Protein AF-A0A239CEY4-F1 (afdb_monomer)

Mean predicted aligned error: 8.88 Å

pLDDT: mean 81.08, std 15.66, range [33.34, 98.62]

Nearest PDB structures (foldseek):
  6t1z-assembly1_A  TM=1.348E-01  e=3.689E-01  Lactococcus lactis
  7vlu-assembly1_A  TM=1.599E-01  e=8.494E+00  Rattus norvegicus

Organism: NCBI:txid147047

Solvent-accessible surface area (backbone atoms only — not comparable to full-atom values): 35423 Å² total; per-residue (Å²): 134,81,76,79,78,76,76,75,58,65,29,46,41,77,20,53,38,48,54,49,51,48,49,48,48,50,52,31,52,50,54,66,66,52,79,78,74,82,68,65,83,67,93,57,57,94,39,73,90,49,74,47,24,81,18,56,65,50,43,49,35,50,50,50,35,53,52,47,54,51,52,49,43,70,42,26,61,59,51,20,54,54,48,14,68,73,50,36,59,70,50,21,52,46,49,35,50,51,26,57,45,50,61,43,35,41,38,69,52,28,48,56,52,46,55,46,44,59,55,61,43,73,81,45,68,57,68,43,37,52,48,10,34,52,52,36,40,45,44,66,72,46,35,19,60,38,57,68,37,64,66,50,37,50,51,54,50,49,53,51,49,52,51,49,47,63,39,54,46,67,35,73,76,55,70,58,65,52,70,96,46,39,54,68,20,39,53,32,41,31,63,65,49,50,58,10,63,42,48,40,72,67,45,77,46,48,65,53,28,68,53,72,45,25,56,44,62,27,47,54,48,11,25,43,39,61,74,67,47,85,71,41,63,33,49,54,50,50,52,44,36,51,29,20,51,52,34,47,52,42,42,52,48,36,40,44,73,75,41,65,91,39,60,67,62,43,50,52,46,44,54,59,33,46,45,56,39,16,32,56,35,76,16,67,45,22,46,82,61,19,25,52,56,50,37,49,53,35,53,49,51,39,48,58,68,60,38,74,77,46,59,67,68,58,31,25,24,52,45,8,29,51,23,26,47,21,32,36,45,22,45,73,55,8,51,32,48,35,52,23,46,51,50,40,51,48,54,71,45,49,82,90,46,54,70,59,37,52,51,36,49,52,33,20,51,50,19,19,51,50,31,49,52,52,47,51,50,50,43,25,74,47,64,78,42,77,89,56,60,50,77,68,42,66,45,42,53,59,52,46,53,72,66,23,60,83,5,28,60,86,72,95,46,74,61,60,49,52,59,50,51,53,31,52,53,48,38,51,53,46,49,51,43,28,76,74,74,38,52,56,69,73,51,42,51,51,39,26,54,25,48,30,41,58,58,51,44,56,56,33,48,32,43,49,48,78,80,61,43,41,68,49,47,52,59,46,38,69,65,43,56,77,70,49,71,62,42,93,45,50,68,63,47,49,53,48,22,65,74,66,71,43,44,40,62,64,17,53,51,49,47,48,24,66,47,48,11,28,49,28,32,50,45,38,53,53,36,50,55,43,41,50,48,52,50,52,53,46,56,48,42,75,75,51,47,83,68,46,31,79,48,57,54,28,49,35,48,37,66,59,38,48,49,49,49,44,34,16,49,53,51,40,57,45,53,75,78,38,51,59,44,63,46,55,82,51,50,55,58,40,30,64,70,32,70,59,82,71,96,50,48,56,75,46,60,84,79,62,34,84,39,76,66,44,38,51,52,50,53,51,49,49,60,73,67,54,44,49,32,41,34,37,51,73,57,92,65,61,79,71,64,34,53,46,47,51,52,49,53,50,51,52,46,70,72,43,50,90,52,31,43,81,77,50,73,56,61,67,24,36,36,24,36,51,58,72,76,76,74,88,123

Radius of gyration: 28.22 Å; Cα contacts (8 Å, |Δi|>4): 927; chains: 1; bounding box: 72×56×98 Å

Structure (mmCIF, N/CA/C/O backbone):
data_AF-A0A239CEY4-F1
#
_entry.id   AF-A0A239CEY4-F1
#
loop_
_atom_site.group_PDB
_atom_site.id
_atom_site.type_symbol
_atom_site.label_atom_id
_atom_site.label_alt_id
_atom_site.label_comp_id
_atom_site.label_asym_id
_atom_site.label_entity_id
_atom_site.label_seq_id
_atom_site.pdbx_PDB_ins_code
_atom_site.Cartn_x
_atom_site.Cartn_y
_atom_site.Cartn_z
_atom_site.occupancy
_atom_site.B_iso_or_equiv
_atom_site.auth_seq_id
_atom_site.auth_comp_id
_atom_site.auth_asym_id
_atom_site.auth_atom_id
_atom_site.pdbx_PDB_model_num
ATOM 1 N N . MET A 1 1 ? -25.286 -17.138 64.065 1.00 42.38 1 MET A N 1
ATOM 2 C CA . MET A 1 1 ? -24.752 -15.819 63.659 1.00 42.38 1 MET A CA 1
ATOM 3 C C . MET A 1 1 ? -23.538 -16.044 62.770 1.00 42.38 1 MET A C 1
ATOM 5 O O . MET A 1 1 ? -22.476 -16.377 63.273 1.00 42.38 1 MET A O 1
ATOM 9 N N . SER A 1 2 ? -23.709 -15.960 61.451 1.00 40.19 2 SER A N 1
ATOM 10 C CA . SER A 1 2 ? -22.598 -16.010 60.496 1.00 40.19 2 SER A CA 1
ATOM 11 C C . SER A 1 2 ? -21.831 -14.692 60.565 1.00 40.19 2 SER A C 1
ATOM 13 O O . SER A 1 2 ? -22.406 -13.634 60.304 1.00 40.19 2 SER A O 1
ATOM 15 N N . THR A 1 3 ? -20.554 -14.743 60.936 1.00 41.84 3 THR A N 1
ATOM 16 C CA . THR A 1 3 ? -19.650 -13.595 60.851 1.00 41.84 3 THR A CA 1
ATOM 17 C C . THR A 1 3 ? -19.659 -13.065 59.412 1.00 41.84 3 THR A C 1
ATOM 19 O O . THR A 1 3 ? -19.493 -13.851 58.476 1.00 41.84 3 THR A O 1
ATOM 22 N N . PRO A 1 4 ? -19.902 -11.759 59.188 1.00 47.12 4 PRO A N 1
ATOM 23 C CA . PRO A 1 4 ? -19.899 -11.201 57.845 1.00 47.12 4 PRO A CA 1
ATOM 24 C C . PRO A 1 4 ? -18.510 -11.417 57.249 1.00 47.12 4 PRO A C 1
ATOM 26 O O . PRO A 1 4 ? -17.517 -10.919 57.781 1.00 47.12 4 PRO A O 1
ATOM 29 N N . SER A 1 5 ? -18.434 -12.193 56.164 1.00 45.81 5 SER A N 1
ATOM 30 C CA . SER A 1 5 ? -17.185 -12.413 55.446 1.00 45.81 5 SER A CA 1
ATOM 31 C C . SER A 1 5 ? -16.667 -11.051 54.994 1.00 45.81 5 SER A C 1
ATOM 33 O O . SER A 1 5 ? -17.238 -10.421 54.099 1.00 45.81 5 SER A O 1
ATOM 35 N N . THR A 1 6 ? -15.612 -10.566 55.638 1.00 50.97 6 THR A N 1
ATOM 36 C CA . THR A 1 6 ? -14.936 -9.336 55.251 1.00 50.97 6 THR A CA 1
ATOM 37 C C . THR A 1 6 ? -14.360 -9.562 53.857 1.00 50.97 6 THR A C 1
ATOM 39 O O . THR A 1 6 ? -13.365 -10.265 53.681 1.00 50.97 6 THR A O 1
ATOM 42 N N . MET A 1 7 ? -15.037 -9.033 52.829 1.00 51.81 7 MET A N 1
ATOM 43 C CA . MET A 1 7 ? -14.547 -9.099 51.453 1.00 51.81 7 MET A CA 1
ATOM 44 C C . MET A 1 7 ? -13.124 -8.547 51.432 1.00 51.81 7 MET A C 1
ATOM 46 O O . MET A 1 7 ? -12.902 -7.371 51.737 1.00 51.81 7 MET A O 1
ATOM 50 N N . ARG A 1 8 ? -12.151 -9.401 51.091 1.00 52.72 8 ARG A N 1
ATOM 51 C CA . ARG A 1 8 ? -10.756 -8.981 50.970 1.00 52.72 8 ARG A CA 1
ATOM 52 C C . ARG A 1 8 ? -10.679 -7.844 49.944 1.00 52.72 8 ARG A C 1
ATOM 54 O O . ARG A 1 8 ? -11.163 -8.012 48.823 1.00 52.72 8 ARG A O 1
ATOM 61 N N . PRO A 1 9 ? -10.082 -6.696 50.293 1.00 51.59 9 PRO A N 1
ATOM 62 C CA . PRO A 1 9 ? -9.922 -5.598 49.355 1.00 51.59 9 PRO A CA 1
ATOM 63 C C . PRO A 1 9 ? -9.002 -6.046 48.220 1.00 51.59 9 PRO A C 1
ATOM 65 O O . PRO A 1 9 ? -7.824 -6.317 48.434 1.00 51.59 9 PRO A O 1
ATOM 68 N N . SER A 1 10 ? -9.545 -6.138 47.009 1.00 52.88 10 SER A N 1
ATOM 69 C CA . SER A 1 10 ? -8.784 -6.493 45.816 1.00 52.88 10 SER A CA 1
ATOM 70 C C . SER A 1 10 ? -8.216 -5.241 45.143 1.00 52.88 10 SER A C 1
ATOM 72 O O . SER A 1 10 ? -8.853 -4.179 45.076 1.00 52.88 10 SER A O 1
ATOM 74 N N . VAL A 1 11 ? -6.978 -5.335 44.641 1.00 52.91 11 VAL A N 1
ATOM 75 C CA . VAL A 1 11 ? -6.447 -4.320 43.724 1.00 52.91 11 VAL A CA 1
ATOM 76 C C . VAL A 1 11 ? -7.368 -4.305 42.530 1.00 52.91 11 VAL A C 1
ATOM 78 O O . VAL A 1 11 ? -7.642 -5.338 41.930 1.00 52.91 11 VAL A O 1
ATOM 81 N N . ASN A 1 12 ? -7.857 -3.116 42.196 1.00 60.16 12 ASN A N 1
ATOM 82 C CA . ASN A 1 12 ? -8.667 -2.916 41.024 1.00 60.16 12 ASN A CA 1
ATOM 83 C C . ASN A 1 12 ? -7.788 -3.349 39.834 1.00 60.16 12 ASN A C 1
ATOM 85 O O . ASN A 1 12 ? -6.803 -2.676 39.529 1.00 60.16 12 ASN A O 1
ATOM 89 N N . PRO A 1 13 ? -8.083 -4.456 39.138 1.00 53.16 13 PRO A N 1
ATOM 90 C CA . PRO A 1 13 ? -7.219 -4.959 38.055 1.00 53.16 13 PRO A CA 1
ATOM 91 C C . PRO A 1 13 ? -7.052 -3.914 36.937 1.00 53.16 13 PRO A C 1
ATOM 93 O O . PRO A 1 13 ? -6.059 -3.798 36.218 1.00 53.16 13 PRO A O 1
ATOM 96 N N . ASN A 1 14 ? -8.046 -3.049 36.868 1.00 50.34 14 ASN A N 1
ATOM 97 C CA . ASN A 1 14 ? -8.233 -1.911 36.003 1.00 50.34 14 ASN A CA 1
ATOM 98 C C . ASN A 1 14 ? -7.267 -0.741 36.328 1.00 50.34 14 ASN A C 1
ATOM 100 O O . ASN A 1 14 ? -6.975 0.079 35.454 1.00 50.34 14 ASN A O 1
ATOM 104 N N . ALA A 1 15 ? -6.768 -0.680 37.563 1.00 54.88 15 ALA A N 1
ATOM 105 C CA . ALA A 1 15 ? -5.760 0.251 38.054 1.00 54.88 15 ALA A CA 1
ATOM 106 C C . ALA A 1 15 ? -4.339 -0.238 37.747 1.00 54.88 15 ALA A C 1
ATOM 108 O O . ALA A 1 15 ? -3.562 0.452 37.088 1.00 54.88 15 ALA A O 1
ATOM 109 N N . LEU A 1 16 ? -4.041 -1.467 38.164 1.00 57.53 16 LEU A N 1
ATOM 110 C CA . LEU A 1 16 ? -2.717 -2.064 38.047 1.00 57.53 16 LEU A CA 1
ATOM 111 C C . LEU A 1 16 ? -2.270 -2.191 36.593 1.00 57.53 16 LEU A C 1
ATOM 113 O O . LEU A 1 16 ? -1.198 -1.722 36.230 1.00 57.53 16 LEU A O 1
ATOM 117 N N . GLY A 1 17 ? -3.108 -2.751 35.720 1.00 56.31 17 GLY A N 1
ATOM 118 C CA . GLY A 1 17 ? -2.671 -2.906 34.341 1.00 56.31 17 GLY A CA 1
ATOM 119 C C . GLY A 1 17 ? -2.557 -1.570 33.575 1.00 56.31 17 GLY A C 1
ATOM 120 O O . GLY A 1 17 ? -1.989 -1.549 32.493 1.00 56.31 17 GLY A O 1
ATOM 121 N N . LEU A 1 18 ? -3.135 -0.460 34.070 1.00 57.19 18 LEU A N 1
ATOM 122 C CA . LEU A 1 18 ? -2.901 0.871 33.484 1.00 57.19 18 LEU A CA 1
ATOM 123 C C . LEU A 1 18 ? -1.485 1.343 33.831 1.00 57.19 18 LEU A C 1
ATOM 125 O O . LEU A 1 18 ? -0.771 1.783 32.944 1.00 57.19 18 LEU A O 1
ATOM 129 N N . VAL A 1 19 ? -1.078 1.188 35.096 1.00 59.81 19 VAL A N 1
ATOM 130 C CA . VAL A 1 19 ? 0.291 1.467 35.568 1.00 59.81 19 VAL A CA 1
ATOM 131 C C . VAL A 1 19 ? 1.304 0.622 34.803 1.00 59.81 19 VAL A C 1
ATOM 133 O O . VAL A 1 19 ? 2.309 1.136 34.342 1.00 59.81 19 VAL A O 1
ATOM 136 N N . ILE A 1 20 ? 1.004 -0.660 34.626 1.00 59.06 20 ILE A N 1
ATOM 137 C CA . ILE A 1 20 ? 1.841 -1.615 33.905 1.00 59.06 20 ILE A CA 1
ATOM 138 C C . ILE A 1 20 ? 1.935 -1.273 32.410 1.00 59.06 20 ILE A C 1
ATOM 140 O O . ILE A 1 20 ? 3.032 -1.258 31.864 1.00 59.06 20 ILE A O 1
ATOM 144 N N . ALA A 1 21 ? 0.813 -0.959 31.748 1.00 56.12 21 ALA A N 1
ATOM 145 C CA . ALA A 1 21 ? 0.831 -0.527 30.351 1.00 56.12 21 ALA A CA 1
ATOM 146 C C . ALA A 1 21 ? 1.649 0.759 30.191 1.00 56.12 21 ALA A C 1
ATOM 148 O O . ALA A 1 21 ? 2.461 0.850 29.280 1.00 56.12 21 ALA A O 1
ATOM 149 N N . LEU A 1 22 ? 1.496 1.717 31.108 1.00 61.00 22 LEU A N 1
ATOM 150 C CA . LEU A 1 22 ? 2.305 2.933 31.158 1.00 61.00 22 LEU A CA 1
ATOM 151 C C . LEU A 1 22 ? 3.783 2.646 31.400 1.00 61.00 22 LEU A C 1
ATOM 153 O O . LEU A 1 22 ? 4.606 3.203 30.696 1.00 61.00 22 LEU A O 1
ATOM 157 N N . ALA A 1 23 ? 4.128 1.767 32.337 1.00 63.28 23 ALA A N 1
ATOM 158 C CA . ALA A 1 23 ? 5.511 1.399 32.612 1.00 63.28 23 ALA A CA 1
ATOM 159 C C . ALA A 1 23 ? 6.156 0.722 31.399 1.00 63.28 23 ALA A C 1
ATOM 161 O O . ALA A 1 23 ? 7.248 1.110 31.007 1.00 63.28 23 ALA A O 1
ATOM 162 N N . ALA A 1 24 ? 5.457 -0.213 30.753 1.00 60.47 24 ALA A N 1
ATOM 163 C CA . ALA A 1 24 ? 5.907 -0.861 29.523 1.00 60.47 24 ALA A CA 1
ATOM 164 C C . ALA A 1 24 ? 6.093 0.126 28.375 1.00 60.47 24 ALA A C 1
ATOM 166 O O . ALA A 1 24 ? 7.078 0.080 27.647 1.00 60.47 24 ALA A O 1
ATOM 167 N N . THR A 1 25 ? 5.148 1.048 28.250 1.00 55.53 25 THR A N 1
ATOM 168 C CA . THR A 1 25 ? 5.159 2.084 27.226 1.00 55.53 25 THR A CA 1
ATOM 169 C C . THR A 1 25 ? 6.271 3.102 27.470 1.00 55.53 25 THR A C 1
ATOM 171 O O . THR A 1 25 ? 6.959 3.480 26.531 1.00 55.53 25 THR A O 1
ATOM 174 N N . CYS A 1 26 ? 6.494 3.510 28.720 1.00 61.09 26 CYS A N 1
ATOM 175 C CA . CYS A 1 26 ? 7.596 4.380 29.111 1.00 61.09 26 CYS A CA 1
ATOM 176 C C . CYS A 1 26 ? 8.942 3.674 28.948 1.00 61.09 26 CYS A C 1
ATOM 178 O O . CYS A 1 26 ? 9.859 4.299 28.445 1.00 61.09 26 CYS A O 1
ATOM 180 N N . LEU A 1 27 ? 9.061 2.393 29.315 1.00 59.88 27 LEU A N 1
ATOM 181 C CA . LEU A 1 27 ? 10.270 1.586 29.108 1.00 59.88 27 LEU A CA 1
ATOM 182 C C . LEU A 1 27 ? 10.596 1.442 27.625 1.00 59.88 27 LEU A C 1
ATOM 184 O O . LEU A 1 27 ? 11.749 1.591 27.241 1.00 59.88 27 LEU A O 1
ATOM 188 N N . ALA A 1 28 ? 9.591 1.209 26.784 1.00 54.62 28 ALA A N 1
ATOM 189 C CA . ALA A 1 28 ? 9.793 1.159 25.346 1.00 54.62 28 ALA A CA 1
ATOM 190 C C . ALA A 1 28 ? 10.110 2.532 24.753 1.00 54.62 28 ALA A C 1
ATOM 192 O O . ALA A 1 28 ? 10.997 2.627 23.918 1.00 54.62 28 ALA A O 1
ATOM 193 N N . ALA A 1 29 ? 9.447 3.600 25.204 1.00 55.94 29 ALA A N 1
ATOM 194 C CA . ALA A 1 29 ? 9.800 4.963 24.817 1.00 55.94 29 ALA A CA 1
ATOM 195 C C . ALA A 1 29 ? 11.235 5.310 25.248 1.00 55.94 29 ALA A C 1
ATOM 197 O O . ALA A 1 29 ? 11.964 5.909 24.470 1.00 55.94 29 ALA A O 1
ATOM 198 N N . LEU A 1 30 ? 11.673 4.878 26.436 1.00 56.69 30 LEU A N 1
ATOM 199 C CA . LEU A 1 30 ? 13.053 5.031 26.899 1.00 56.69 30 LEU A CA 1
ATOM 200 C C . LEU A 1 30 ? 14.025 4.229 26.026 1.00 56.69 30 LEU A C 1
ATOM 202 O O . LEU A 1 30 ? 15.061 4.750 25.637 1.00 56.69 30 LEU A O 1
ATOM 206 N N . ALA A 1 31 ? 13.674 2.988 25.680 1.00 55.44 31 ALA A N 1
ATOM 207 C CA . ALA A 1 31 ? 14.473 2.131 24.806 1.00 55.44 31 ALA A CA 1
ATOM 208 C C . ALA A 1 31 ? 14.575 2.685 23.375 1.00 55.44 31 ALA A C 1
ATOM 210 O O . ALA A 1 31 ? 15.600 2.511 22.727 1.00 55.44 31 ALA A O 1
ATOM 211 N N . LEU A 1 32 ? 13.539 3.385 22.903 1.00 51.47 32 LEU A N 1
ATOM 212 C CA . LEU A 1 32 ? 13.536 4.121 21.636 1.00 51.47 32 LEU A CA 1
ATOM 213 C C . LEU A 1 32 ? 14.374 5.409 21.692 1.00 51.47 32 LEU A C 1
ATOM 215 O O . LEU A 1 32 ? 14.806 5.888 20.650 1.00 51.47 32 LEU A O 1
ATOM 219 N N . LEU A 1 33 ? 14.600 5.970 22.884 1.00 50.97 33 LEU A N 1
ATOM 220 C CA . LEU A 1 33 ? 15.428 7.161 23.106 1.00 50.97 33 LEU A CA 1
ATOM 221 C C . LEU A 1 33 ? 16.901 6.830 23.395 1.00 50.97 33 LEU A C 1
ATOM 223 O O . LEU A 1 33 ? 17.718 7.749 23.457 1.00 50.97 33 LEU A O 1
ATOM 227 N N . LEU A 1 34 ? 17.260 5.552 23.571 1.00 49.88 34 LEU A N 1
ATOM 228 C CA . LEU A 1 34 ? 18.659 5.149 23.688 1.00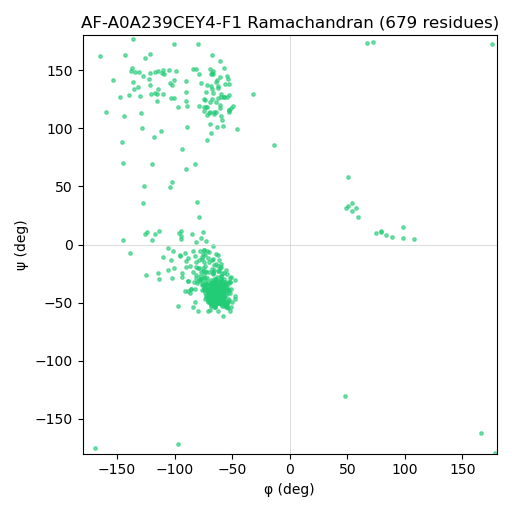 49.88 34 LEU A CA 1
ATOM 229 C C . LEU A 1 34 ? 19.359 5.381 22.337 1.00 49.88 34 LEU A C 1
ATOM 231 O O . LEU A 1 34 ? 18.874 4.888 21.314 1.00 49.88 34 LEU A O 1
ATOM 235 N N . PRO A 1 35 ? 20.472 6.136 22.303 1.00 43.91 35 PRO A N 1
ATOM 236 C CA . PRO A 1 35 ? 21.158 6.452 21.059 1.00 43.91 35 PRO A CA 1
ATOM 237 C C . PRO A 1 35 ? 21.599 5.165 20.361 1.00 43.91 35 PRO A C 1
ATOM 239 O O . PRO A 1 35 ? 22.227 4.295 20.966 1.00 43.91 35 PRO A O 1
ATOM 242 N N . ALA A 1 36 ? 21.275 5.049 19.072 1.00 45.41 36 ALA A N 1
ATOM 243 C CA . ALA A 1 36 ? 21.867 4.027 18.227 1.00 45.41 36 ALA A CA 1
ATOM 244 C C . ALA A 1 36 ? 23.385 4.265 18.195 1.00 45.41 36 ALA A C 1
ATOM 246 O O . ALA A 1 36 ? 23.841 5.346 17.813 1.00 45.41 36 ALA A O 1
ATOM 247 N N . ALA A 1 37 ? 24.158 3.274 18.645 1.00 38.22 37 ALA A N 1
ATOM 248 C CA . ALA A 1 37 ? 25.605 3.264 18.477 1.00 38.22 37 ALA A CA 1
ATOM 249 C C . ALA A 1 37 ? 25.950 3.446 16.986 1.00 38.22 37 ALA A C 1
ATOM 251 O O . ALA A 1 37 ? 25.195 3.017 16.117 1.00 38.22 37 ALA A O 1
ATOM 252 N N . HIS A 1 38 ? 27.053 4.152 16.733 1.00 40.78 38 HIS A N 1
ATOM 253 C CA . HIS A 1 38 ? 27.482 4.715 15.450 1.00 40.78 38 HIS A CA 1
ATOM 254 C C . HIS A 1 38 ? 27.087 3.920 14.196 1.00 40.78 38 HIS A C 1
ATOM 256 O O . HIS A 1 38 ? 27.357 2.728 14.077 1.00 40.78 38 HIS A O 1
ATOM 262 N N . GLY A 1 39 ? 26.489 4.630 13.233 1.00 39.50 39 GLY A N 1
ATOM 263 C CA . GLY A 1 39 ? 26.125 4.077 11.935 1.00 39.50 39 GLY A CA 1
ATOM 264 C C . GLY A 1 39 ? 27.356 3.642 11.145 1.00 39.50 39 GLY A C 1
ATOM 265 O O . GLY A 1 39 ? 28.240 4.449 10.862 1.00 39.50 39 GLY A O 1
ATOM 266 N N . SER A 1 40 ? 27.393 2.372 10.753 1.00 38.47 40 SER A N 1
ATOM 267 C CA . SER A 1 40 ? 28.232 1.920 9.651 1.00 38.47 40 SER A CA 1
ATOM 268 C C . SER A 1 40 ? 27.592 2.376 8.338 1.00 38.47 40 SER A C 1
ATOM 270 O O . SER A 1 40 ? 26.417 2.121 8.070 1.00 38.47 40 SER A O 1
ATOM 272 N N . GLN A 1 41 ? 28.359 3.087 7.511 1.00 39.66 41 GLN A N 1
ATOM 273 C CA . GLN A 1 41 ? 27.957 3.376 6.138 1.00 39.66 41 GLN A CA 1
ATOM 274 C C . GLN A 1 41 ? 27.996 2.061 5.348 1.00 39.66 41 GLN A C 1
ATOM 276 O O . GLN A 1 41 ? 29.065 1.543 5.034 1.00 39.66 41 GLN A O 1
ATOM 281 N N . GLY A 1 42 ? 26.828 1.475 5.083 1.00 40.19 42 GLY A N 1
ATOM 282 C CA . GLY A 1 42 ? 26.711 0.319 4.197 1.00 40.19 42 GLY A CA 1
ATOM 283 C C . GLY A 1 42 ? 27.006 0.709 2.737 1.00 40.19 42 GLY A C 1
ATOM 284 O O . GLY A 1 42 ? 26.648 1.810 2.324 1.00 40.19 42 GLY A O 1
ATOM 285 N N . PRO A 1 43 ? 27.605 -0.175 1.917 1.00 33.34 43 PRO A N 1
ATOM 286 C CA . PRO A 1 43 ? 28.095 0.143 0.568 1.00 33.34 43 PRO A CA 1
ATOM 287 C C . PRO A 1 43 ? 26.996 0.202 -0.517 1.00 33.34 43 PRO A C 1
ATOM 289 O O . PRO A 1 43 ? 27.273 -0.010 -1.697 1.00 33.34 43 PRO A O 1
ATOM 292 N N . CYS A 1 44 ? 25.735 0.454 -0.156 1.00 39.28 44 CYS A N 1
ATOM 293 C CA . CYS A 1 44 ? 24.641 0.537 -1.128 1.00 39.28 44 CYS A CA 1
ATOM 294 C C . CYS A 1 44 ? 24.489 1.970 -1.644 1.00 39.28 44 CYS A C 1
ATOM 296 O O . CYS A 1 44 ? 23.876 2.806 -0.984 1.00 39.28 44 CYS A O 1
ATOM 298 N N . GLY A 1 45 ? 25.016 2.212 -2.851 1.00 36.72 45 GLY A N 1
ATOM 299 C CA . GLY A 1 45 ? 24.946 3.497 -3.551 1.00 36.72 45 GLY A CA 1
ATOM 300 C C . GLY A 1 45 ? 23.542 4.099 -3.552 1.00 36.72 45 GLY A C 1
ATOM 301 O O . GLY A 1 45 ? 23.389 5.233 -3.142 1.00 36.72 45 GLY A O 1
ATOM 302 N N . TYR A 1 46 ? 22.502 3.305 -3.814 1.00 36.81 46 TYR A N 1
ATOM 303 C CA . TYR A 1 46 ? 21.132 3.804 -4.015 1.00 36.81 46 TYR A CA 1
ATOM 304 C C . TYR A 1 46 ? 20.475 4.528 -2.821 1.00 36.81 46 TYR A C 1
ATOM 306 O O . TYR A 1 46 ? 19.388 5.095 -2.936 1.00 36.81 46 TYR A O 1
ATOM 314 N N . LEU A 1 47 ? 21.104 4.491 -1.646 1.00 40.41 47 LEU A N 1
ATOM 315 C CA . LEU A 1 47 ? 20.616 5.122 -0.426 1.00 40.41 47 LEU A CA 1
ATOM 316 C C . LEU A 1 47 ? 21.505 6.278 0.046 1.00 40.41 47 LEU A C 1
ATOM 318 O O . LEU A 1 47 ? 21.275 6.786 1.132 1.00 40.41 47 LEU A O 1
ATOM 322 N N . ILE A 1 48 ? 22.460 6.780 -0.740 1.00 37.59 48 ILE A N 1
ATOM 323 C CA . ILE A 1 48 ? 23.309 7.905 -0.298 1.00 37.59 48 ILE A CA 1
ATOM 324 C C . ILE A 1 48 ? 22.490 9.194 -0.038 1.00 37.59 48 ILE A C 1
ATOM 326 O O . ILE A 1 48 ? 22.919 10.050 0.735 1.00 37.59 48 ILE A O 1
ATOM 330 N N . SER A 1 49 ? 21.260 9.312 -0.562 1.00 39.31 49 SER A N 1
ATOM 331 C CA . SER A 1 49 ? 20.330 10.396 -0.181 1.00 39.31 49 SER A CA 1
ATOM 332 C C . SER A 1 49 ? 19.676 10.227 1.201 1.00 39.31 49 SER A C 1
ATOM 334 O O . SER A 1 49 ? 19.236 11.210 1.797 1.00 39.31 49 SER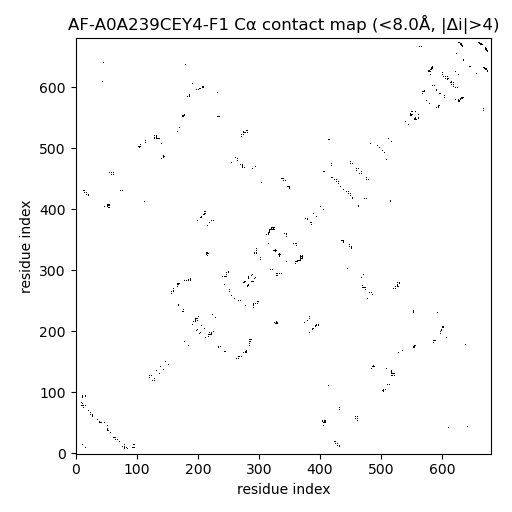 A O 1
ATOM 336 N N . TYR A 1 50 ? 19.646 9.010 1.747 1.00 43.06 50 TYR A N 1
ATOM 337 C CA . TYR A 1 50 ? 19.148 8.701 3.082 1.00 43.06 50 TYR A CA 1
ATOM 338 C C . TYR A 1 50 ? 20.200 7.891 3.822 1.00 43.06 50 TYR A C 1
ATOM 340 O O . TYR A 1 50 ? 20.264 6.684 3.628 1.00 43.06 50 TYR A O 1
ATOM 348 N N . SER A 1 51 ? 20.983 8.519 4.702 1.00 50.16 51 SER A N 1
ATOM 349 C CA . SER A 1 51 ? 21.934 7.815 5.571 1.00 50.16 51 SER A CA 1
ATOM 350 C C . SER A 1 51 ? 21.267 6.591 6.215 1.00 50.16 51 SER A C 1
ATOM 352 O O . SER A 1 51 ? 20.495 6.724 7.172 1.00 50.16 51 SER A O 1
ATOM 354 N N . THR A 1 52 ? 21.496 5.403 5.656 1.00 57.12 52 THR A N 1
ATOM 355 C CA . THR A 1 52 ? 20.894 4.178 6.175 1.00 57.12 52 THR A CA 1
ATOM 356 C C . THR A 1 52 ? 21.516 3.890 7.519 1.00 57.12 52 THR A C 1
ATOM 358 O O . THR A 1 52 ? 22.730 4.006 7.674 1.00 57.12 52 THR A O 1
ATOM 361 N N . ALA A 1 53 ? 20.690 3.508 8.480 1.00 63.28 53 ALA A N 1
ATOM 362 C CA . ALA A 1 53 ? 21.136 3.137 9.811 1.00 63.28 53 ALA A CA 1
ATOM 363 C C . ALA A 1 53 ? 20.786 1.673 10.076 1.00 63.28 53 ALA A C 1
ATOM 365 O O . ALA A 1 53 ? 19.760 1.181 9.600 1.00 63.28 53 ALA A O 1
ATOM 366 N N . ASP A 1 54 ? 21.604 0.991 10.877 1.00 67.19 54 ASP A N 1
ATOM 367 C CA . ASP A 1 54 ? 21.191 -0.280 11.460 1.00 67.19 54 ASP A CA 1
ATOM 368 C C . ASP A 1 54 ? 20.024 -0.034 12.433 1.00 67.19 54 ASP A C 1
ATOM 370 O O . ASP A 1 54 ? 20.154 0.624 13.467 1.00 67.19 54 ASP A O 1
ATOM 374 N N . THR A 1 55 ? 18.848 -0.555 12.086 1.00 70.81 55 THR A N 1
ATOM 375 C CA . THR A 1 55 ? 17.617 -0.437 12.880 1.00 70.81 55 THR A CA 1
ATOM 376 C C . THR A 1 55 ? 17.381 -1.653 13.774 1.00 70.81 55 THR A C 1
ATOM 378 O O . THR A 1 55 ? 16.300 -1.800 14.347 1.00 70.81 55 THR A O 1
ATOM 381 N N . SER A 1 56 ? 18.343 -2.570 13.911 1.00 71.69 56 SER A N 1
ATOM 382 C CA . SER A 1 56 ? 18.195 -3.788 14.723 1.00 71.69 56 SER A CA 1
ATOM 383 C C . SER A 1 56 ? 17.791 -3.494 16.165 1.00 71.69 56 SER A C 1
ATOM 385 O O . SER A 1 56 ? 16.834 -4.097 16.655 1.00 71.69 56 SER A O 1
ATOM 387 N N . SER A 1 57 ? 18.401 -2.490 16.796 1.00 67.12 57 SER A N 1
ATOM 388 C CA . SER A 1 57 ? 18.038 -2.043 18.147 1.00 67.12 57 SER A CA 1
ATOM 389 C C . SER A 1 57 ? 16.627 -1.446 18.216 1.00 67.12 57 SER A C 1
ATOM 391 O O . SER A 1 57 ? 15.857 -1.793 19.111 1.00 67.12 57 SER A O 1
ATOM 393 N N . GLN A 1 58 ? 16.242 -0.614 17.240 1.00 73.81 58 GLN A N 1
ATOM 394 C CA . GLN A 1 58 ? 14.906 0.002 17.181 1.00 73.81 58 GLN A CA 1
ATOM 395 C C . GLN A 1 58 ? 13.808 -1.066 17.054 1.00 73.81 58 GLN A C 1
ATOM 397 O O . GLN A 1 58 ? 12.778 -1.027 17.729 1.00 73.81 58 GLN A O 1
ATOM 402 N N . ARG A 1 59 ? 14.051 -2.078 16.220 1.00 70.62 59 ARG A N 1
ATOM 403 C CA . ARG A 1 59 ? 13.110 -3.178 15.988 1.00 70.62 59 ARG A CA 1
ATOM 404 C C . ARG A 1 59 ? 13.063 -4.146 17.155 1.00 70.62 59 ARG A C 1
ATOM 406 O O . ARG A 1 59 ? 11.981 -4.629 17.479 1.00 70.62 59 ARG A O 1
ATOM 413 N N . LEU A 1 60 ? 14.198 -4.425 17.798 1.00 73.75 60 LEU A N 1
ATOM 414 C CA . LEU A 1 60 ? 14.226 -5.199 19.035 1.00 73.75 60 LEU A CA 1
ATOM 415 C C . LEU A 1 60 ? 13.407 -4.493 20.119 1.00 73.75 60 LEU A C 1
ATOM 417 O O . LEU A 1 60 ? 12.567 -5.138 20.739 1.00 73.75 60 LEU A O 1
ATOM 421 N N . ALA A 1 61 ? 13.565 -3.176 20.284 1.00 69.88 61 ALA A N 1
ATOM 422 C CA . ALA A 1 61 ? 12.771 -2.389 21.226 1.00 69.88 61 ALA A CA 1
ATOM 423 C C . ALA A 1 61 ? 11.264 -2.483 20.931 1.00 69.88 61 ALA A C 1
ATOM 425 O O . ALA A 1 61 ? 10.475 -2.728 21.844 1.00 69.88 61 ALA A O 1
ATOM 426 N N . HIS A 1 62 ? 10.856 -2.383 19.661 1.00 74.25 62 HIS A N 1
ATOM 427 C CA . HIS A 1 62 ? 9.453 -2.570 19.273 1.00 74.25 62 HIS A CA 1
ATOM 428 C C . HIS A 1 62 ? 8.945 -3.994 19.546 1.00 74.25 62 HIS A C 1
ATOM 430 O O . HIS A 1 62 ? 7.875 -4.170 20.124 1.00 74.25 62 HIS A O 1
ATOM 436 N N . LYS A 1 63 ? 9.720 -5.031 19.201 1.00 76.38 63 LYS A N 1
ATOM 437 C CA . LYS A 1 63 ? 9.368 -6.434 19.497 1.00 76.38 63 LYS A CA 1
ATOM 438 C C . LYS A 1 63 ? 9.209 -6.661 20.999 1.00 76.38 63 LYS A C 1
ATOM 440 O O . LYS A 1 63 ? 8.217 -7.248 21.423 1.00 76.38 63 LYS A O 1
ATOM 445 N N . LEU A 1 64 ? 10.149 -6.158 21.798 1.00 71.38 64 LEU A N 1
ATOM 446 C CA . LEU A 1 64 ? 10.091 -6.222 23.256 1.00 71.38 64 LEU A CA 1
ATOM 447 C C . LEU A 1 64 ? 8.856 -5.498 23.787 1.00 71.38 64 LEU A C 1
ATOM 449 O O . LEU A 1 64 ? 8.177 -6.051 24.644 1.00 71.38 64 LEU A O 1
ATOM 453 N N . LEU A 1 65 ? 8.508 -4.325 23.248 1.00 70.44 65 LEU A N 1
ATOM 454 C CA . LEU A 1 65 ? 7.278 -3.621 23.606 1.00 70.44 65 LEU A CA 1
ATOM 455 C C . LEU A 1 65 ? 6.033 -4.463 23.314 1.00 70.44 65 LEU A C 1
ATOM 457 O O . LEU A 1 65 ? 5.165 -4.571 24.176 1.00 70.44 65 LEU A O 1
ATOM 461 N N . LEU A 1 66 ? 5.932 -5.071 22.130 1.00 73.00 66 LEU A N 1
ATOM 462 C CA . LEU A 1 66 ? 4.789 -5.916 21.776 1.00 73.00 66 LEU A CA 1
ATOM 463 C C . LEU A 1 66 ? 4.686 -7.140 22.695 1.00 73.00 66 LEU A C 1
ATOM 465 O O . LEU A 1 66 ? 3.609 -7.412 23.229 1.00 73.00 66 LEU A O 1
ATOM 469 N N . CYS A 1 67 ? 5.801 -7.837 22.935 1.00 74.50 67 CYS A N 1
ATOM 470 C CA . CYS A 1 67 ? 5.863 -8.968 23.862 1.00 74.50 67 CYS A CA 1
ATOM 471 C C . CYS A 1 67 ? 5.480 -8.550 25.283 1.00 74.50 67 CYS A C 1
ATOM 473 O O . CYS A 1 67 ? 4.704 -9.236 25.945 1.00 74.50 67 CYS A O 1
ATOM 475 N N . LEU A 1 68 ? 5.982 -7.403 25.739 1.00 68.38 68 LEU A N 1
ATOM 476 C CA . LEU A 1 68 ? 5.711 -6.857 27.058 1.00 68.38 68 LEU A CA 1
ATOM 477 C C . LEU A 1 68 ? 4.233 -6.468 27.187 1.00 68.38 68 LEU A C 1
ATOM 479 O O . LEU A 1 68 ? 3.588 -6.871 28.146 1.00 68.38 68 LEU A O 1
ATOM 483 N N . LEU A 1 69 ? 3.647 -5.777 26.205 1.00 65.88 69 LEU A N 1
ATOM 484 C CA . LEU A 1 69 ? 2.214 -5.462 26.178 1.00 65.88 69 LEU A CA 1
ATOM 485 C C . LEU A 1 69 ? 1.344 -6.726 26.205 1.00 65.88 69 LEU A C 1
ATOM 487 O O . LEU A 1 69 ? 0.350 -6.762 26.935 1.00 65.88 69 LEU A O 1
ATOM 491 N N . ALA A 1 70 ? 1.717 -7.761 25.447 1.00 69.25 70 ALA A N 1
ATOM 492 C CA . ALA A 1 70 ? 1.010 -9.037 25.424 1.00 69.25 70 ALA A CA 1
ATOM 493 C C . ALA A 1 70 ? 1.102 -9.761 26.777 1.00 69.25 70 ALA A C 1
ATOM 495 O O . ALA A 1 70 ? 0.072 -10.072 27.379 1.00 69.25 70 ALA A O 1
ATOM 496 N N . ALA A 1 71 ? 2.319 -9.960 27.294 1.00 68.25 71 ALA A N 1
ATOM 497 C CA . ALA A 1 71 ? 2.570 -10.620 28.573 1.00 68.25 71 ALA A CA 1
ATOM 498 C C . ALA A 1 71 ? 1.866 -9.893 29.721 1.00 68.25 71 ALA A C 1
ATOM 500 O O . ALA A 1 71 ? 1.162 -10.502 30.520 1.00 68.25 71 ALA A O 1
ATOM 501 N N . LEU A 1 72 ? 1.979 -8.569 29.770 1.00 63.38 72 LEU A N 1
ATOM 502 C CA . LEU A 1 72 ? 1.345 -7.755 30.796 1.00 63.38 72 LEU A CA 1
ATOM 503 C C . LEU A 1 72 ? -0.178 -7.725 30.667 1.00 63.38 72 LEU A C 1
ATOM 505 O O . LEU A 1 72 ? -0.873 -7.694 31.680 1.00 63.38 72 LEU A O 1
ATOM 509 N N . GLY A 1 73 ? -0.714 -7.757 29.446 1.00 61.03 73 GLY A N 1
ATOM 510 C CA . GLY A 1 73 ? -2.145 -7.912 29.205 1.00 61.03 73 GLY A CA 1
ATOM 511 C C . GLY A 1 73 ? -2.676 -9.219 29.795 1.00 61.03 73 GLY A C 1
ATOM 512 O O . GLY A 1 73 ? -3.637 -9.187 30.569 1.00 61.03 73 GLY A O 1
ATOM 513 N N . LEU A 1 74 ? -2.006 -10.334 29.486 1.00 63.22 74 LEU A N 1
ATOM 514 C CA . LEU A 1 74 ? -2.363 -11.687 29.927 1.00 63.22 74 LEU A CA 1
ATOM 515 C C . LEU A 1 74 ? -2.172 -11.894 31.435 1.00 63.22 74 LEU A C 1
ATOM 517 O O . LEU A 1 74 ? -3.037 -12.467 32.091 1.00 63.22 74 LEU A O 1
ATOM 521 N N . LEU A 1 75 ? -1.075 -11.386 32.002 1.00 62.12 75 LEU A N 1
ATOM 522 C CA . LEU A 1 75 ? -0.742 -11.542 33.420 1.00 62.12 75 LEU A CA 1
ATOM 523 C C . LEU A 1 75 ? -1.480 -10.545 34.321 1.00 62.12 75 LEU A C 1
ATOM 525 O O . LEU A 1 75 ? -1.535 -10.749 35.532 1.00 62.12 75 LEU A O 1
ATOM 529 N N . SER A 1 76 ? -2.070 -9.475 33.772 1.00 58.12 76 SER A N 1
ATOM 530 C CA . SER A 1 76 ? -2.699 -8.420 34.582 1.00 58.12 76 SER A CA 1
ATOM 531 C C . SER A 1 76 ? -3.788 -8.884 35.565 1.00 58.12 76 SER A C 1
ATOM 533 O O . SER A 1 76 ? -3.816 -8.327 36.666 1.00 58.12 76 SER A O 1
ATOM 535 N N . PRO A 1 77 ? -4.662 -9.871 35.268 1.00 57.47 77 PRO A N 1
ATOM 536 C CA . PRO A 1 77 ? -5.647 -10.346 36.242 1.00 57.47 77 PRO A CA 1
ATOM 537 C C . PRO A 1 77 ? -5.001 -11.142 37.379 1.00 57.47 77 PRO A C 1
ATOM 539 O O . PRO A 1 77 ? -5.360 -10.950 38.539 1.00 57.47 77 PRO A O 1
ATOM 542 N N . TRP A 1 78 ? -4.019 -11.991 37.058 1.00 63.41 78 TRP A N 1
ATOM 543 C CA . TRP A 1 78 ? -3.294 -12.790 38.046 1.00 63.41 78 TRP A CA 1
ATOM 544 C C . TRP A 1 78 ? -2.436 -11.902 38.951 1.00 63.41 78 TRP A C 1
ATOM 546 O O . TRP A 1 78 ? -2.542 -11.979 40.173 1.00 63.41 78 TRP A O 1
ATOM 556 N N . LEU A 1 79 ? -1.686 -10.966 38.359 1.00 60.59 79 LEU A N 1
ATOM 557 C CA . LEU A 1 79 ? -0.912 -9.962 39.087 1.00 60.59 79 LEU A CA 1
ATOM 558 C C . LEU A 1 79 ? -1.808 -9.105 39.987 1.00 60.59 79 LEU A C 1
ATOM 560 O O . LEU A 1 79 ? -1.415 -8.805 41.107 1.00 60.59 79 LEU A O 1
ATOM 564 N N . ALA A 1 80 ? -3.018 -8.736 39.553 1.00 58.72 80 ALA A N 1
ATOM 565 C CA . ALA A 1 80 ? -3.950 -7.973 40.385 1.00 58.72 80 ALA A CA 1
ATOM 566 C C . ALA A 1 80 ? -4.449 -8.766 41.604 1.00 58.72 80 ALA A C 1
ATOM 568 O O . ALA A 1 80 ? -4.562 -8.198 42.692 1.00 58.72 80 ALA A O 1
ATOM 569 N N . GLY A 1 81 ? -4.709 -10.067 41.441 1.00 61.34 81 GLY A N 1
ATOM 570 C CA . GLY A 1 81 ? -5.064 -10.960 42.545 1.00 61.34 81 GLY A CA 1
ATOM 571 C C . GLY A 1 81 ? -3.904 -11.170 43.521 1.00 61.34 81 GLY A C 1
ATOM 572 O O . GLY A 1 81 ? -4.062 -10.952 44.722 1.00 61.34 81 GLY A O 1
ATOM 573 N N . ALA A 1 82 ? -2.722 -11.512 43.001 1.00 65.62 82 ALA A N 1
ATOM 574 C CA . ALA A 1 82 ? -1.518 -11.758 43.792 1.00 65.62 82 ALA A CA 1
ATOM 575 C C . ALA A 1 82 ? -1.049 -10.501 44.547 1.00 65.62 82 ALA A C 1
ATOM 577 O O . ALA A 1 82 ? -0.809 -10.549 45.753 1.00 65.62 82 ALA A O 1
ATOM 578 N N . LEU A 1 83 ? -0.995 -9.346 43.871 1.00 63.16 83 LEU A N 1
ATOM 579 C CA . LEU A 1 83 ? -0.629 -8.072 44.497 1.00 63.16 83 LEU A CA 1
ATOM 580 C C . LEU A 1 83 ? -1.683 -7.595 45.496 1.00 63.16 83 LEU A C 1
ATOM 582 O O . LEU A 1 83 ? -1.313 -7.009 46.507 1.00 63.16 83 LEU A O 1
ATOM 586 N N . GLY A 1 84 ? -2.973 -7.863 45.268 1.00 57.12 84 GLY A N 1
ATOM 587 C CA . GLY A 1 84 ? -4.017 -7.585 46.260 1.00 57.12 84 GLY A CA 1
ATOM 588 C C . GLY A 1 84 ? -3.832 -8.372 47.556 1.00 57.12 84 GLY A C 1
ATOM 589 O O . GLY A 1 84 ? -4.024 -7.817 48.636 1.00 57.12 84 GLY A O 1
ATOM 590 N N . GLY A 1 85 ? -3.385 -9.627 47.455 1.00 66.56 85 GLY A N 1
ATOM 591 C CA . GLY A 1 85 ? -3.014 -10.441 48.614 1.00 66.56 85 GLY A CA 1
ATOM 592 C C . GLY A 1 85 ? -1.760 -9.935 49.336 1.00 66.56 85 GLY A C 1
ATOM 593 O O . GLY A 1 85 ? -1.762 -9.841 50.559 1.00 66.56 85 GLY A O 1
ATOM 594 N N . LEU A 1 86 ? -0.716 -9.563 48.587 1.00 68.25 86 LEU A N 1
ATOM 595 C CA . LEU A 1 86 ? 0.592 -9.144 49.121 1.00 68.25 86 LEU A CA 1
ATOM 596 C C . LEU A 1 86 ? 0.616 -7.726 49.708 1.00 68.25 86 LEU A C 1
ATOM 598 O O . LEU A 1 86 ? 1.291 -7.464 50.700 1.00 68.25 86 LEU A O 1
ATOM 602 N N . LEU A 1 87 ? -0.078 -6.776 49.082 1.00 64.44 87 LEU A N 1
ATOM 603 C CA . LEU A 1 87 ? 0.010 -5.358 49.439 1.00 64.44 87 LEU A CA 1
ATOM 604 C C . LEU A 1 87 ? -0.839 -5.004 50.671 1.00 64.44 87 LEU A C 1
ATOM 606 O O . LEU A 1 87 ? -0.607 -3.978 51.314 1.00 64.44 87 LEU A O 1
ATOM 610 N N . GLY A 1 88 ? -1.824 -5.833 51.008 1.00 68.25 88 GLY A N 1
ATOM 611 C CA . GLY A 1 88 ? -2.803 -5.531 52.045 1.00 68.25 88 GLY A CA 1
ATOM 612 C C . GLY A 1 88 ? -3.737 -4.359 51.677 1.00 68.25 88 GLY A C 1
ATOM 613 O O . GLY A 1 88 ? -3.555 -3.682 50.656 1.00 68.25 88 GLY A O 1
ATOM 614 N N . PRO A 1 89 ? -4.763 -4.083 52.502 1.00 68.75 89 PRO A N 1
ATOM 615 C CA . PRO A 1 89 ? -5.844 -3.138 52.196 1.00 68.75 89 PRO A CA 1
ATOM 616 C C . PRO A 1 89 ? -5.381 -1.712 51.881 1.00 68.75 89 PRO A C 1
ATOM 618 O O . PRO A 1 89 ? -5.834 -1.096 50.914 1.00 68.75 89 PRO A O 1
ATOM 621 N N . ALA A 1 90 ? -4.460 -1.182 52.689 1.00 69.19 90 ALA A N 1
ATOM 622 C CA . ALA A 1 90 ? -4.049 0.218 52.631 1.00 69.19 90 ALA A CA 1
ATOM 623 C C . ALA A 1 90 ? -3.224 0.534 51.374 1.00 69.19 90 ALA A C 1
ATOM 625 O O . ALA A 1 90 ? -3.492 1.525 50.686 1.00 69.19 90 ALA A O 1
ATOM 626 N N . LYS A 1 91 ? -2.262 -0.332 51.025 1.00 67.00 91 LYS A N 1
ATOM 627 C CA . LYS A 1 91 ? -1.447 -0.179 49.810 1.00 67.00 91 LYS A CA 1
ATOM 628 C C . LYS A 1 91 ? -2.260 -0.515 48.558 1.00 67.00 91 LYS A C 1
ATOM 630 O O . LYS A 1 91 ? -2.133 0.180 47.557 1.00 67.00 91 LYS A O 1
ATOM 635 N N . THR A 1 92 ? -3.185 -1.473 48.636 1.00 59.94 92 THR A N 1
ATOM 636 C CA . THR A 1 92 ? -4.175 -1.744 47.580 1.00 59.94 92 THR A CA 1
ATOM 637 C C . THR A 1 92 ? -5.039 -0.517 47.284 1.00 59.94 92 THR A C 1
ATOM 639 O O . THR A 1 92 ? -5.181 -0.098 46.132 1.00 59.94 92 THR A O 1
ATOM 642 N N . ALA A 1 93 ? -5.557 0.135 48.326 1.00 66.44 93 ALA A N 1
ATOM 643 C CA . ALA A 1 93 ? -6.279 1.393 48.194 1.00 66.44 93 ALA A CA 1
ATOM 644 C C . ALA A 1 93 ? -5.378 2.526 47.673 1.00 66.44 93 ALA A C 1
ATOM 646 O O . ALA A 1 93 ? -5.855 3.394 46.944 1.00 66.44 93 ALA A O 1
ATOM 647 N N . ALA A 1 94 ? -4.085 2.547 48.011 1.00 68.31 94 ALA A N 1
ATOM 648 C CA . ALA A 1 94 ? -3.125 3.510 47.470 1.00 68.31 94 ALA A CA 1
ATOM 649 C C . ALA A 1 94 ? -2.865 3.292 45.970 1.00 68.31 94 ALA A C 1
ATOM 651 O O . ALA A 1 94 ? -2.948 4.256 45.217 1.00 68.31 94 ALA A O 1
ATOM 652 N N . VAL A 1 95 ? -2.668 2.051 45.509 1.00 60.75 95 VAL A N 1
ATOM 653 C CA . VAL A 1 95 ? -2.523 1.699 44.082 1.00 60.75 95 VAL A CA 1
ATOM 654 C C . VAL A 1 95 ? -3.797 2.026 43.309 1.00 60.75 95 VAL A C 1
ATOM 656 O O . VAL A 1 95 ? -3.741 2.644 42.248 1.00 60.75 95 VAL A O 1
ATOM 659 N N . ASN A 1 96 ? -4.967 1.699 43.861 1.00 61.16 96 ASN A N 1
ATOM 660 C CA . ASN A 1 96 ? -6.252 2.030 43.249 1.00 61.16 96 ASN A CA 1
ATOM 661 C C . ASN A 1 96 ? -6.468 3.545 43.164 1.00 61.16 96 ASN A C 1
ATOM 663 O O . ASN A 1 96 ? -6.925 4.038 42.134 1.00 61.16 96 ASN A O 1
ATOM 667 N N . ARG A 1 97 ? -6.098 4.300 44.208 1.00 67.19 97 ARG A N 1
ATOM 668 C CA . ARG A 1 97 ? -6.129 5.771 44.203 1.00 67.19 97 ARG A CA 1
ATOM 669 C C . ARG A 1 97 ? -5.108 6.359 43.234 1.00 67.19 97 ARG A C 1
ATOM 671 O O . ARG A 1 97 ? -5.455 7.289 42.515 1.00 67.19 97 ARG A O 1
ATOM 678 N N . PHE A 1 98 ? -3.894 5.820 43.171 1.00 62.69 98 PHE A N 1
ATOM 679 C CA . PHE A 1 98 ? -2.840 6.242 42.249 1.00 62.69 98 PHE A CA 1
ATOM 680 C C . PHE A 1 98 ? -3.238 5.987 40.801 1.00 62.69 98 PHE A C 1
ATOM 682 O O . PHE A 1 98 ? -3.102 6.869 39.967 1.00 62.69 98 PHE A O 1
ATOM 689 N N . ALA A 1 99 ? -3.836 4.839 40.500 1.00 58.44 99 ALA A N 1
ATOM 690 C CA . ALA A 1 99 ? -4.305 4.547 39.161 1.00 58.44 99 ALA A CA 1
ATOM 691 C C . ALA A 1 99 ? -5.601 5.283 38.796 1.00 58.44 99 ALA A C 1
ATOM 693 O O . ALA A 1 99 ? -5.789 5.657 37.646 1.00 58.44 99 ALA A O 1
ATOM 694 N N . ALA A 1 100 ? -6.504 5.519 39.753 1.00 59.84 100 ALA A N 1
ATOM 695 C CA . ALA A 1 100 ? -7.653 6.401 39.556 1.00 59.84 100 ALA A CA 1
ATOM 696 C C . ALA A 1 100 ? -7.208 7.856 39.352 1.00 59.84 100 ALA A C 1
ATOM 698 O O . ALA A 1 100 ? -7.848 8.584 38.595 1.00 59.84 100 ALA A O 1
ATOM 699 N N . ARG A 1 101 ? -6.096 8.270 39.977 1.00 60.47 101 ARG A N 1
ATOM 700 C CA . ARG A 1 101 ? -5.390 9.509 39.645 1.00 60.47 101 ARG A CA 1
ATOM 701 C C . ARG A 1 101 ? -4.804 9.408 38.241 1.00 60.47 101 ARG A C 1
ATOM 703 O O . ARG A 1 101 ? -5.185 10.242 37.444 1.00 60.47 101 ARG A O 1
ATOM 710 N N . LEU A 1 102 ? -4.045 8.367 37.879 1.00 54.22 102 LEU A N 1
ATOM 711 C CA . LEU A 1 102 ? -3.492 8.150 36.527 1.00 54.22 102 LEU A CA 1
ATOM 712 C C . LEU A 1 102 ? -4.539 8.130 35.415 1.00 54.22 102 LEU A C 1
ATOM 714 O O . LEU A 1 102 ? -4.293 8.641 34.331 1.00 54.22 102 LEU A O 1
ATOM 718 N N . ARG A 1 103 ? -5.738 7.613 35.683 1.00 54.91 103 ARG A N 1
ATOM 719 C CA . ARG A 1 103 ? -6.871 7.721 34.757 1.00 54.91 103 ARG A CA 1
ATOM 720 C C . ARG A 1 103 ? -7.233 9.167 34.464 1.00 54.91 103 ARG A C 1
ATOM 722 O O . ARG A 1 103 ? -7.569 9.454 33.333 1.00 54.91 103 ARG A O 1
ATOM 729 N N . ARG A 1 104 ? -7.066 10.071 35.433 1.00 49.97 104 ARG A N 1
ATOM 730 C CA . ARG A 1 104 ? -7.204 11.532 35.295 1.00 49.97 104 ARG A CA 1
ATOM 731 C C . ARG A 1 104 ? -5.924 12.220 34.775 1.00 49.97 104 ARG A C 1
ATOM 733 O O . ARG A 1 104 ? -5.976 13.409 34.479 1.00 49.97 104 ARG A O 1
ATOM 740 N N . ILE A 1 105 ? -4.812 11.487 34.620 1.00 49.38 105 ILE A N 1
ATOM 741 C CA . ILE A 1 105 ? -3.497 11.935 34.111 1.00 49.38 105 ILE A CA 1
ATOM 742 C C . ILE A 1 105 ? -3.340 11.920 32.565 1.00 49.38 105 ILE A C 1
ATOM 744 O O . ILE A 1 105 ? -2.262 12.258 32.090 1.00 49.38 105 ILE A O 1
ATOM 748 N N . PRO A 1 106 ? -4.350 11.704 31.696 1.00 49.09 106 PRO A N 1
ATOM 749 C CA . PRO A 1 106 ? -4.217 12.122 30.299 1.00 49.09 106 PRO A CA 1
ATOM 750 C C . PRO A 1 106 ? -3.768 13.590 30.180 1.00 49.09 106 PRO A C 1
ATOM 752 O O . PRO A 1 106 ? -3.056 13.930 29.246 1.00 49.09 106 PRO A O 1
ATOM 755 N N . ALA A 1 107 ? -4.087 14.435 31.172 1.00 46.31 107 ALA A N 1
ATOM 756 C CA . ALA A 1 107 ? -3.647 15.827 31.264 1.00 46.31 107 ALA A CA 1
ATOM 757 C C . ALA A 1 107 ? -2.132 16.035 31.517 1.00 46.31 107 ALA A C 1
ATOM 759 O O . ALA A 1 107 ? -1.585 16.969 30.935 1.00 46.31 107 ALA A O 1
ATOM 760 N N . LEU A 1 108 ? -1.428 15.193 32.304 1.00 46.47 108 LEU A N 1
ATOM 761 C CA . LEU A 1 108 ? 0.048 15.314 32.419 1.00 46.47 108 LEU A CA 1
ATOM 762 C C . LEU A 1 108 ? 0.795 14.631 31.272 1.00 46.47 108 LEU A C 1
ATOM 764 O O . LEU A 1 108 ? 1.990 14.839 31.167 1.00 46.47 108 LEU A O 1
ATOM 768 N N . PHE A 1 109 ? 0.140 13.841 30.418 1.00 50.69 109 PHE A N 1
ATOM 769 C CA . PHE A 1 109 ? 0.727 13.460 29.125 1.00 50.69 109 PHE A CA 1
ATOM 770 C C . PHE A 1 109 ? 0.443 14.521 28.071 1.00 50.69 109 PHE A C 1
ATOM 772 O O . PHE A 1 109 ? 1.322 14.849 27.283 1.00 50.69 109 PHE A O 1
ATOM 779 N N . ALA A 1 110 ? -0.754 15.111 28.101 1.00 55.06 110 ALA A N 1
ATOM 780 C CA . ALA A 1 110 ? -1.125 16.187 27.203 1.00 55.06 110 ALA A CA 1
ATOM 781 C C . ALA A 1 110 ? -0.205 17.395 27.362 1.00 55.06 110 ALA A C 1
ATOM 783 O O . ALA A 1 110 ? 0.180 17.929 26.343 1.00 55.06 110 ALA A O 1
ATOM 784 N N . LEU A 1 111 ? 0.192 17.807 28.574 1.00 53.97 111 LEU A N 1
ATOM 785 C CA . LEU A 1 111 ? 1.026 19.004 28.750 1.00 53.97 111 LEU A CA 1
ATOM 786 C C . LEU A 1 111 ? 2.465 18.852 28.199 1.00 53.97 111 LEU A C 1
ATOM 788 O O . LEU A 1 111 ? 2.854 19.700 27.409 1.00 53.97 111 LEU A O 1
ATOM 792 N N . PRO A 1 112 ? 3.254 17.806 28.509 1.00 56.34 112 PRO A N 1
ATOM 793 C CA . PRO A 1 112 ? 4.552 17.580 27.881 1.00 56.34 112 PRO A CA 1
ATOM 794 C C . PRO A 1 112 ? 4.428 17.320 26.385 1.00 56.34 112 PRO A C 1
ATOM 796 O O . PRO A 1 112 ? 5.201 17.886 25.633 1.00 56.34 112 PRO A O 1
ATOM 799 N N . VAL A 1 113 ? 3.437 16.541 25.929 1.00 58.12 113 VAL A N 1
ATOM 800 C CA . VAL A 1 113 ? 3.200 16.332 24.488 1.00 58.12 113 VAL A CA 1
ATOM 801 C C . VAL A 1 113 ? 2.814 17.641 23.799 1.00 58.12 113 VAL A C 1
ATOM 803 O O . VAL A 1 113 ? 3.250 17.878 22.685 1.00 58.12 113 VAL A O 1
ATOM 806 N N . LEU A 1 114 ? 2.052 18.513 24.459 1.00 62.22 114 LEU A N 1
ATOM 807 C CA . LEU A 1 114 ? 1.665 19.840 23.982 1.00 62.22 114 LEU A CA 1
ATOM 808 C C . LEU A 1 114 ? 2.870 20.776 23.916 1.00 62.22 114 LEU A C 1
ATOM 810 O O . LEU A 1 114 ? 3.110 21.374 22.876 1.00 62.22 114 LEU A O 1
ATOM 814 N N . LEU A 1 115 ? 3.634 20.890 25.003 1.00 62.88 115 LEU A N 1
ATOM 815 C CA . LEU A 1 115 ? 4.844 21.712 25.076 1.00 62.88 115 LEU A CA 1
ATOM 816 C C . LEU A 1 115 ? 5.894 21.231 24.069 1.00 62.88 115 LEU A C 1
ATOM 818 O O . LEU A 1 115 ? 6.533 22.043 23.408 1.00 62.88 115 LEU A O 1
ATOM 822 N N . LEU A 1 116 ? 6.019 19.917 23.899 1.00 62.19 116 LEU A N 1
ATOM 823 C CA . LEU A 1 116 ? 6.935 19.291 22.956 1.00 62.19 116 LEU A CA 1
ATOM 824 C C . LEU A 1 116 ? 6.446 19.422 21.512 1.00 62.19 116 LEU A C 1
ATOM 826 O O . LEU A 1 116 ? 7.249 19.708 20.636 1.00 62.19 116 LEU A O 1
ATOM 830 N N . ALA A 1 117 ? 5.142 19.298 21.251 1.00 62.69 117 ALA A N 1
ATOM 831 C CA . ALA A 1 117 ? 4.564 19.579 19.940 1.00 62.69 117 ALA A CA 1
ATOM 832 C C . ALA A 1 117 ? 4.796 21.049 19.564 1.00 62.69 117 ALA A C 1
ATOM 834 O O . ALA A 1 117 ? 5.335 21.327 18.500 1.00 62.69 117 ALA A O 1
ATOM 835 N N . LEU A 1 118 ? 4.498 21.988 20.468 1.00 65.62 118 LEU A N 1
ATOM 836 C CA . LEU A 1 118 ? 4.786 23.416 20.294 1.00 65.62 118 LEU A CA 1
ATOM 837 C C . LEU A 1 118 ? 6.282 23.691 20.057 1.00 65.62 118 LEU A C 1
ATOM 839 O O . LEU A 1 118 ? 6.619 24.567 19.263 1.00 65.62 118 LEU A O 1
ATOM 843 N N . TRP A 1 119 ? 7.175 22.929 20.697 1.00 61.81 119 TRP A N 1
ATOM 844 C CA . TRP A 1 119 ? 8.621 23.016 20.482 1.00 61.81 119 TRP A CA 1
ATOM 845 C C . TRP A 1 119 ? 9.049 22.480 19.106 1.00 61.81 119 TRP A C 1
ATOM 847 O O . TRP A 1 119 ? 9.773 23.167 18.389 1.00 61.81 119 TRP A O 1
ATOM 857 N N . VAL A 1 120 ? 8.543 21.315 18.687 1.00 61.91 120 VAL A N 1
ATOM 858 C CA . VAL A 1 120 ? 8.799 20.723 17.358 1.00 61.91 120 VAL A CA 1
ATOM 859 C C . VAL A 1 120 ? 8.269 21.619 16.236 1.00 61.91 120 VAL A C 1
ATOM 861 O O . VAL A 1 120 ? 8.933 21.805 15.217 1.00 61.91 120 VAL A O 1
ATOM 864 N N . TYR A 1 121 ? 7.113 22.258 16.433 1.00 63.22 121 TYR A N 1
ATOM 865 C CA . TYR A 1 121 ? 6.540 23.192 15.460 1.00 63.22 121 TYR A CA 1
ATOM 866 C C . TYR A 1 121 ? 7.310 24.512 15.336 1.00 63.22 121 TYR A C 1
ATOM 868 O O . TYR A 1 121 ? 7.023 25.295 14.433 1.00 63.22 121 TYR A O 1
ATOM 876 N N . LYS A 1 122 ? 8.320 24.772 16.177 1.00 52.66 122 LYS A N 1
ATOM 877 C CA . LYS A 1 122 ? 9.167 25.965 16.047 1.00 52.66 122 LYS A CA 1
ATOM 878 C C . LYS A 1 122 ? 10.005 25.950 14.756 1.00 52.66 122 LYS A C 1
ATOM 880 O O . LYS A 1 122 ? 10.395 27.028 14.309 1.00 52.66 122 LYS A O 1
ATOM 885 N N . GLY A 1 123 ? 10.238 24.770 14.162 1.00 54.19 123 GLY A N 1
ATOM 886 C CA . GLY A 1 123 ? 11.027 24.575 12.935 1.00 54.19 123 GLY A CA 1
ATOM 887 C C . GLY A 1 123 ? 10.234 24.275 11.653 1.00 54.19 123 GLY A C 1
ATOM 888 O O . GLY A 1 123 ? 10.841 24.164 10.595 1.00 54.19 123 GLY A O 1
ATOM 889 N N . VAL A 1 124 ? 8.904 24.144 11.717 1.00 60.00 124 VAL A N 1
ATOM 890 C CA . VAL A 1 124 ? 8.042 23.804 10.566 1.00 60.00 124 VAL A CA 1
ATOM 891 C C . VAL A 1 124 ? 7.020 24.919 10.365 1.00 60.00 124 VAL A C 1
ATOM 893 O O . VAL A 1 124 ? 6.466 25.396 11.349 1.00 60.00 124 VAL A O 1
ATOM 896 N N . ASP A 1 125 ? 6.793 25.310 9.109 1.00 73.31 125 ASP A N 1
ATOM 897 C CA . ASP A 1 125 ? 5.866 26.339 8.601 1.00 73.31 125 ASP A CA 1
ATOM 898 C C . ASP A 1 125 ? 4.813 26.826 9.628 1.00 73.31 125 ASP A C 1
ATOM 900 O O . ASP A 1 125 ? 3.708 26.283 9.754 1.00 73.31 125 ASP A O 1
ATOM 904 N N . LYS A 1 126 ? 5.197 27.822 10.444 1.00 78.62 126 LYS A N 1
ATOM 905 C CA . LYS A 1 126 ? 4.468 28.215 11.667 1.00 78.62 126 LYS A CA 1
ATOM 906 C C . LYS A 1 126 ? 3.024 28.611 11.373 1.00 78.62 126 LYS A C 1
ATOM 908 O O . LYS A 1 126 ? 2.126 28.254 12.136 1.00 78.62 126 LYS A O 1
ATOM 913 N N . ASP A 1 127 ? 2.804 29.273 10.245 1.00 81.88 127 ASP A N 1
ATOM 914 C CA . ASP A 1 127 ? 1.492 29.758 9.826 1.00 81.88 127 ASP A CA 1
ATOM 915 C C . ASP A 1 127 ? 0.538 28.601 9.514 1.00 81.88 127 ASP A C 1
ATOM 917 O O . ASP A 1 127 ? -0.618 28.615 9.939 1.00 81.88 127 ASP A O 1
ATOM 921 N N . GLN A 1 128 ? 1.030 27.542 8.859 1.00 81.50 128 GLN A N 1
ATOM 922 C CA . GLN A 1 128 ? 0.231 26.345 8.580 1.00 81.50 128 GLN A CA 1
ATOM 923 C C . GLN A 1 128 ? -0.122 25.600 9.872 1.00 81.50 128 GLN A C 1
ATOM 925 O O . GLN A 1 128 ? -1.245 25.116 10.027 1.00 81.50 128 GLN A O 1
ATOM 930 N N . ASN A 1 129 ? 0.802 25.547 10.834 1.00 81.06 129 ASN A N 1
ATOM 931 C CA . ASN A 1 129 ? 0.547 24.931 12.134 1.00 81.06 129 ASN A CA 1
ATOM 932 C C . ASN A 1 129 ? -0.513 25.709 12.928 1.00 81.06 129 ASN A C 1
ATOM 934 O O . ASN A 1 129 ? -1.461 25.103 13.428 1.00 81.06 129 ASN A O 1
ATOM 938 N N . LEU A 1 130 ? -0.402 27.041 13.003 1.00 82.06 130 LEU A N 1
ATOM 939 C CA . LEU A 1 130 ? -1.390 27.902 13.665 1.00 82.06 130 LEU A CA 1
ATOM 940 C C . LEU A 1 130 ? -2.763 27.811 12.994 1.00 82.06 130 LEU A C 1
ATOM 942 O O . LEU A 1 130 ? -3.774 27.671 13.683 1.00 82.06 130 LEU A O 1
ATOM 946 N N . LEU A 1 131 ? -2.803 27.810 11.660 1.00 82.50 131 LEU A N 1
ATOM 947 C CA . LEU A 1 131 ? -4.036 27.618 10.905 1.00 82.50 131 LEU A CA 1
ATOM 948 C C . LEU A 1 131 ? -4.645 26.234 11.173 1.00 82.50 131 LEU A C 1
ATOM 950 O O . LEU A 1 131 ? -5.849 26.122 11.390 1.00 82.50 131 LEU A O 1
ATOM 954 N N . GLY A 1 132 ? -3.825 25.183 11.229 1.00 82.69 132 GLY A N 1
ATOM 955 C CA . GLY A 1 132 ? -4.259 23.834 11.586 1.00 82.69 132 GLY A CA 1
ATOM 956 C C . GLY A 1 132 ? -4.858 23.756 12.988 1.00 82.69 132 GLY A C 1
ATOM 957 O O . GLY A 1 132 ? -5.910 23.143 13.170 1.00 82.69 132 GLY A O 1
ATOM 958 N N . LEU A 1 133 ? -4.243 24.424 13.967 1.00 83.75 133 LEU A N 1
ATOM 959 C CA . LEU A 1 133 ? -4.781 24.544 15.324 1.00 83.75 133 LEU A CA 1
ATOM 960 C C . LEU A 1 133 ? -6.108 25.308 15.345 1.00 83.75 133 LEU A C 1
ATOM 962 O O . LEU A 1 133 ? -7.047 24.865 16.004 1.00 83.75 133 LEU A O 1
ATOM 966 N N . ALA A 1 134 ? -6.209 26.420 14.615 1.00 82.06 134 ALA A N 1
ATOM 967 C CA . ALA A 1 134 ? -7.421 27.230 14.549 1.00 82.06 134 ALA A CA 1
ATOM 968 C C . ALA A 1 134 ? -8.579 26.471 13.885 1.00 82.06 134 ALA A C 1
ATOM 970 O O . ALA A 1 134 ? -9.676 26.406 14.441 1.00 82.06 134 ALA A O 1
ATOM 971 N N . VAL A 1 135 ? -8.333 25.837 12.735 1.00 80.31 135 VAL A N 1
ATOM 972 C CA . VAL A 1 135 ? -9.338 25.066 11.990 1.00 80.31 135 VAL A CA 1
ATOM 973 C C . VAL A 1 135 ? -9.753 23.826 12.774 1.00 80.31 135 VAL A C 1
ATOM 975 O O . VAL A 1 135 ? -10.943 23.613 13.001 1.00 80.31 135 VAL A O 1
ATOM 978 N N . PHE A 1 136 ? -8.798 23.015 13.236 1.00 78.56 136 PHE A N 1
ATOM 979 C CA . PHE A 1 136 ? -9.113 21.784 13.960 1.00 78.56 136 PHE A CA 1
ATOM 980 C C . PHE A 1 136 ? -9.708 22.085 15.335 1.00 78.56 136 PHE A C 1
ATOM 982 O O . PHE A 1 136 ? -10.698 21.468 15.718 1.00 78.56 136 PHE A O 1
ATOM 989 N N . GLY A 1 137 ? -9.151 23.044 16.075 1.00 78.38 137 GLY A N 1
ATOM 990 C CA . GLY A 1 137 ? -9.708 23.512 17.342 1.00 78.38 137 GLY A CA 1
ATOM 991 C C . GLY A 1 137 ? -11.125 24.042 17.153 1.00 78.38 137 GLY A C 1
ATOM 992 O O . GLY A 1 137 ? -12.045 23.616 17.851 1.00 78.38 137 GLY A O 1
ATOM 993 N N . GLY A 1 138 ? -11.333 24.885 16.141 1.00 79.31 138 GLY A N 1
ATOM 994 C CA . GLY A 1 138 ? -12.644 25.400 15.768 1.00 79.31 138 GLY A CA 1
ATOM 995 C C . GLY A 1 138 ? -13.647 24.284 15.465 1.00 79.31 138 GLY A C 1
ATOM 996 O O . GLY A 1 138 ? -14.737 24.257 16.033 1.00 79.31 138 GLY A O 1
ATOM 997 N N . LEU A 1 139 ? -13.266 23.303 14.644 1.00 75.50 139 LEU A N 1
ATOM 998 C CA . LEU A 1 139 ? -14.095 22.134 14.341 1.00 75.50 139 LEU A CA 1
ATOM 999 C C . LEU A 1 139 ? -14.346 21.257 15.571 1.00 75.50 139 LEU A C 1
ATOM 1001 O O . LEU A 1 139 ? -15.457 20.772 15.764 1.00 75.50 139 LEU A O 1
ATOM 1005 N N . TYR A 1 140 ? -13.356 21.065 16.436 1.00 73.31 140 TYR A N 1
ATOM 1006 C CA . TYR A 1 140 ? -13.508 20.247 17.632 1.00 73.31 140 TYR A CA 1
ATOM 1007 C C . TYR A 1 140 ? -14.477 20.887 18.638 1.00 73.31 140 TYR A C 1
ATOM 1009 O O . TYR A 1 140 ? -15.351 20.205 19.175 1.00 73.31 140 TYR A O 1
ATOM 1017 N N . PHE A 1 141 ? -14.355 22.195 18.883 1.00 72.88 141 PHE A N 1
ATOM 1018 C CA . PHE A 1 141 ? -15.161 22.907 19.879 1.00 72.88 141 PHE A CA 1
ATOM 1019 C C . PHE A 1 141 ? -16.516 23.385 19.336 1.00 72.88 141 PHE A C 1
ATOM 1021 O O . PHE A 1 141 ? -17.525 23.295 20.040 1.00 72.88 141 PHE A O 1
ATOM 1028 N N . PHE A 1 142 ? -16.571 23.845 18.083 1.00 73.56 142 PHE A N 1
ATOM 1029 C CA . PHE A 1 142 ? -17.767 24.426 17.457 1.00 73.56 142 PHE A CA 1
ATOM 1030 C C . PHE A 1 142 ? -18.392 23.557 16.366 1.00 73.56 142 PHE A C 1
ATOM 1032 O O . PHE A 1 142 ? -19.544 23.801 15.995 1.00 73.56 142 PHE A O 1
ATOM 1039 N N . GLY A 1 143 ? -17.720 22.492 15.913 1.00 69.56 143 GLY A N 1
ATOM 1040 C CA . GLY A 1 143 ? -18.282 21.517 14.965 1.00 69.56 143 GLY A CA 1
ATOM 1041 C C . GLY A 1 143 ? -19.596 20.917 15.450 1.00 69.56 143 GLY A C 1
ATOM 1042 O O . GLY A 1 143 ? -20.435 20.519 14.648 1.00 69.56 143 GLY A O 1
ATOM 1043 N N . GLY A 1 144 ? -19.822 20.965 16.766 1.00 67.25 144 GLY A N 1
ATOM 1044 C CA . GLY A 1 144 ? -21.103 20.693 17.388 1.00 67.25 144 GLY A CA 1
ATOM 1045 C C . GLY A 1 144 ? -22.276 21.479 16.816 1.00 67.25 144 GLY A C 1
ATOM 1046 O O . GLY A 1 144 ? -23.258 20.928 16.316 1.00 67.25 144 GLY A O 1
ATOM 1047 N N . ARG A 1 145 ? -22.131 22.799 16.860 1.00 71.81 145 ARG A N 1
ATOM 1048 C CA . ARG A 1 145 ? -23.130 23.750 16.375 1.00 71.81 145 ARG A CA 1
ATOM 1049 C C . ARG A 1 145 ? -23.224 23.716 14.850 1.00 71.81 145 ARG A C 1
ATOM 1051 O O . ARG A 1 145 ? -24.331 23.742 14.317 1.00 71.81 145 ARG A O 1
ATOM 1058 N N . LEU A 1 146 ? -22.086 23.562 14.166 1.00 71.25 146 LEU A N 1
ATOM 1059 C CA . LEU A 1 146 ? -22.038 23.415 12.707 1.00 71.25 146 LEU A CA 1
ATOM 1060 C C . LEU A 1 146 ? -22.785 22.164 12.231 1.00 71.25 146 LEU A C 1
ATOM 1062 O O . LEU A 1 146 ? -23.517 22.221 11.252 1.00 71.25 146 LEU A O 1
ATOM 1066 N N . ALA A 1 147 ? -22.659 21.038 12.934 1.00 70.50 147 ALA A N 1
ATOM 1067 C CA . ALA A 1 147 ? -23.371 19.819 12.570 1.00 70.50 147 ALA A CA 1
ATOM 1068 C C . ALA A 1 147 ? -24.872 19.892 12.887 1.00 70.50 147 ALA A C 1
ATOM 1070 O O . ALA A 1 147 ? -25.673 19.306 12.157 1.00 70.50 147 ALA A O 1
ATOM 1071 N N . ALA A 1 148 ? -25.266 20.585 13.960 1.00 77.12 148 ALA A N 1
ATOM 1072 C CA . ALA A 1 148 ? -26.674 20.782 14.301 1.00 77.12 148 ALA A CA 1
ATOM 1073 C C . ALA A 1 148 ? -27.394 21.628 13.237 1.00 77.12 148 ALA A C 1
ATOM 1075 O O . ALA A 1 148 ? -28.504 21.287 12.831 1.00 77.12 148 ALA A O 1
ATOM 1076 N N . ASN A 1 149 ? -26.731 22.660 12.714 1.00 82.62 149 ASN A N 1
ATOM 1077 C CA . ASN A 1 149 ? -27.247 23.471 11.617 1.00 82.62 149 ASN A CA 1
ATOM 1078 C C . ASN A 1 149 ? -27.211 22.683 10.290 1.00 82.62 149 ASN A C 1
ATOM 1080 O O . ASN A 1 149 ? -26.150 22.285 9.808 1.00 82.62 149 ASN A O 1
ATOM 1084 N N . ARG A 1 150 ? -28.386 22.449 9.686 1.00 85.56 150 ARG A N 1
ATOM 1085 C CA . ARG A 1 150 ? -28.514 21.701 8.422 1.00 85.56 150 ARG A CA 1
ATOM 1086 C C . ARG A 1 150 ? -27.710 22.349 7.293 1.00 85.56 150 ARG A C 1
ATOM 1088 O O . ARG A 1 150 ? -26.992 21.638 6.598 1.00 85.56 150 ARG A O 1
ATOM 1095 N N . THR A 1 151 ? -27.790 23.668 7.146 1.00 85.19 151 THR A N 1
ATOM 1096 C CA . THR A 1 151 ? -27.086 24.423 6.102 1.00 85.19 151 THR A CA 1
ATOM 1097 C C . THR A 1 151 ? -25.577 24.320 6.273 1.00 85.19 151 THR A C 1
ATOM 1099 O O . THR A 1 151 ? -24.887 23.932 5.336 1.00 85.19 151 THR A O 1
ATOM 1102 N N . ALA A 1 152 ? -25.055 24.566 7.480 1.00 78.75 152 ALA A N 1
ATOM 1103 C CA . ALA A 1 152 ? -23.620 24.449 7.748 1.00 78.75 152 ALA A CA 1
ATOM 1104 C C . ALA A 1 152 ? -23.111 23.018 7.513 1.00 78.75 152 ALA A C 1
ATOM 1106 O O . ALA A 1 152 ? -22.069 22.821 6.895 1.00 78.75 152 ALA A O 1
ATOM 1107 N N . ARG A 1 153 ? -23.881 22.001 7.916 1.00 81.12 153 ARG A N 1
ATOM 1108 C CA . ARG A 1 153 ? -23.573 20.594 7.629 1.00 81.12 153 ARG A CA 1
ATOM 1109 C C . ARG A 1 153 ? -23.523 20.301 6.130 1.00 81.12 153 ARG A C 1
ATOM 1111 O O . ARG A 1 153 ? -22.613 19.600 5.694 1.00 81.12 153 ARG A O 1
ATOM 1118 N N . CYS A 1 154 ? -24.484 20.811 5.359 1.00 84.44 154 CYS A N 1
ATOM 1119 C CA . CYS A 1 154 ? -24.514 20.668 3.904 1.00 84.44 154 CYS A CA 1
ATOM 1120 C C . CYS A 1 154 ? -23.317 21.366 3.249 1.00 84.44 154 CYS A C 1
ATOM 1122 O O . CYS A 1 154 ? -22.650 20.743 2.433 1.00 84.44 154 CYS A O 1
ATOM 1124 N N . LEU A 1 155 ? -22.994 22.597 3.654 1.00 84.69 155 LEU A N 1
ATOM 1125 C CA . LEU A 1 155 ? -21.853 23.356 3.131 1.00 84.69 155 LEU A CA 1
ATOM 1126 C C . LEU A 1 155 ? -20.514 22.687 3.458 1.00 84.69 155 LEU A C 1
ATOM 1128 O O . LEU A 1 155 ? -19.701 22.483 2.564 1.00 84.69 155 LEU A O 1
ATOM 1132 N N . CYS A 1 156 ? -20.293 22.276 4.711 1.00 78.19 156 CYS A N 1
ATOM 1133 C CA . CYS A 1 156 ? -19.089 21.532 5.087 1.00 78.19 156 CYS A CA 1
ATOM 1134 C C . CYS A 1 156 ? -19.006 20.184 4.356 1.00 78.19 156 CYS A C 1
ATOM 1136 O O . CYS A 1 156 ? -17.927 19.771 3.939 1.00 78.19 156 CYS A O 1
ATOM 1138 N N . GLY A 1 157 ? -20.145 19.505 4.183 1.00 80.38 157 GLY A N 1
ATOM 1139 C CA . GLY A 1 157 ? -20.242 18.277 3.402 1.00 80.38 157 GLY A CA 1
ATOM 1140 C C . GLY A 1 157 ? -19.828 18.485 1.947 1.00 80.38 157 GLY A C 1
ATOM 1141 O O . GLY A 1 157 ? -18.961 17.770 1.455 1.00 80.38 157 GLY A O 1
ATOM 1142 N N . ALA A 1 158 ? -20.404 19.492 1.290 1.00 87.06 158 ALA A N 1
ATOM 1143 C CA . ALA A 1 158 ? -20.091 19.860 -0.084 1.00 87.06 158 ALA A CA 1
ATOM 1144 C C . ALA A 1 158 ? -18.622 20.269 -0.238 1.00 87.06 158 ALA A C 1
ATOM 1146 O O . ALA A 1 158 ? -17.947 19.751 -1.118 1.00 87.06 158 ALA A O 1
ATOM 1147 N N . GLY A 1 159 ? -18.094 21.111 0.656 1.00 85.31 159 GLY A N 1
ATOM 1148 C CA . GLY A 1 159 ? -16.692 21.530 0.630 1.00 85.31 159 GLY A CA 1
ATOM 1149 C C . GLY A 1 159 ? -15.714 20.357 0.738 1.00 85.31 159 GLY A C 1
ATOM 1150 O O . GLY A 1 159 ? -14.730 20.314 0.009 1.00 85.31 159 GLY A O 1
ATOM 1151 N N . LEU A 1 160 ? -16.005 19.362 1.582 1.00 81.12 160 LEU A N 1
ATOM 1152 C CA . LEU A 1 160 ? -15.165 18.166 1.718 1.00 81.12 160 LEU A CA 1
ATOM 1153 C C . LEU A 1 160 ? -15.295 17.212 0.525 1.00 81.12 160 LEU A C 1
ATOM 1155 O O . LEU A 1 160 ? -14.314 16.572 0.157 1.00 81.12 160 LEU A O 1
ATOM 1159 N N . VAL A 1 161 ? -16.473 17.133 -0.101 1.00 88.12 161 VAL A N 1
ATOM 1160 C CA . VAL A 1 161 ? -16.645 16.406 -1.368 1.00 88.12 161 VAL A CA 1
ATOM 1161 C C . VAL A 1 161 ? -15.857 17.094 -2.480 1.00 88.12 161 VAL A C 1
ATOM 1163 O O . VAL A 1 161 ? -15.086 16.427 -3.154 1.00 88.12 161 VAL A O 1
ATOM 1166 N N . ILE A 1 162 ? -15.975 18.416 -2.625 1.00 92.38 162 ILE A N 1
ATOM 1167 C CA . ILE A 1 162 ? -15.200 19.204 -3.594 1.00 92.38 162 ILE A CA 1
ATOM 1168 C C . ILE A 1 162 ? -13.702 19.011 -3.353 1.00 92.38 162 ILE A C 1
ATOM 1170 O O . ILE A 1 162 ? -12.967 18.750 -4.297 1.00 92.38 162 ILE A O 1
ATOM 1174 N N . TYR A 1 163 ? -13.257 19.062 -2.097 1.00 89.44 163 TYR A N 1
ATOM 1175 C CA . TYR A 1 163 ? -11.870 18.796 -1.727 1.00 89.44 163 TYR A CA 1
ATOM 1176 C C . TYR A 1 163 ? -11.416 17.389 -2.136 1.00 89.44 163 TYR A C 1
ATOM 1178 O O . TYR A 1 163 ? -10.352 17.230 -2.729 1.00 89.44 163 TYR A O 1
ATOM 1186 N N . ALA A 1 164 ? -12.227 16.363 -1.868 1.00 92.19 164 ALA A N 1
ATOM 1187 C CA . ALA A 1 164 ? -11.894 14.997 -2.247 1.00 92.19 164 ALA A CA 1
ATOM 1188 C C . ALA A 1 164 ? -11.844 14.811 -3.769 1.00 92.19 164 ALA A C 1
ATOM 1190 O O . ALA A 1 164 ? -10.908 14.203 -4.280 1.00 92.19 164 ALA A O 1
ATOM 1191 N N . LEU A 1 165 ? -12.809 15.379 -4.496 1.00 93.81 165 LEU A N 1
ATOM 1192 C CA . LEU A 1 165 ? -12.822 15.378 -5.957 1.00 93.81 165 LEU A CA 1
ATOM 1193 C C . LEU A 1 165 ? -11.611 16.127 -6.520 1.00 93.81 165 LEU A C 1
ATOM 1195 O O . LEU A 1 165 ? -10.983 15.645 -7.455 1.00 93.81 165 LEU A O 1
ATOM 1199 N N . PHE A 1 166 ? -11.225 17.251 -5.915 1.00 94.12 166 PHE A N 1
ATOM 1200 C CA . PHE A 1 166 ? -10.033 17.998 -6.302 1.00 94.12 166 PHE A CA 1
ATOM 1201 C C . PHE A 1 166 ? -8.747 17.178 -6.126 1.00 94.12 166 PHE A C 1
ATOM 1203 O O . PHE A 1 166 ? -7.850 17.296 -6.944 1.00 94.12 166 PHE A O 1
ATOM 1210 N N . LEU A 1 167 ? -8.645 16.314 -5.113 1.00 93.88 167 LEU A N 1
ATOM 1211 C CA . LEU A 1 167 ? -7.474 15.443 -4.934 1.00 93.88 167 LEU A CA 1
ATOM 1212 C C . LEU A 1 167 ? -7.501 14.175 -5.812 1.00 93.88 167 LEU A C 1
ATOM 1214 O O . LEU A 1 167 ? -6.452 13.605 -6.123 1.00 93.88 167 LEU A O 1
ATOM 1218 N N . LEU A 1 168 ? -8.688 13.700 -6.198 1.00 95.00 168 LEU A N 1
ATOM 1219 C CA . LEU A 1 168 ? -8.859 12.400 -6.857 1.00 95.00 168 LEU A CA 1
ATOM 1220 C C . LEU A 1 168 ? -9.152 12.459 -8.358 1.00 95.00 168 LEU A C 1
ATOM 1222 O O . LEU A 1 168 ? -8.937 11.464 -9.033 1.00 95.00 168 LEU A O 1
ATOM 1226 N N . LEU A 1 169 ? -9.666 13.566 -8.890 1.00 93.75 169 LEU A N 1
ATOM 1227 C CA . LEU A 1 169 ? -10.004 13.668 -10.313 1.00 93.75 169 LEU A CA 1
ATOM 1228 C C . LEU A 1 169 ? -8.850 14.133 -11.210 1.00 93.75 169 LEU A C 1
ATOM 1230 O O . LEU A 1 169 ? -8.724 13.574 -12.301 1.00 93.75 169 LEU A O 1
ATOM 1234 N N . PRO A 1 170 ? -7.995 15.103 -10.815 1.00 90.88 170 PRO A N 1
ATOM 1235 C CA . PRO A 1 170 ? -7.006 15.662 -11.737 1.00 90.88 170 PRO A CA 1
ATOM 1236 C C . PRO A 1 170 ? -6.049 14.640 -12.347 1.00 90.88 170 PRO A C 1
ATOM 1238 O O . PRO A 1 170 ? -5.639 14.821 -13.494 1.00 90.88 170 PRO A O 1
ATOM 1241 N N . GLY A 1 171 ? -5.749 13.549 -11.633 1.00 87.38 171 GLY A N 1
ATOM 1242 C CA . GLY A 1 171 ? -4.900 12.475 -12.136 1.00 87.38 171 GLY A CA 1
ATOM 1243 C C . GLY A 1 171 ? -5.459 11.748 -13.360 1.00 87.38 171 GLY A C 1
ATOM 1244 O O . GLY A 1 171 ? -4.673 11.286 -14.178 1.00 87.38 171 GLY A O 1
ATOM 1245 N N . PHE A 1 172 ? -6.783 11.691 -13.528 1.00 90.31 172 PHE A N 1
ATOM 1246 C CA . PHE A 1 172 ? -7.419 11.011 -14.663 1.00 90.31 172 PHE A CA 1
ATOM 1247 C C . PHE A 1 172 ? -7.569 11.887 -15.894 1.00 90.31 172 PHE A C 1
ATOM 1249 O O . PHE A 1 172 ? -7.804 11.374 -16.986 1.00 90.31 172 PHE A O 1
ATOM 1256 N N . TRP A 1 173 ? -7.494 13.210 -15.740 1.00 82.81 173 TRP A N 1
ATOM 1257 C CA . TRP A 1 173 ? -7.851 14.079 -16.847 1.00 82.81 173 TRP A CA 1
ATOM 1258 C C . TRP A 1 173 ? -6.801 14.111 -17.962 1.00 82.81 173 TRP A C 1
ATOM 1260 O O . TRP A 1 173 ? -7.130 14.665 -19.002 1.00 82.81 173 TRP A O 1
ATOM 1270 N N . GLY A 1 174 ? -5.597 13.536 -17.808 1.00 65.81 174 GLY A N 1
ATOM 1271 C CA . GLY A 1 174 ? -4.574 13.455 -18.863 1.00 65.81 174 GLY A CA 1
ATOM 1272 C C . GLY A 1 174 ? -3.269 12.790 -18.411 1.00 65.81 174 GLY A C 1
ATOM 1273 O O . GLY A 1 174 ? -3.157 12.331 -17.278 1.00 65.81 174 GLY A O 1
ATOM 1274 N N . THR A 1 175 ? -2.291 12.704 -19.314 1.00 68.44 175 THR A N 1
ATOM 1275 C CA . THR A 1 175 ? -1.050 11.939 -19.112 1.00 68.44 175 THR A CA 1
ATOM 1276 C C . THR A 1 175 ? -0.100 12.593 -18.108 1.00 68.44 175 THR A C 1
ATOM 1278 O O . THR A 1 175 ? 0.099 13.808 -18.105 1.00 68.44 175 THR A O 1
ATOM 1281 N N . TYR A 1 176 ? 0.481 11.767 -17.237 1.00 80.06 176 TYR A N 1
ATOM 1282 C CA . TYR A 1 176 ? 1.345 12.202 -16.141 1.00 80.06 176 TYR A CA 1
ATOM 1283 C C . TYR A 1 176 ? 2.762 12.522 -16.646 1.00 80.06 176 TYR A C 1
ATOM 1285 O O . TYR A 1 176 ? 3.262 11.873 -17.567 1.00 80.06 176 TYR A O 1
ATOM 1293 N N . THR A 1 177 ? 3.421 13.500 -16.021 1.00 84.88 177 THR A N 1
ATOM 1294 C CA . THR A 1 177 ? 4.857 13.753 -16.198 1.00 84.88 177 THR A CA 1
ATOM 1295 C C . THR A 1 177 ? 5.563 13.544 -14.869 1.00 84.88 177 THR A C 1
ATOM 1297 O O . THR A 1 177 ? 5.140 14.054 -13.831 1.00 84.88 177 THR A O 1
ATOM 1300 N N . PHE A 1 178 ? 6.634 12.759 -14.891 1.00 84.25 178 PHE A N 1
ATOM 1301 C CA . PHE A 1 178 ? 7.454 12.537 -13.708 1.00 84.25 178 PHE A CA 1
ATOM 1302 C C . PHE A 1 178 ? 8.588 13.564 -13.580 1.00 84.25 178 PHE A C 1
ATOM 1304 O O . PHE A 1 178 ? 9.123 13.745 -12.485 1.00 84.25 178 PHE A O 1
ATOM 1311 N N . GLY A 1 179 ? 8.954 14.246 -14.673 1.00 85.81 179 GLY A N 1
ATOM 1312 C CA . GLY A 1 179 ? 10.113 15.136 -14.726 1.00 85.81 179 GLY A CA 1
ATOM 1313 C C . GLY A 1 179 ? 11.362 14.472 -14.138 1.00 85.81 179 GLY A C 1
ATOM 1314 O O . GLY A 1 179 ? 11.654 13.310 -14.407 1.00 85.81 179 GLY A O 1
ATOM 1315 N N . ALA A 1 180 ? 12.050 15.174 -13.236 1.00 82.75 180 ALA A N 1
ATOM 1316 C CA . ALA A 1 180 ? 13.245 14.659 -12.561 1.00 82.75 180 ALA A CA 1
ATOM 1317 C C . ALA A 1 180 ? 13.014 13.389 -11.708 1.00 82.75 180 ALA A C 1
ATOM 1319 O O . ALA A 1 180 ? 13.982 12.750 -11.297 1.00 82.75 180 ALA A O 1
ATOM 1320 N N . ALA A 1 181 ? 11.760 13.020 -11.423 1.00 85.62 181 ALA A N 1
ATOM 1321 C CA . ALA A 1 181 ? 11.404 11.827 -10.659 1.00 85.62 181 ALA A CA 1
ATOM 1322 C C . ALA A 1 181 ? 11.091 10.599 -11.536 1.00 85.62 181 ALA A C 1
ATOM 1324 O O . ALA A 1 181 ? 10.657 9.586 -10.985 1.00 85.62 181 ALA A O 1
ATOM 1325 N N . LEU A 1 182 ? 11.298 10.664 -12.863 1.00 88.12 182 LEU A N 1
ATOM 1326 C CA . LEU A 1 182 ? 10.973 9.569 -13.788 1.00 88.12 182 LEU A CA 1
ATOM 1327 C C . LEU A 1 182 ? 11.610 8.259 -13.359 1.00 88.12 182 LEU A C 1
ATOM 1329 O O . LEU A 1 182 ? 10.916 7.269 -13.156 1.00 88.12 182 LEU A O 1
ATOM 1333 N N . GLU A 1 183 ? 12.921 8.255 -13.176 1.00 83.06 183 GLU A N 1
ATOM 1334 C CA . GLU A 1 183 ? 13.608 7.012 -12.882 1.00 83.06 183 GLU A CA 1
ATOM 1335 C C . GLU A 1 183 ? 13.269 6.435 -11.504 1.00 83.06 183 GLU A C 1
ATOM 1337 O O . GLU A 1 183 ? 12.879 5.267 -11.464 1.00 83.06 183 GLU A O 1
ATOM 1342 N N . PRO A 1 184 ? 13.316 7.196 -10.387 1.00 84.38 184 PRO A N 1
ATOM 1343 C CA . PRO A 1 184 ? 12.828 6.692 -9.105 1.00 84.38 184 PRO A CA 1
ATOM 1344 C C . PRO A 1 184 ? 11.415 6.111 -9.202 1.00 84.38 184 PRO A C 1
ATOM 1346 O O . PRO A 1 184 ? 11.135 5.073 -8.598 1.00 84.38 184 PRO A O 1
ATOM 1349 N N . ALA A 1 185 ? 10.540 6.738 -9.997 1.00 89.69 185 ALA A N 1
ATOM 1350 C CA . ALA A 1 185 ? 9.214 6.202 -10.238 1.00 89.69 185 ALA A CA 1
ATOM 1351 C C . ALA A 1 185 ? 9.271 4.868 -10.985 1.00 89.69 185 ALA A C 1
ATOM 1353 O O . ALA A 1 185 ? 8.757 3.873 -10.476 1.00 89.69 185 ALA A O 1
ATOM 1354 N N . LEU A 1 186 ? 9.949 4.797 -12.132 1.00 89.81 186 LEU A N 1
ATOM 1355 C CA . LEU A 1 186 ? 10.078 3.566 -12.915 1.00 89.81 186 LEU A CA 1
ATOM 1356 C C . LEU A 1 186 ? 10.633 2.403 -12.091 1.00 89.81 186 LEU A C 1
ATOM 1358 O O . LEU A 1 186 ? 10.134 1.293 -12.229 1.00 89.81 186 LEU A O 1
ATOM 1362 N N . MET A 1 187 ? 11.569 2.647 -11.175 1.00 85.94 187 MET A N 1
ATOM 1363 C CA . MET A 1 187 ? 12.058 1.616 -10.256 1.00 85.94 187 MET A CA 1
ATOM 1364 C C . MET A 1 187 ? 10.973 1.098 -9.312 1.00 85.94 187 MET A C 1
ATOM 1366 O O . MET A 1 187 ? 10.827 -0.109 -9.109 1.00 85.94 187 MET A O 1
ATOM 1370 N N . HIS A 1 188 ? 10.176 1.998 -8.734 1.00 88.88 188 HIS A N 1
ATOM 1371 C CA . HIS A 1 188 ? 9.065 1.601 -7.877 1.00 88.88 188 HIS A CA 1
ATOM 1372 C C . HIS A 1 188 ? 7.970 0.860 -8.646 1.00 88.88 188 HIS A C 1
ATOM 1374 O O . HIS A 1 188 ? 7.424 -0.108 -8.116 1.00 88.88 188 HIS A O 1
ATOM 1380 N N . TYR A 1 189 ? 7.657 1.285 -9.872 1.00 92.75 189 TYR A N 1
ATOM 1381 C CA . TYR A 1 189 ? 6.718 0.579 -10.744 1.00 92.75 189 TYR A CA 1
ATOM 1382 C C . TYR A 1 189 ? 7.257 -0.784 -11.154 1.00 92.75 189 TYR A C 1
ATOM 1384 O O . TYR A 1 189 ? 6.532 -1.768 -11.057 1.00 92.75 189 TYR A O 1
ATOM 1392 N N . PHE A 1 190 ? 8.532 -0.875 -11.515 1.00 89.50 190 PHE A N 1
ATOM 1393 C CA . PHE A 1 190 ? 9.165 -2.135 -11.862 1.00 89.50 190 PHE A CA 1
ATOM 1394 C C . PHE A 1 190 ? 9.096 -3.140 -10.708 1.00 89.50 190 PHE A C 1
ATOM 1396 O O . PHE A 1 190 ? 8.601 -4.254 -10.879 1.00 89.50 190 PHE A O 1
ATOM 1403 N N . GLY A 1 191 ? 9.500 -2.724 -9.503 1.00 85.50 191 GLY A N 1
ATOM 1404 C CA . GLY A 1 191 ? 9.456 -3.587 -8.325 1.00 85.50 191 GLY A CA 1
ATOM 1405 C C . GLY A 1 191 ? 8.037 -4.048 -7.971 1.00 85.50 191 GLY A C 1
ATOM 1406 O O . GLY A 1 191 ? 7.857 -5.177 -7.528 1.00 85.50 191 GLY A O 1
ATOM 1407 N N . GLN A 1 192 ? 7.024 -3.197 -8.180 1.00 88.88 192 GLN A N 1
ATOM 1408 C CA . GLN A 1 192 ? 5.633 -3.451 -7.778 1.00 88.88 192 GLN A CA 1
ATOM 1409 C C . GLN A 1 192 ? 4.738 -4.077 -8.838 1.00 88.88 192 GLN A C 1
ATOM 1411 O O . GLN A 1 192 ? 3.765 -4.722 -8.467 1.00 88.88 192 GLN A O 1
ATOM 1416 N N . LEU A 1 193 ? 5.008 -3.843 -10.123 1.00 92.81 193 LEU A N 1
ATOM 1417 C CA . LEU A 1 193 ? 4.130 -4.131 -11.269 1.00 92.81 193 LEU A CA 1
ATOM 1418 C C . LEU A 1 193 ? 4.900 -4.704 -12.475 1.00 92.81 193 LEU A C 1
ATOM 1420 O O . LEU A 1 193 ? 4.288 -5.173 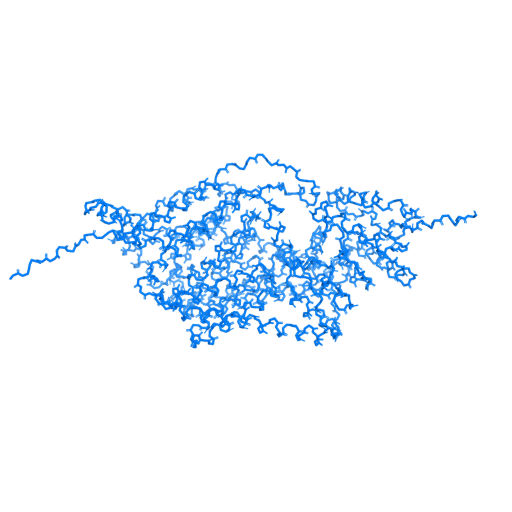-13.428 1.00 92.81 193 LEU A O 1
ATOM 1424 N N . GLY A 1 194 ? 6.235 -4.737 -12.424 1.00 89.81 194 GLY A N 1
ATOM 1425 C CA . GLY A 1 194 ? 7.081 -5.246 -13.506 1.00 89.81 194 GLY A CA 1
ATOM 1426 C C . GLY A 1 194 ? 7.055 -6.764 -13.686 1.00 89.81 194 GLY A C 1
ATOM 1427 O O . GLY A 1 194 ? 7.648 -7.270 -14.631 1.00 89.81 194 GLY A O 1
ATOM 1428 N N . LEU A 1 195 ? 6.379 -7.514 -12.809 1.00 90.12 195 LEU A N 1
ATOM 1429 C CA . LEU A 1 195 ? 6.147 -8.949 -12.998 1.00 90.12 195 LEU A CA 1
ATOM 1430 C C . LEU A 1 195 ? 4.982 -9.221 -13.967 1.00 90.12 195 LEU A C 1
ATOM 1432 O O . LEU A 1 195 ? 5.033 -10.205 -14.698 1.00 90.12 195 LEU A O 1
ATOM 1436 N N . ALA A 1 196 ? 3.972 -8.349 -14.018 1.00 93.31 196 ALA A N 1
ATOM 1437 C CA . ALA A 1 196 ? 2.813 -8.500 -14.893 1.00 93.31 196 ALA A CA 1
ATOM 1438 C C . ALA A 1 196 ? 3.167 -8.668 -16.384 1.00 93.31 196 ALA A C 1
ATOM 1440 O O . ALA A 1 196 ? 2.763 -9.681 -16.957 1.00 93.31 196 ALA A O 1
ATOM 1441 N N . PRO A 1 197 ? 3.957 -7.775 -17.017 1.00 93.06 197 PRO A N 1
ATOM 1442 C CA . PRO A 1 197 ? 4.246 -7.916 -18.442 1.00 93.06 197 PRO A CA 1
ATOM 1443 C C . PRO A 1 197 ? 5.120 -9.145 -18.732 1.00 93.06 197 PRO A C 1
ATOM 1445 O O . PRO A 1 197 ? 4.941 -9.796 -19.756 1.00 93.06 197 PRO A O 1
ATOM 1448 N N . LEU A 1 198 ? 5.993 -9.539 -17.795 1.00 89.88 198 LEU A N 1
ATOM 1449 C CA . LEU A 1 198 ? 6.790 -10.765 -17.910 1.00 89.88 198 LEU A CA 1
ATOM 1450 C C . LEU A 1 198 ? 5.915 -12.027 -17.870 1.00 89.88 198 LEU A C 1
ATOM 1452 O O . LEU A 1 198 ? 6.115 -12.956 -18.652 1.00 89.88 198 LEU A O 1
ATOM 1456 N N . LEU A 1 199 ? 4.938 -12.068 -16.956 1.00 92.06 199 LEU A N 1
ATOM 1457 C CA . LEU A 1 199 ? 3.974 -13.166 -16.866 1.00 92.06 199 LEU A CA 1
ATOM 1458 C C . LEU A 1 199 ? 3.085 -13.228 -18.111 1.00 92.06 199 LEU A C 1
ATOM 1460 O O . LEU A 1 199 ? 2.795 -14.330 -18.584 1.00 92.06 199 LEU A O 1
ATOM 1464 N N . ALA A 1 200 ? 2.684 -12.070 -18.644 1.00 93.38 200 ALA A N 1
ATOM 1465 C CA . ALA A 1 200 ? 1.899 -11.973 -19.870 1.00 93.38 200 ALA A CA 1
ATOM 1466 C C . ALA A 1 200 ? 2.670 -12.504 -21.086 1.00 93.38 200 ALA A C 1
ATOM 1468 O O . ALA A 1 200 ? 2.100 -13.231 -21.894 1.00 93.38 200 ALA A O 1
ATOM 1469 N N . ALA A 1 201 ? 3.974 -12.221 -21.158 1.00 91.00 201 ALA A N 1
ATOM 1470 C CA . ALA A 1 201 ? 4.883 -12.724 -22.187 1.00 91.00 201 ALA A CA 1
ATOM 1471 C C . ALA A 1 201 ? 5.236 -14.222 -22.040 1.00 91.00 201 ALA A C 1
ATOM 1473 O O . ALA A 1 201 ? 6.049 -14.740 -22.800 1.00 91.00 201 ALA A O 1
ATOM 1474 N N . GLY A 1 202 ? 4.660 -14.933 -21.062 1.00 89.31 202 GLY A N 1
ATOM 1475 C CA . GLY A 1 202 ? 4.896 -16.365 -20.861 1.00 89.31 202 GLY A CA 1
ATOM 1476 C C . GLY A 1 202 ? 6.161 -16.700 -20.066 1.00 89.31 202 GLY A C 1
ATOM 1477 O O . GLY A 1 202 ? 6.487 -17.875 -19.912 1.00 89.31 202 GLY A O 1
ATOM 1478 N N . GLY A 1 203 ? 6.851 -15.717 -19.480 1.00 85.69 203 GLY A N 1
ATOM 1479 C CA . GLY A 1 203 ? 8.058 -15.965 -18.687 1.00 85.69 203 GLY A CA 1
ATOM 1480 C C . GLY A 1 203 ? 7.776 -16.826 -17.453 1.00 85.69 203 GLY A C 1
ATOM 1481 O O . GLY A 1 203 ? 6.779 -16.608 -16.764 1.00 85.69 203 GLY A O 1
ATOM 1482 N N . ASP A 1 204 ? 8.627 -17.806 -17.152 1.00 79.44 204 ASP A N 1
ATOM 1483 C CA . ASP A 1 204 ? 8.555 -18.583 -15.906 1.00 79.44 204 ASP A CA 1
ATOM 1484 C C . ASP A 1 204 ? 9.238 -17.818 -14.762 1.00 79.44 204 ASP A C 1
ATOM 1486 O O . ASP A 1 204 ? 10.349 -18.105 -14.308 1.00 79.44 204 ASP A O 1
ATOM 1490 N N . VAL A 1 205 ? 8.590 -16.724 -14.377 1.00 70.44 205 VAL A N 1
ATOM 1491 C CA . VAL A 1 205 ? 9.217 -15.711 -13.535 1.00 70.44 205 VAL A CA 1
ATOM 1492 C C . VAL A 1 205 ? 9.128 -16.075 -12.054 1.00 70.44 205 VAL A C 1
ATOM 1494 O O . VAL A 1 205 ? 9.954 -15.622 -11.278 1.00 70.44 205 VAL A O 1
ATOM 1497 N N . LEU A 1 206 ? 8.171 -16.906 -11.636 1.00 75.88 206 LEU A N 1
ATOM 1498 C CA . LEU A 1 206 ? 8.016 -17.268 -10.220 1.00 75.88 206 LEU A CA 1
ATOM 1499 C C . LEU A 1 206 ? 9.072 -18.264 -9.733 1.00 75.88 206 LEU A C 1
ATOM 1501 O O . LEU A 1 206 ? 9.346 -18.298 -8.535 1.00 75.88 206 LEU A O 1
ATOM 1505 N N . ALA A 1 207 ? 9.679 -19.026 -10.645 1.00 71.06 207 ALA A N 1
ATOM 1506 C CA . ALA A 1 207 ? 10.751 -19.958 -10.313 1.00 71.06 207 ALA A CA 1
ATOM 1507 C C . ALA A 1 207 ? 12.082 -19.247 -10.032 1.00 71.06 207 ALA A C 1
ATOM 1509 O O . ALA A 1 207 ? 12.928 -19.779 -9.320 1.00 71.06 207 ALA A O 1
ATOM 1510 N N . ASN A 1 208 ? 12.269 -18.055 -10.608 1.00 63.84 208 ASN A N 1
ATOM 1511 C CA . ASN A 1 208 ? 13.571 -17.393 -10.658 1.00 63.84 208 ASN A CA 1
ATOM 1512 C C . ASN A 1 208 ? 13.555 -15.972 -10.072 1.00 63.84 208 ASN A C 1
ATOM 1514 O O . ASN A 1 208 ? 14.582 -15.498 -9.598 1.00 63.84 208 ASN A O 1
ATOM 1518 N N . LYS A 1 209 ? 12.419 -15.269 -10.073 1.00 70.69 209 LYS A N 1
ATOM 1519 C CA . LYS A 1 209 ? 12.319 -13.882 -9.606 1.00 70.69 209 LYS A CA 1
ATOM 1520 C C . LYS A 1 209 ? 11.714 -13.805 -8.219 1.00 70.69 209 LYS A C 1
ATOM 1522 O O . LYS A 1 209 ? 10.674 -14.392 -7.921 1.00 70.69 209 LYS A O 1
ATOM 1527 N N . GLN A 1 210 ? 12.311 -12.952 -7.399 1.00 69.44 210 GLN A N 1
ATOM 1528 C CA . GLN A 1 210 ? 11.733 -12.578 -6.119 1.00 69.44 210 GLN A CA 1
ATOM 1529 C C . GLN A 1 210 ? 10.485 -11.726 -6.354 1.00 69.44 210 GLN A C 1
ATOM 1531 O O . GLN A 1 210 ? 10.551 -10.596 -6.840 1.00 69.44 210 GLN A O 1
ATOM 1536 N N . ALA A 1 211 ? 9.326 -12.255 -5.974 1.00 73.38 211 ALA A N 1
ATOM 1537 C CA . ALA A 1 211 ? 8.114 -11.461 -5.877 1.00 73.38 211 ALA A CA 1
ATOM 1538 C C . ALA A 1 211 ? 8.228 -10.537 -4.653 1.00 73.38 211 ALA A C 1
ATOM 1540 O O . ALA A 1 211 ? 7.857 -10.901 -3.539 1.00 73.38 211 ALA A O 1
ATOM 1541 N N . PHE A 1 212 ? 8.767 -9.330 -4.852 1.00 72.75 212 PHE A N 1
ATOM 1542 C CA . PHE A 1 212 ? 8.879 -8.326 -3.785 1.00 72.75 212 PHE A CA 1
ATOM 1543 C C . PHE A 1 212 ? 7.513 -7.892 -3.233 1.00 72.75 212 PHE A C 1
ATOM 1545 O O . PHE A 1 212 ? 7.412 -7.423 -2.100 1.00 72.75 212 PHE A O 1
ATOM 1552 N N . TYR A 1 213 ? 6.455 -8.069 -4.025 1.00 80.75 213 TYR A N 1
ATOM 1553 C CA . TYR A 1 213 ? 5.080 -7.731 -3.680 1.00 80.75 213 TYR A CA 1
ATOM 1554 C C . TYR A 1 213 ? 4.113 -8.840 -4.104 1.00 80.75 213 TYR A C 1
ATOM 1556 O O . TYR A 1 213 ? 4.522 -9.863 -4.649 1.00 80.75 213 TYR A O 1
ATOM 1564 N N . GLY A 1 214 ? 2.825 -8.678 -3.789 1.00 87.19 214 GLY A N 1
ATOM 1565 C CA . GLY A 1 214 ? 1.854 -9.756 -3.959 1.00 87.19 214 GLY A CA 1
ATOM 1566 C C . GLY A 1 214 ? 1.608 -10.140 -5.418 1.00 87.19 214 GLY A C 1
ATOM 1567 O O . GLY A 1 214 ? 1.678 -9.321 -6.334 1.00 87.19 214 GLY A O 1
ATOM 1568 N N . LEU A 1 215 ? 1.300 -11.419 -5.616 1.00 91.88 215 LEU A N 1
ATOM 1569 C CA . LEU A 1 215 ? 1.103 -12.042 -6.921 1.00 91.88 215 LEU A CA 1
ATOM 1570 C C . LEU A 1 215 ? -0.254 -11.722 -7.549 1.00 91.88 215 LEU A C 1
ATOM 1572 O O . LEU A 1 215 ? -0.390 -11.797 -8.769 1.00 91.88 215 LEU A O 1
ATOM 1576 N N . LEU A 1 216 ? -1.265 -11.368 -6.751 1.00 95.00 216 LEU A N 1
ATOM 1577 C CA . LEU A 1 216 ? -2.625 -11.181 -7.255 1.00 95.00 216 LEU A CA 1
ATOM 1578 C C . LEU A 1 216 ? -2.742 -9.997 -8.238 1.00 95.00 216 LEU A C 1
ATOM 1580 O O . LEU A 1 216 ? -3.206 -10.240 -9.351 1.00 95.00 216 LEU A O 1
ATOM 1584 N N . PRO A 1 217 ? -2.294 -8.758 -7.927 1.00 95.25 217 PRO A N 1
ATOM 1585 C CA . PRO A 1 217 ? -2.337 -7.654 -8.891 1.00 95.25 217 PRO A CA 1
ATOM 1586 C C . PRO A 1 217 ? -1.561 -7.971 -10.170 1.00 95.25 217 PRO A C 1
ATOM 1588 O O . PRO A 1 217 ? -2.032 -7.687 -11.265 1.00 95.25 217 PRO A O 1
ATOM 1591 N N . GLN A 1 218 ? -0.403 -8.619 -10.02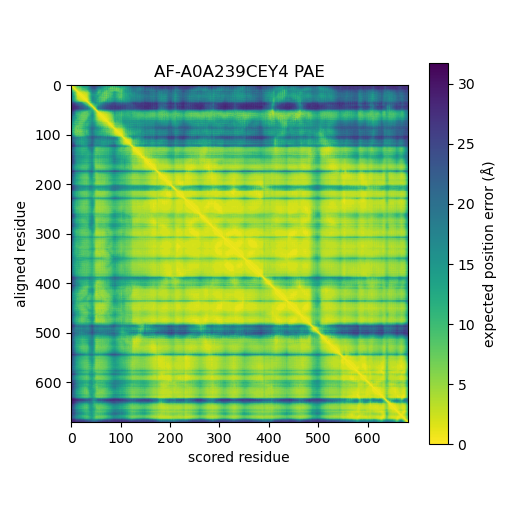6 1.00 93.81 218 GLN A N 1
ATOM 1592 C CA . GLN A 1 218 ? 0.464 -8.997 -11.141 1.00 93.81 218 GLN A CA 1
ATOM 1593 C C . GLN A 1 218 ? -0.223 -9.993 -12.074 1.00 93.81 218 GLN A C 1
ATOM 1595 O O . GLN A 1 218 ? -0.202 -9.822 -13.286 1.00 93.81 218 GLN A O 1
ATOM 1600 N N . THR A 1 219 ? -0.872 -11.008 -11.501 1.00 95.06 219 THR A N 1
ATOM 1601 C CA . THR A 1 219 ? -1.588 -12.047 -12.251 1.00 95.06 219 THR A CA 1
ATOM 1602 C C . THR A 1 219 ? -2.811 -11.471 -12.956 1.00 95.06 219 THR A C 1
ATOM 1604 O O . THR A 1 219 ? -3.047 -11.792 -14.117 1.00 95.06 219 THR A O 1
ATOM 1607 N N . LEU A 1 220 ? -3.568 -10.591 -12.291 1.00 95.75 220 LEU A N 1
ATOM 1608 C CA . LEU A 1 220 ? -4.726 -9.922 -12.890 1.00 95.75 220 LEU A CA 1
ATOM 1609 C C . LEU A 1 220 ? -4.318 -9.052 -14.084 1.00 95.75 220 LEU A C 1
ATOM 1611 O O . LEU A 1 220 ? -4.935 -9.141 -15.143 1.00 95.75 220 LEU A O 1
ATOM 1615 N N . LEU A 1 221 ? -3.256 -8.256 -13.936 1.00 96.00 221 LEU A N 1
ATOM 1616 C CA . LEU A 1 221 ? -2.727 -7.425 -15.018 1.00 96.00 221 LEU A CA 1
ATOM 1617 C C . LEU A 1 221 ? -2.157 -8.270 -16.160 1.00 96.00 221 LEU A C 1
ATOM 1619 O O . LEU A 1 221 ? -2.467 -8.005 -17.317 1.00 96.00 221 LEU A O 1
ATOM 1623 N N . ALA A 1 222 ? -1.398 -9.321 -15.846 1.00 95.50 222 ALA A N 1
ATOM 1624 C CA . ALA A 1 222 ? -0.851 -10.232 -16.847 1.00 95.50 222 ALA A CA 1
ATOM 1625 C C . ALA A 1 222 ? -1.952 -10.944 -17.647 1.00 95.50 222 ALA A C 1
ATOM 1627 O O . ALA A 1 222 ? -1.863 -11.067 -18.867 1.00 95.50 222 ALA A O 1
ATOM 1628 N N . THR A 1 223 ? -3.014 -11.377 -16.961 1.00 96.19 223 THR A N 1
ATOM 1629 C CA . THR A 1 223 ? -4.189 -11.995 -17.588 1.00 96.19 223 THR A CA 1
ATOM 1630 C C . THR A 1 223 ? -4.887 -11.000 -18.509 1.00 96.19 223 THR A C 1
ATOM 1632 O O . THR A 1 223 ? -5.150 -11.320 -19.664 1.00 96.19 223 THR A O 1
ATOM 1635 N N . ALA A 1 224 ? -5.121 -9.768 -18.044 1.00 95.75 224 ALA A N 1
ATOM 1636 C CA . ALA A 1 224 ? -5.704 -8.718 -18.875 1.00 95.75 224 ALA A CA 1
ATOM 1637 C C . ALA A 1 224 ? -4.851 -8.444 -20.127 1.00 95.75 224 ALA A C 1
ATOM 1639 O O . ALA A 1 224 ? -5.395 -8.352 -21.227 1.00 95.75 224 ALA A O 1
ATOM 1640 N N . GLN A 1 225 ? -3.522 -8.389 -19.983 1.00 95.06 225 GLN A N 1
ATOM 1641 C CA . GLN A 1 225 ? -2.597 -8.218 -21.106 1.00 95.06 225 GLN A CA 1
ATOM 1642 C C . GLN A 1 225 ? -2.676 -9.375 -22.109 1.00 95.06 225 GLN A C 1
ATOM 1644 O O . GLN A 1 225 ? -2.761 -9.132 -23.312 1.00 95.06 225 GLN A O 1
ATOM 1649 N N . ARG A 1 226 ? -2.737 -10.630 -21.640 1.00 93.62 226 ARG A N 1
ATOM 1650 C CA . ARG A 1 226 ? -2.935 -11.801 -22.516 1.00 93.62 226 ARG A CA 1
ATOM 1651 C C . ARG A 1 226 ? -4.280 -11.799 -23.234 1.00 93.62 226 ARG A C 1
ATOM 1653 O O . ARG A 1 226 ? -4.359 -12.284 -24.356 1.00 93.62 226 ARG A O 1
ATOM 1660 N N . MET A 1 227 ? -5.316 -11.237 -22.617 1.00 93.69 227 MET A N 1
ATOM 1661 C CA . MET A 1 227 ? -6.639 -11.064 -23.228 1.00 93.69 227 MET A CA 1
ATOM 1662 C C . MET A 1 227 ? -6.702 -9.896 -24.231 1.00 93.69 227 MET A C 1
ATOM 1664 O O . MET A 1 227 ? -7.778 -9.582 -24.732 1.00 93.69 227 MET A O 1
ATOM 1668 N N . GLY A 1 228 ? -5.570 -9.252 -24.536 1.00 90.44 228 GLY A N 1
ATOM 1669 C CA . GLY A 1 228 ? -5.471 -8.193 -25.539 1.00 90.44 228 GLY A CA 1
ATOM 1670 C C . GLY A 1 228 ? -5.498 -6.772 -24.975 1.00 90.44 228 GLY A C 1
ATOM 1671 O O . GLY A 1 228 ? -5.509 -5.819 -25.754 1.00 90.44 228 GLY A O 1
ATOM 1672 N N . ALA A 1 229 ? -5.484 -6.586 -23.649 1.00 89.62 229 ALA A N 1
ATOM 1673 C CA . ALA A 1 229 ? -5.331 -5.252 -23.076 1.00 89.62 229 ALA A CA 1
ATOM 1674 C C . ALA A 1 229 ? -3.892 -4.752 -23.278 1.00 89.62 229 ALA A C 1
ATOM 1676 O O . ALA A 1 229 ? -2.949 -5.252 -22.665 1.00 89.62 229 ALA A O 1
ATOM 1677 N N . HIS A 1 230 ? -3.706 -3.732 -24.112 1.00 83.44 230 HIS A N 1
ATOM 1678 C CA . HIS A 1 230 ? -2.409 -3.073 -24.219 1.00 83.44 230 HIS A CA 1
ATOM 1679 C C . HIS A 1 230 ? -2.177 -2.190 -22.984 1.00 83.44 230 HIS A C 1
ATOM 1681 O O . HIS A 1 230 ? -2.909 -1.227 -22.760 1.00 83.44 230 HIS A O 1
ATOM 1687 N N . MET A 1 231 ? -1.177 -2.537 -22.172 1.00 91.31 231 MET A N 1
ATOM 1688 C CA . MET A 1 231 ? -0.793 -1.779 -20.978 1.00 91.31 231 MET A CA 1
ATOM 1689 C C . MET A 1 231 ? 0.579 -1.155 -21.203 1.00 91.31 231 MET A C 1
ATOM 1691 O O . MET A 1 231 ? 1.607 -1.811 -21.025 1.00 91.31 231 MET A O 1
ATOM 1695 N N . ASP A 1 232 ? 0.573 0.114 -21.589 1.00 93.88 232 ASP A N 1
ATOM 1696 C CA . ASP A 1 232 ? 1.752 0.968 -21.555 1.00 93.88 232 ASP A CA 1
ATOM 1697 C C . ASP A 1 232 ? 1.986 1.491 -20.119 1.00 93.88 232 ASP A C 1
ATOM 1699 O O . ASP A 1 232 ? 1.182 1.281 -19.202 1.00 93.88 232 ASP A O 1
ATOM 1703 N N . MET A 1 233 ? 3.109 2.171 -19.887 1.00 94.44 233 MET A N 1
ATOM 1704 C CA . MET A 1 233 ? 3.427 2.812 -18.607 1.00 94.44 233 MET A CA 1
ATOM 1705 C C . MET A 1 233 ? 2.310 3.749 -18.106 1.00 94.44 233 MET A C 1
ATOM 1707 O O . MET A 1 233 ? 2.000 3.747 -16.913 1.00 94.44 233 MET A O 1
ATOM 1711 N N . GLY A 1 234 ? 1.656 4.504 -18.993 1.00 94.25 234 GLY A N 1
ATOM 1712 C CA . GLY A 1 234 ? 0.485 5.322 -18.668 1.00 94.25 234 GLY A CA 1
ATOM 1713 C C . GLY A 1 234 ? -0.682 4.495 -18.117 1.00 94.25 234 GLY A C 1
ATOM 1714 O O . GLY A 1 234 ? -1.289 4.877 -17.117 1.00 94.25 234 GLY A O 1
ATOM 1715 N N . GLY A 1 235 ? -0.948 3.322 -18.692 1.00 94.12 235 GLY A N 1
ATOM 1716 C CA . GLY A 1 235 ? -1.914 2.345 -18.193 1.00 94.12 235 GLY A CA 1
ATOM 1717 C C . GLY A 1 235 ? -1.589 1.857 -16.780 1.00 94.12 235 GLY A C 1
ATOM 1718 O O . GLY A 1 235 ? -2.482 1.781 -15.932 1.00 94.12 235 GLY A O 1
ATOM 1719 N N . TYR A 1 236 ? -0.314 1.595 -16.471 1.00 95.19 236 TYR A N 1
ATOM 1720 C CA . TYR A 1 236 ? 0.102 1.256 -15.103 1.00 95.19 236 TYR A CA 1
ATOM 1721 C C . TYR A 1 236 ? -0.111 2.423 -14.126 1.00 95.19 236 TYR A C 1
ATOM 1723 O O . TYR A 1 236 ? -0.572 2.201 -13.004 1.00 95.19 236 TYR A O 1
ATOM 1731 N N . VAL A 1 237 ? 0.167 3.665 -14.538 1.00 95.12 237 VAL A N 1
ATOM 1732 C CA . VAL A 1 237 ? -0.122 4.865 -13.729 1.00 95.12 237 VAL A CA 1
ATOM 1733 C C . VAL A 1 237 ? -1.624 4.991 -13.457 1.00 95.12 237 VAL A C 1
ATOM 1735 O O . VAL A 1 237 ? -2.026 5.157 -12.302 1.00 95.12 237 VAL A O 1
ATOM 1738 N N . LEU A 1 238 ? -2.463 4.829 -14.484 1.00 94.31 238 LEU A N 1
ATOM 1739 C CA . LEU A 1 238 ? -3.924 4.850 -14.360 1.00 94.31 238 LEU A CA 1
ATOM 1740 C C . LEU A 1 238 ? -4.433 3.757 -13.417 1.00 94.31 238 LEU A C 1
ATOM 1742 O O . LEU A 1 238 ? -5.320 4.010 -12.603 1.00 94.31 238 LEU A O 1
ATOM 1746 N N . PHE A 1 239 ? -3.852 2.557 -13.469 1.00 95.25 239 PHE A N 1
ATOM 1747 C CA . PHE A 1 239 ? -4.190 1.476 -12.544 1.00 95.25 239 PHE A CA 1
ATOM 1748 C C . PHE A 1 239 ? -3.908 1.867 -11.083 1.00 95.25 239 PHE A C 1
ATOM 1750 O O . PHE A 1 239 ? -4.747 1.667 -10.199 1.00 95.25 239 PHE A O 1
ATOM 1757 N N . VAL A 1 240 ? -2.766 2.510 -10.819 1.00 95.94 240 VAL A N 1
ATOM 1758 C CA . VAL A 1 240 ? -2.418 3.023 -9.483 1.00 95.94 240 VAL A CA 1
ATOM 1759 C C . VAL A 1 240 ? -3.359 4.156 -9.058 1.00 95.94 240 VAL A C 1
ATOM 1761 O O . VAL A 1 240 ? -3.788 4.195 -7.902 1.00 95.94 240 VAL A O 1
ATOM 1764 N N . GLN A 1 241 ? -3.752 5.055 -9.960 1.00 95.81 241 GLN A N 1
ATOM 1765 C CA . GLN A 1 241 ? -4.748 6.102 -9.684 1.00 95.81 241 GLN A CA 1
ATOM 1766 C C . GLN A 1 241 ? -6.122 5.510 -9.357 1.00 95.81 241 GLN A C 1
ATOM 1768 O O . GLN A 1 241 ? -6.723 5.859 -8.338 1.00 95.81 241 GLN A O 1
ATOM 1773 N N . ALA A 1 242 ? -6.590 4.552 -10.159 1.00 96.44 242 ALA A N 1
ATOM 1774 C CA . ALA A 1 242 ? -7.846 3.844 -9.936 1.00 96.44 242 ALA A CA 1
ATOM 1775 C C . ALA A 1 242 ? -7.852 3.139 -8.572 1.00 96.44 242 ALA A C 1
ATOM 1777 O O . ALA A 1 242 ? -8.821 3.247 -7.819 1.00 96.44 242 ALA A O 1
ATOM 1778 N N . SER A 1 243 ? -6.740 2.502 -8.192 1.00 96.94 243 SER A N 1
ATOM 1779 C CA . SER A 1 243 ? -6.607 1.866 -6.878 1.00 96.94 243 SER A CA 1
ATOM 1780 C C . SER A 1 243 ? -6.734 2.861 -5.712 1.00 96.94 243 SER A C 1
ATOM 1782 O O . SER A 1 243 ? -7.298 2.519 -4.676 1.00 96.94 243 SER A O 1
ATOM 1784 N N . GLN A 1 244 ? -6.281 4.110 -5.863 1.00 96.31 244 GLN A N 1
ATOM 1785 C CA . GLN A 1 244 ? -6.422 5.146 -4.831 1.00 96.31 244 GLN A CA 1
ATOM 1786 C C . GLN A 1 244 ? -7.866 5.623 -4.689 1.00 96.31 244 GLN A C 1
ATOM 1788 O O . GLN A 1 244 ? -8.348 5.826 -3.568 1.00 96.31 244 GLN A O 1
ATOM 1793 N N . VAL A 1 245 ? -8.587 5.738 -5.807 1.00 97.25 245 VAL A N 1
ATOM 1794 C CA . VAL A 1 245 ? -10.026 6.019 -5.788 1.00 97.25 245 VAL A CA 1
ATOM 1795 C C . VAL A 1 245 ? -10.770 4.885 -5.095 1.00 97.25 245 VAL A C 1
ATOM 1797 O O . VAL A 1 245 ? -11.519 5.144 -4.155 1.00 97.25 245 VAL A O 1
ATOM 1800 N N . VAL A 1 246 ? -10.522 3.631 -5.484 1.00 97.81 246 VAL A N 1
ATOM 1801 C CA . VAL A 1 246 ? -11.153 2.460 -4.857 1.00 97.81 246 VAL A CA 1
ATOM 1802 C C . VAL A 1 246 ? -1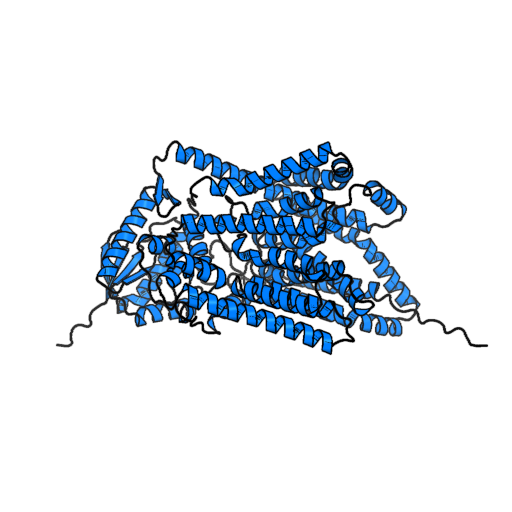0.831 2.405 -3.362 1.00 97.81 246 VAL A C 1
ATOM 1804 O O . VAL A 1 246 ? -11.751 2.296 -2.552 1.00 97.81 246 VAL A O 1
ATOM 1807 N N . PHE A 1 247 ? -9.565 2.579 -2.972 1.00 97.88 247 PHE A N 1
ATOM 1808 C CA . PHE A 1 247 ? -9.157 2.670 -1.568 1.00 97.88 247 PHE A CA 1
ATOM 1809 C C . PHE A 1 247 ? -9.978 3.732 -0.824 1.00 97.88 247 PHE A C 1
ATOM 1811 O O . PHE A 1 247 ? -10.515 3.468 0.256 1.00 97.88 247 PHE A O 1
ATOM 1818 N N . THR A 1 248 ? -10.114 4.924 -1.414 1.00 96.62 248 THR A N 1
ATOM 1819 C CA . THR A 1 248 ? -10.868 6.025 -0.808 1.00 96.62 248 THR A CA 1
ATOM 1820 C C . THR A 1 248 ? -12.336 5.662 -0.647 1.00 96.62 248 THR A C 1
ATOM 1822 O O . THR A 1 248 ? -12.889 5.844 0.437 1.00 96.62 248 THR A O 1
ATOM 1825 N N . LEU A 1 249 ? -12.971 5.130 -1.692 1.00 96.31 249 LEU A N 1
ATOM 1826 C CA . LEU A 1 249 ? -14.381 4.749 -1.672 1.00 96.31 249 LEU A CA 1
ATOM 1827 C C . LEU A 1 249 ? -14.658 3.701 -0.592 1.00 96.31 249 LEU A C 1
ATOM 1829 O O . LEU A 1 249 ? -15.590 3.868 0.196 1.00 96.31 249 LEU A O 1
ATOM 1833 N N . LEU A 1 250 ? -13.812 2.672 -0.491 1.00 97.56 250 LEU A N 1
ATOM 1834 C CA . LEU A 1 250 ? -13.920 1.646 0.546 1.00 97.56 250 LEU A CA 1
ATOM 1835 C C . LEU A 1 250 ? -13.704 2.235 1.950 1.00 97.56 250 LEU A C 1
ATOM 1837 O O . LEU A 1 250 ? -14.446 1.915 2.880 1.00 97.56 250 LEU A O 1
ATOM 1841 N N . GLY A 1 251 ? -12.743 3.149 2.104 1.00 96.31 251 GLY A N 1
ATOM 1842 C CA . GLY A 1 251 ? -12.522 3.883 3.349 1.00 96.31 251 GLY A CA 1
ATOM 1843 C C . GLY A 1 251 ? -13.730 4.735 3.760 1.00 96.31 251 GLY A C 1
ATOM 1844 O O . GLY A 1 251 ? -14.183 4.687 4.902 1.00 96.31 251 GLY A O 1
ATOM 1845 N N . VAL A 1 252 ? -14.311 5.490 2.827 1.00 94.50 252 VAL A N 1
ATOM 1846 C CA . VAL A 1 252 ? -15.518 6.293 3.070 1.00 94.50 252 VAL A CA 1
ATOM 1847 C C . VAL A 1 252 ? -16.702 5.397 3.432 1.00 94.50 252 VAL A C 1
ATOM 1849 O O . VAL A 1 252 ? -17.421 5.698 4.389 1.00 94.50 252 VAL A O 1
ATOM 1852 N N . LEU A 1 253 ? -16.886 4.284 2.719 1.00 95.81 253 LEU A N 1
ATOM 1853 C CA . LEU A 1 253 ? -17.926 3.302 3.012 1.00 95.81 253 LEU A CA 1
ATOM 1854 C C . LEU A 1 253 ? -17.774 2.742 4.432 1.00 95.81 253 LEU A C 1
ATOM 1856 O O . LEU A 1 253 ? -18.755 2.694 5.174 1.00 95.81 253 LEU A O 1
ATOM 1860 N N . GLY A 1 254 ? -16.549 2.420 4.858 1.00 96.31 254 GLY A N 1
ATOM 1861 C CA . GLY A 1 254 ? -16.270 1.962 6.218 1.00 96.31 254 GLY A CA 1
ATOM 1862 C C . GLY A 1 254 ? -16.718 2.972 7.273 1.00 96.31 254 GLY A C 1
ATOM 1863 O O . GLY A 1 254 ? -17.394 2.609 8.238 1.00 96.31 254 GLY A O 1
ATOM 1864 N N . TYR A 1 255 ? -16.438 4.263 7.073 1.00 94.38 255 TYR A N 1
ATOM 1865 C CA . TYR A 1 255 ? -16.933 5.302 7.980 1.00 94.38 255 TYR A CA 1
ATOM 1866 C C . TYR A 1 255 ? -18.459 5.395 8.013 1.00 94.38 255 TYR A C 1
ATOM 1868 O O . TYR A 1 255 ? -19.032 5.628 9.081 1.00 94.38 255 TYR A O 1
ATOM 1876 N N . ARG A 1 256 ? -19.125 5.222 6.866 1.00 92.19 256 ARG A N 1
ATOM 1877 C CA . ARG A 1 256 ? -20.592 5.265 6.773 1.00 92.19 256 ARG A CA 1
ATOM 1878 C C . ARG A 1 256 ? -21.252 4.083 7.464 1.00 92.19 256 ARG A C 1
ATOM 1880 O O . ARG A 1 256 ? -22.271 4.284 8.118 1.00 92.19 256 ARG A O 1
ATOM 1887 N N . LEU A 1 257 ? -20.654 2.899 7.383 1.00 94.31 257 LEU A N 1
ATOM 1888 C CA . LEU A 1 257 ? -21.120 1.720 8.109 1.00 94.31 257 LEU A CA 1
ATOM 1889 C C . LEU A 1 257 ? -20.877 1.850 9.619 1.00 94.31 257 LEU A C 1
ATOM 1891 O O . LEU A 1 257 ? -21.747 1.496 10.413 1.00 94.31 257 LEU A O 1
ATOM 1895 N N . LEU A 1 258 ? -19.729 2.400 10.029 1.00 94.06 258 LEU A N 1
ATOM 1896 C CA . LEU A 1 258 ? -19.380 2.537 11.445 1.00 94.06 258 LEU A CA 1
ATOM 1897 C C . LEU A 1 258 ? -20.167 3.652 12.160 1.00 94.06 258 LEU A C 1
ATOM 1899 O O . LEU A 1 258 ? -20.534 3.497 13.327 1.00 94.06 258 LEU A O 1
ATOM 1903 N N . ALA A 1 259 ? -20.410 4.790 11.500 1.00 90.38 259 ALA A N 1
ATOM 1904 C CA . ALA A 1 259 ? -21.094 5.938 12.100 1.00 90.38 259 ALA A CA 1
ATOM 1905 C C . ALA A 1 259 ? -21.986 6.701 11.096 1.00 90.38 259 ALA A C 1
ATOM 1907 O O . ALA A 1 259 ? -21.701 7.859 10.767 1.00 90.38 259 ALA A O 1
ATOM 1908 N N . PRO A 1 260 ? -23.114 6.112 10.655 1.00 87.88 260 PRO A N 1
ATOM 1909 C CA . PRO A 1 260 ? -23.967 6.688 9.607 1.00 87.88 260 PRO A CA 1
ATOM 1910 C C . PRO A 1 260 ? -24.520 8.077 9.958 1.00 87.88 260 PRO A C 1
ATOM 1912 O O . PRO A 1 260 ? -24.686 8.929 9.086 1.00 87.88 260 PRO A O 1
ATOM 1915 N N . SER A 1 261 ? -24.746 8.348 11.246 1.00 83.62 261 SER A N 1
ATOM 1916 C CA . SER A 1 261 ? -25.270 9.625 11.746 1.00 83.62 261 SER A CA 1
ATOM 1917 C C . SER A 1 261 ? -24.217 10.730 11.891 1.00 83.62 261 SER A C 1
ATOM 1919 O O . SER A 1 261 ? -24.539 11.823 12.360 1.00 83.62 261 SER A O 1
ATOM 1921 N N . ARG A 1 262 ? -22.950 10.479 11.524 1.00 82.94 262 ARG A N 1
ATOM 1922 C CA . ARG A 1 262 ? -21.822 11.386 11.807 1.00 82.94 262 ARG A CA 1
ATOM 1923 C C . ARG A 1 262 ? -21.009 11.764 10.559 1.00 82.94 262 ARG A C 1
ATOM 1925 O O . ARG A 1 262 ? -19.780 11.728 10.612 1.00 82.94 262 ARG A O 1
ATOM 1932 N N . PRO A 1 263 ? -21.658 12.209 9.465 1.00 78.81 263 PRO A N 1
ATOM 1933 C CA . PRO A 1 263 ? -20.999 12.447 8.179 1.00 78.81 263 PRO A CA 1
ATOM 1934 C C . PRO A 1 263 ? -19.837 13.441 8.256 1.00 78.81 263 PRO A C 1
ATOM 1936 O O . PRO A 1 263 ? -18.819 13.230 7.613 1.00 78.81 263 PRO A O 1
ATOM 1939 N N . LEU A 1 264 ? -19.953 14.499 9.065 1.00 77.88 264 LEU A N 1
ATOM 1940 C CA . LEU A 1 264 ? -18.883 15.491 9.208 1.00 77.88 264 LEU A CA 1
ATOM 1941 C C . LEU A 1 264 ? -17.639 14.925 9.895 1.00 77.88 264 LEU A C 1
ATOM 1943 O O . LEU A 1 264 ? -16.529 15.244 9.491 1.00 77.88 264 LEU A O 1
ATOM 1947 N N . ALA A 1 265 ? -17.813 14.059 10.898 1.00 82.06 265 ALA A N 1
ATOM 1948 C CA . ALA A 1 265 ? -16.682 13.404 11.550 1.00 82.06 265 ALA A CA 1
ATOM 1949 C C . ALA A 1 265 ? -15.988 12.433 10.582 1.00 82.06 265 ALA A C 1
ATOM 1951 O O . ALA A 1 265 ? -14.765 12.405 10.520 1.00 82.06 265 ALA A O 1
ATOM 1952 N N . SER A 1 266 ? -16.765 11.701 9.777 1.00 84.06 266 SER A N 1
ATOM 1953 C CA . SER A 1 266 ? -16.242 10.836 8.716 1.00 84.06 266 SER A CA 1
ATOM 1954 C C . SER A 1 266 ? -15.445 11.617 7.672 1.00 84.06 266 SER A C 1
ATOM 1956 O O . SER A 1 266 ? -14.329 11.235 7.344 1.00 84.06 266 SER A O 1
ATOM 1958 N N . LEU A 1 267 ? -15.990 12.727 7.169 1.00 79.88 267 LEU A N 1
ATOM 1959 C CA . LEU A 1 267 ? -15.309 13.556 6.173 1.00 79.88 267 LEU A CA 1
ATOM 1960 C C . LEU A 1 267 ? -14.049 14.219 6.748 1.00 79.88 267 LEU A C 1
ATOM 1962 O O . LEU A 1 267 ? -13.040 14.326 6.058 1.00 79.88 267 LEU A O 1
ATOM 1966 N N . PHE A 1 268 ? -14.079 14.598 8.026 1.00 81.62 268 PHE A N 1
ATOM 1967 C CA . PHE A 1 268 ? -12.898 15.077 8.731 1.00 81.62 268 PHE A CA 1
ATOM 1968 C C . PHE A 1 268 ? -11.799 14.001 8.800 1.00 81.62 268 PHE A C 1
ATOM 1970 O O . PHE A 1 268 ? -10.642 14.267 8.479 1.00 81.62 268 PHE A O 1
ATOM 1977 N N . CYS A 1 269 ? -12.166 12.765 9.154 1.00 89.25 269 CYS A N 1
ATOM 1978 C CA . CYS A 1 269 ? -11.247 11.630 9.125 1.00 89.25 269 CYS A CA 1
ATOM 1979 C C . CYS A 1 269 ? -10.661 11.401 7.728 1.00 89.25 269 CYS A C 1
ATOM 1981 O O . CYS A 1 269 ? -9.464 11.166 7.624 1.00 89.25 269 CYS A O 1
ATOM 1983 N N . VAL A 1 270 ? -11.469 11.506 6.668 1.00 90.00 270 VAL A N 1
ATOM 1984 C CA . VAL A 1 270 ? -11.001 11.395 5.275 1.00 90.00 270 VAL A CA 1
ATOM 1985 C C . VAL A 1 270 ? -9.943 12.451 4.966 1.00 90.00 270 VAL A C 1
ATOM 1987 O O . VAL A 1 270 ? -8.870 12.106 4.482 1.00 90.00 270 VAL A O 1
ATOM 1990 N N . GLY A 1 271 ? -10.183 13.716 5.314 1.00 88.69 271 GLY A N 1
ATOM 1991 C CA . GLY A 1 271 ? -9.227 14.790 5.037 1.00 88.69 271 GLY A CA 1
ATOM 1992 C C . GLY A 1 271 ? -7.876 14.662 5.763 1.00 88.69 271 GLY A C 1
ATOM 1993 O O . GLY A 1 271 ? -6.910 15.282 5.335 1.00 88.69 271 GLY A O 1
ATOM 1994 N N . LEU A 1 272 ? -7.763 13.839 6.817 1.00 89.62 272 LEU A N 1
ATOM 1995 C CA . LEU A 1 272 ? -6.481 13.584 7.491 1.00 89.62 272 LEU A CA 1
ATOM 1996 C C . LEU A 1 272 ? -5.522 12.704 6.679 1.00 89.62 272 LEU A C 1
ATOM 1998 O O . LEU A 1 272 ? -4.308 12.893 6.770 1.00 89.62 272 LEU A O 1
ATOM 2002 N N . TRP A 1 273 ? -6.045 11.731 5.929 1.00 93.62 273 TRP A N 1
ATOM 2003 C CA . TRP A 1 273 ? -5.225 10.755 5.201 1.00 93.62 273 TRP A CA 1
ATOM 2004 C C . TRP A 1 273 ? -5.336 10.871 3.679 1.00 93.62 273 TRP A C 1
ATOM 2006 O O . TRP A 1 273 ? -4.381 10.512 2.999 1.00 93.62 273 TRP A O 1
ATOM 2016 N N . LEU A 1 274 ? -6.432 11.413 3.136 1.00 95.06 274 LEU A N 1
ATOM 2017 C CA . LEU A 1 274 ? -6.636 11.559 1.690 1.00 95.06 274 LEU A CA 1
ATOM 2018 C C . LEU A 1 274 ? -5.512 12.315 0.956 1.00 95.06 274 LEU A C 1
ATOM 2020 O O . LEU A 1 274 ? -5.156 11.870 -0.133 1.00 95.06 274 LEU A O 1
ATOM 2024 N N . PRO A 1 275 ? -4.899 13.382 1.518 1.00 94.12 275 PRO A N 1
ATOM 2025 C CA . PRO A 1 275 ? -3.791 14.072 0.853 1.00 94.12 275 PRO A CA 1
ATOM 2026 C C . PRO A 1 275 ? -2.645 13.138 0.453 1.00 94.12 275 PRO A C 1
ATOM 2028 O O . PRO A 1 275 ? -2.002 13.333 -0.566 1.00 94.12 275 PRO A O 1
ATOM 2031 N N . TRP A 1 276 ? -2.412 12.077 1.226 1.00 92.62 276 TRP A N 1
ATOM 2032 C CA . TRP A 1 276 ? -1.312 11.150 0.974 1.00 92.62 276 TRP A CA 1
ATOM 2033 C C . TRP A 1 276 ? -1.541 10.207 -0.198 1.00 92.62 276 TRP A C 1
ATOM 2035 O O . TRP A 1 276 ? -0.586 9.579 -0.638 1.00 92.62 276 TRP A O 1
ATOM 2045 N N . ILE A 1 277 ? -2.778 10.085 -0.676 1.00 94.19 277 ILE A N 1
ATOM 2046 C CA . ILE A 1 277 ? -3.160 9.189 -1.770 1.00 94.19 277 ILE A CA 1
ATOM 2047 C C . ILE A 1 277 ? -3.916 9.946 -2.867 1.00 94.19 277 ILE A C 1
ATOM 2049 O O . ILE A 1 277 ? -4.875 9.442 -3.459 1.00 94.19 277 ILE A O 1
ATOM 2053 N N . SER A 1 278 ? -3.520 11.198 -3.095 1.00 94.19 278 SER A N 1
ATOM 2054 C CA . SER A 1 278 ? -4.042 11.971 -4.213 1.00 94.19 278 SER A CA 1
ATOM 2055 C C . SER A 1 278 ? -3.574 11.363 -5.542 1.00 94.19 278 SER A C 1
ATOM 2057 O O . SER A 1 278 ? -2.458 10.858 -5.683 1.00 94.19 278 SER A O 1
ATOM 2059 N N . THR A 1 279 ? -4.426 11.463 -6.558 1.00 95.00 279 THR A N 1
ATOM 2060 C CA . THR A 1 279 ? -4.157 10.902 -7.894 1.00 95.00 279 THR A CA 1
ATOM 2061 C C . THR A 1 279 ? -3.132 11.688 -8.712 1.00 95.00 279 THR A C 1
ATOM 2063 O O . THR A 1 279 ? -2.760 11.254 -9.801 1.00 95.00 279 THR A O 1
ATOM 2066 N N . SER A 1 280 ? -2.661 12.824 -8.196 1.00 90.44 280 SER A N 1
ATOM 2067 C CA . SER A 1 280 ? -1.597 13.638 -8.800 1.00 90.44 280 SER A CA 1
ATOM 2068 C C . SER A 1 280 ? -0.428 13.871 -7.840 1.00 90.44 280 SER A C 1
ATOM 2070 O O . SER A 1 280 ? 0.415 14.730 -8.084 1.00 90.44 280 SER A O 1
ATOM 2072 N N . GLY A 1 281 ? -0.418 13.145 -6.724 1.00 87.25 281 GLY A N 1
ATOM 2073 C CA . GLY A 1 281 ? 0.495 13.352 -5.617 1.00 87.25 281 GLY A CA 1
ATOM 2074 C C . GLY A 1 281 ? 1.703 12.439 -5.636 1.00 87.25 281 GLY A C 1
ATOM 2075 O O . GLY A 1 281 ? 1.926 11.632 -6.539 1.00 87.25 281 GLY A O 1
ATOM 2076 N N . VAL A 1 282 ? 2.453 12.498 -4.538 1.00 84.56 282 VAL A N 1
ATOM 2077 C CA . VAL A 1 282 ? 3.650 11.671 -4.323 1.00 84.56 282 VAL A CA 1
ATOM 2078 C C . VAL A 1 282 ? 3.331 10.167 -4.355 1.00 84.56 282 VAL A C 1
ATOM 2080 O O . VAL A 1 282 ? 4.186 9.371 -4.735 1.00 84.56 282 VAL A O 1
ATOM 2083 N N . ALA A 1 283 ? 2.104 9.752 -4.022 1.00 89.50 283 ALA A N 1
ATOM 2084 C CA . ALA A 1 283 ? 1.681 8.350 -4.101 1.00 89.50 283 ALA A CA 1
ATOM 2085 C C . ALA A 1 283 ? 1.724 7.763 -5.521 1.00 89.50 283 ALA A C 1
ATOM 2087 O O . ALA A 1 283 ? 1.845 6.549 -5.666 1.00 89.50 283 ALA A O 1
ATOM 2088 N N . ILE A 1 284 ? 1.672 8.598 -6.563 1.00 91.62 284 ILE A N 1
ATOM 2089 C CA . ILE A 1 284 ? 1.814 8.155 -7.957 1.00 91.62 284 ILE A CA 1
ATOM 2090 C C . ILE A 1 284 ? 3.254 7.822 -8.305 1.00 91.62 284 ILE A C 1
ATOM 2092 O O . ILE A 1 284 ? 3.485 6.947 -9.135 1.00 91.62 284 ILE A O 1
ATOM 2096 N N . LEU A 1 285 ? 4.219 8.474 -7.654 1.00 89.44 285 LEU A N 1
ATOM 2097 C CA . LEU A 1 285 ? 5.643 8.220 -7.874 1.00 89.44 285 LEU A CA 1
ATOM 2098 C C . LEU A 1 285 ? 6.045 6.821 -7.405 1.00 89.44 285 LEU A C 1
ATOM 2100 O O . LEU A 1 285 ? 7.025 6.272 -7.883 1.00 89.44 285 LEU A O 1
ATOM 2104 N N . GLY A 1 286 ? 5.303 6.226 -6.473 1.00 89.19 286 GLY A N 1
ATOM 2105 C CA . GLY A 1 286 ? 5.612 4.900 -5.968 1.00 89.19 286 GLY A CA 1
ATOM 2106 C C . GLY A 1 286 ? 4.347 4.117 -5.666 1.00 89.19 286 GLY A C 1
ATOM 2107 O O . GLY A 1 286 ? 3.713 4.392 -4.644 1.00 89.19 286 GLY A O 1
ATOM 2108 N N . PRO A 1 287 ? 4.020 3.060 -6.436 1.00 91.44 287 PRO A N 1
ATOM 2109 C CA . PRO A 1 287 ? 2.893 2.187 -6.106 1.00 91.44 287 PRO A CA 1
ATOM 2110 C C . PRO A 1 287 ? 3.026 1.580 -4.695 1.00 91.44 287 PRO A C 1
ATOM 2112 O O . PRO A 1 287 ? 2.024 1.305 -4.032 1.00 91.44 287 PRO A O 1
ATOM 2115 N N . THR A 1 288 ? 4.264 1.489 -4.189 1.00 89.06 288 THR A N 1
ATOM 2116 C CA . THR A 1 288 ? 4.647 1.111 -2.818 1.00 89.06 288 THR A CA 1
ATOM 2117 C C . THR A 1 288 ? 4.100 2.030 -1.718 1.00 89.06 288 THR A C 1
ATOM 2119 O O . THR A 1 288 ? 4.040 1.615 -0.560 1.00 89.06 288 THR A O 1
ATOM 2122 N N . ALA A 1 289 ? 3.713 3.260 -2.047 1.00 90.44 289 ALA A N 1
ATOM 2123 C CA . ALA A 1 289 ? 3.171 4.257 -1.128 1.00 90.44 289 ALA A CA 1
ATOM 2124 C C . ALA A 1 289 ? 1.720 4.641 -1.469 1.00 90.44 289 ALA A C 1
ATOM 2126 O O . ALA A 1 289 ? 1.188 5.580 -0.882 1.00 90.44 289 ALA A O 1
ATOM 2127 N N . SER A 1 290 ? 1.089 3.917 -2.396 1.00 94.88 290 SER A N 1
ATOM 2128 C CA . SER A 1 290 ? -0.232 4.228 -2.946 1.00 94.88 290 SER A CA 1
ATOM 2129 C C . SER A 1 290 ? -1.355 3.388 -2.329 1.00 94.88 290 SER A C 1
ATOM 2131 O O . SER A 1 290 ? -1.114 2.403 -1.628 1.00 94.88 290 SER A O 1
ATOM 2133 N N . GLY A 1 291 ? -2.602 3.729 -2.664 1.00 94.19 291 GLY A N 1
ATOM 2134 C CA . GLY A 1 291 ? -3.779 2.924 -2.327 1.00 94.19 291 GLY A CA 1
ATOM 2135 C C . GLY A 1 291 ? -3.690 1.466 -2.793 1.00 94.19 291 GLY A C 1
ATOM 2136 O O . GLY A 1 291 ? -4.275 0.609 -2.132 1.00 94.19 291 GLY A O 1
ATOM 2137 N N . LEU A 1 292 ? -2.906 1.167 -3.843 1.00 96.12 292 LEU A N 1
ATOM 2138 C CA . LEU A 1 292 ? -2.688 -0.193 -4.334 1.00 96.12 292 LEU A CA 1
ATOM 2139 C C . LEU A 1 292 ? -2.111 -1.077 -3.233 1.00 96.12 292 LEU A C 1
ATOM 2141 O O . LEU A 1 292 ? -2.782 -2.002 -2.807 1.00 96.12 292 LEU A O 1
ATOM 2145 N N . ARG A 1 293 ? -0.923 -0.768 -2.693 1.00 94.31 293 ARG A N 1
ATOM 2146 C CA . ARG A 1 293 ? -0.279 -1.594 -1.649 1.00 94.31 293 ARG A CA 1
ATOM 2147 C C . ARG A 1 293 ? -1.161 -1.760 -0.410 1.00 94.31 293 ARG A C 1
ATOM 2149 O O . ARG A 1 293 ? -1.175 -2.825 0.204 1.00 94.31 293 ARG A O 1
ATOM 2156 N N . PHE A 1 294 ? -1.882 -0.705 -0.038 1.00 96.88 294 PHE A N 1
ATOM 2157 C CA . PHE A 1 294 ? -2.624 -0.631 1.219 1.00 96.88 294 PHE A CA 1
ATOM 2158 C C . PHE A 1 294 ? -4.097 -1.038 1.116 1.00 96.88 294 PHE A C 1
ATOM 2160 O O . PHE A 1 294 ? -4.795 -0.973 2.127 1.00 96.88 294 PHE A O 1
ATOM 2167 N N . MET A 1 295 ? -4.569 -1.507 -0.046 1.00 97.81 295 MET A N 1
ATOM 2168 C CA . MET A 1 295 ? -5.966 -1.908 -0.289 1.00 97.81 295 MET A CA 1
ATOM 2169 C C . MET A 1 295 ? -6.511 -2.904 0.747 1.00 97.81 295 MET A C 1
ATOM 2171 O O . MET A 1 295 ? -7.683 -2.859 1.123 1.00 97.81 295 MET A O 1
ATOM 2175 N N . ASN A 1 296 ? -5.638 -3.760 1.278 1.00 98.25 296 ASN A N 1
ATOM 2176 C CA . ASN A 1 296 ? -5.970 -4.738 2.310 1.00 98.25 296 ASN A CA 1
ATOM 2177 C C . ASN A 1 296 ? -6.583 -4.102 3.572 1.00 98.25 296 ASN A C 1
ATOM 2179 O O . ASN A 1 296 ? -7.436 -4.711 4.214 1.00 98.25 296 ASN A O 1
ATOM 2183 N N . PHE A 1 297 ? -6.201 -2.872 3.929 1.00 98.44 297 PHE A N 1
ATOM 2184 C CA . PHE A 1 297 ? -6.690 -2.203 5.135 1.00 98.44 297 PHE A CA 1
ATOM 2185 C C . PHE A 1 297 ? -8.163 -1.774 5.057 1.00 98.44 297 PHE A C 1
ATOM 2187 O O . PHE A 1 297 ? -8.929 -2.213 5.917 1.00 98.44 297 PHE A O 1
ATOM 2194 N N . PRO A 1 298 ? -8.625 -0.963 4.082 1.00 98.56 298 PRO A N 1
ATOM 2195 C CA . PRO A 1 298 ? -10.043 -0.631 3.975 1.00 98.56 298 PRO A CA 1
ATOM 2196 C C . PRO A 1 298 ? -10.916 -1.871 3.751 1.00 98.56 298 PRO A C 1
ATOM 2198 O O . PRO A 1 298 ? -11.993 -1.951 4.341 1.00 98.56 298 PRO A O 1
ATOM 2201 N N . VAL A 1 299 ? -10.445 -2.865 2.985 1.00 98.62 299 VAL A N 1
ATOM 2202 C CA . VAL A 1 299 ? -11.155 -4.146 2.822 1.00 98.62 299 VAL A CA 1
ATOM 2203 C C . VAL A 1 299 ? -11.326 -4.844 4.172 1.00 98.62 299 VAL A C 1
ATOM 2205 O O . VAL A 1 299 ? -12.442 -5.221 4.528 1.00 98.62 299 VAL A O 1
ATOM 2208 N N . ALA A 1 300 ? -10.260 -4.953 4.971 1.00 98.50 300 ALA A N 1
ATOM 2209 C CA . ALA A 1 300 ? -10.337 -5.574 6.288 1.00 98.50 300 ALA A CA 1
ATOM 2210 C C . ALA A 1 300 ? -11.297 -4.836 7.230 1.00 98.50 300 ALA A C 1
ATOM 2212 O O . ALA A 1 300 ? -12.074 -5.474 7.939 1.00 98.50 300 ALA A O 1
ATOM 2213 N N . ILE A 1 301 ? -11.299 -3.500 7.205 1.00 98.38 301 ILE A N 1
ATOM 2214 C CA . ILE A 1 301 ? -12.252 -2.698 7.979 1.00 98.38 301 ILE A CA 1
ATOM 2215 C C . ILE A 1 301 ? -13.695 -3.010 7.576 1.00 98.38 301 ILE A C 1
ATOM 2217 O O . ILE A 1 301 ? -14.526 -3.256 8.450 1.00 98.38 301 ILE A O 1
ATOM 2221 N N . L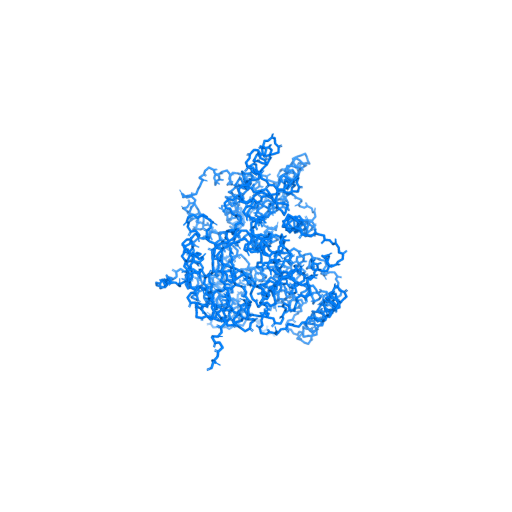EU A 1 302 ? -14.002 -3.024 6.278 1.00 98.38 302 LEU A N 1
ATOM 2222 C CA . LEU A 1 302 ? -15.347 -3.333 5.790 1.00 98.38 302 LEU A CA 1
ATOM 2223 C C . LEU A 1 302 ? -15.786 -4.737 6.199 1.00 98.38 302 LEU A C 1
ATOM 2225 O O . LEU A 1 302 ? -16.900 -4.913 6.689 1.00 98.38 302 LEU A O 1
ATOM 2229 N N . VAL A 1 303 ? -14.897 -5.719 6.067 1.00 98.31 303 VAL A N 1
ATOM 2230 C CA . VAL A 1 303 ? -15.173 -7.098 6.470 1.00 98.31 303 VAL A CA 1
ATOM 2231 C C . VAL A 1 303 ? -15.432 -7.188 7.974 1.00 98.31 303 VAL A C 1
ATOM 2233 O O . VAL A 1 303 ? -16.424 -7.794 8.364 1.00 98.31 303 VAL A O 1
ATOM 2236 N N . LEU A 1 304 ? -14.648 -6.521 8.828 1.00 97.56 304 LEU A N 1
ATOM 2237 C CA . LEU A 1 304 ? -14.919 -6.477 10.273 1.00 97.56 304 LEU A CA 1
ATOM 2238 C C . LEU A 1 304 ? -16.285 -5.853 10.595 1.00 97.56 304 LEU A C 1
ATOM 2240 O O . LEU A 1 304 ? -16.990 -6.343 11.475 1.00 97.56 304 LEU A O 1
ATOM 2244 N N . LEU A 1 305 ? -16.668 -4.782 9.895 1.00 96.75 305 LEU A N 1
ATOM 2245 C CA . LEU A 1 305 ? -17.940 -4.088 10.124 1.00 96.75 305 LEU A CA 1
ATOM 2246 C C . LEU A 1 305 ? -19.150 -4.907 9.656 1.00 96.75 305 LEU A C 1
ATOM 2248 O O . LEU A 1 305 ? -20.184 -4.913 10.324 1.00 96.75 305 LEU A O 1
ATOM 2252 N N . CYS A 1 306 ? -19.030 -5.599 8.524 1.00 96.69 306 CYS A N 1
ATOM 2253 C CA . CYS A 1 306 ? -20.115 -6.385 7.939 1.00 96.69 306 CYS A CA 1
ATOM 2254 C C . CYS A 1 306 ? -20.248 -7.770 8.588 1.00 96.69 306 CYS A C 1
ATOM 2256 O O . CYS A 1 306 ? -21.362 -8.247 8.819 1.00 96.69 306 CYS A O 1
ATOM 2258 N N . ALA A 1 307 ? -19.128 -8.416 8.915 1.00 93.50 307 ALA A N 1
ATOM 2259 C CA . ALA A 1 307 ? -19.117 -9.804 9.362 1.00 93.50 307 ALA A CA 1
ATOM 2260 C C . ALA A 1 307 ? -19.585 -9.990 10.815 1.00 93.50 307 ALA A C 1
ATOM 2262 O O . ALA A 1 307 ? -19.914 -11.107 11.211 1.00 93.50 307 ALA A O 1
ATOM 2263 N N . GLY A 1 308 ? -19.705 -8.910 11.598 1.00 86.31 308 GLY A N 1
ATOM 2264 C CA . GLY A 1 308 ? -20.242 -8.950 12.964 1.00 86.31 308 GLY A CA 1
ATOM 2265 C C . GLY A 1 308 ? -21.685 -9.469 13.070 1.00 86.31 308 GLY A C 1
ATOM 2266 O O . GLY A 1 308 ? -22.115 -9.863 14.152 1.00 86.31 308 GLY A O 1
ATOM 2267 N N . ARG A 1 309 ? -22.437 -9.501 11.959 1.00 90.25 309 ARG A N 1
ATOM 2268 C CA . ARG A 1 309 ? -23.807 -10.048 11.889 1.00 90.25 309 ARG A CA 1
ATOM 2269 C C . ARG A 1 309 ? -23.875 -11.500 11.415 1.00 90.25 309 ARG A C 1
ATOM 2271 O O . ARG A 1 309 ? -24.950 -12.091 11.438 1.00 90.25 309 ARG A O 1
ATOM 2278 N N . LEU A 1 310 ? -22.761 -12.060 10.951 1.00 96.12 310 LEU A N 1
ATOM 2279 C CA . LEU A 1 310 ? -22.725 -13.416 10.418 1.00 96.12 310 LEU A CA 1
ATOM 2280 C C . LEU A 1 310 ? -22.629 -14.449 11.553 1.00 96.12 310 LEU A C 1
ATOM 2282 O O . LEU A 1 310 ? -22.014 -14.168 12.589 1.00 96.12 310 LEU A O 1
ATOM 2286 N N . PRO A 1 311 ? -23.166 -15.669 11.353 1.00 96.38 311 PRO A N 1
ATOM 2287 C CA . PRO A 1 311 ? -22.886 -16.798 12.230 1.00 96.38 311 PRO A CA 1
ATOM 2288 C C . PRO A 1 311 ? -21.379 -17.022 12.367 1.00 96.38 311 PRO A C 1
ATOM 2290 O O . PRO A 1 311 ? -20.649 -16.916 11.382 1.00 96.38 311 PRO A O 1
ATOM 2293 N N . ASP A 1 312 ? -20.918 -17.388 13.565 1.00 95.06 312 ASP A N 1
ATOM 2294 C CA . ASP A 1 312 ? -19.483 -17.455 13.882 1.00 95.06 312 ASP A CA 1
ATOM 2295 C C . ASP A 1 312 ? -18.672 -18.282 12.871 1.00 95.06 312 ASP A C 1
ATOM 2297 O O . ASP A 1 312 ? -17.611 -17.847 12.442 1.00 95.06 312 ASP A O 1
ATOM 2301 N N . ARG A 1 313 ? -19.206 -19.432 12.432 1.00 96.81 313 ARG A N 1
ATOM 2302 C CA . ARG A 1 313 ? -18.541 -20.304 11.449 1.00 96.81 313 ARG A CA 1
ATOM 2303 C C . ARG A 1 313 ? -18.332 -19.605 10.104 1.00 96.81 313 ARG A C 1
ATOM 2305 O O . ARG A 1 313 ? -17.245 -19.666 9.540 1.00 96.81 313 ARG A O 1
ATOM 2312 N N . ILE A 1 314 ? -19.374 -18.933 9.610 1.00 97.88 314 ILE A N 1
ATOM 2313 C CA . ILE A 1 314 ? -19.337 -18.203 8.336 1.00 97.88 314 ILE A CA 1
ATOM 2314 C C . ILE A 1 314 ? -18.408 -16.999 8.470 1.00 97.88 314 ILE A C 1
ATOM 2316 O O . ILE A 1 314 ? -17.596 -16.756 7.586 1.00 97.88 314 ILE A O 1
ATOM 2320 N N . ARG A 1 315 ? -18.470 -16.279 9.595 1.00 97.62 315 ARG A N 1
ATOM 2321 C CA . ARG A 1 315 ? -17.576 -15.153 9.878 1.00 97.62 315 ARG A CA 1
ATOM 2322 C C . ARG A 1 315 ? -16.106 -15.570 9.814 1.00 97.62 315 ARG A C 1
ATOM 2324 O O . ARG A 1 315 ? -15.339 -14.925 9.108 1.00 97.62 315 ARG A O 1
ATOM 2331 N N . SER A 1 316 ? -15.721 -16.642 10.508 1.00 98.06 316 SER A N 1
ATOM 2332 C CA . SER A 1 316 ? -14.335 -17.124 10.507 1.00 98.06 316 SER A CA 1
ATOM 2333 C C . SER A 1 316 ? -13.883 -17.579 9.119 1.00 98.06 316 SER A C 1
ATOM 2335 O O . SER A 1 316 ? -12.767 -17.260 8.718 1.00 98.06 316 SER A O 1
ATOM 2337 N N . LEU A 1 317 ? -14.760 -18.233 8.350 1.00 98.31 317 LEU A N 1
ATOM 2338 C CA . LEU A 1 317 ? -14.473 -18.602 6.964 1.00 98.31 317 LEU A CA 1
ATOM 2339 C C . LEU A 1 317 ? -14.274 -17.369 6.063 1.00 98.31 317 LEU A C 1
ATOM 2341 O O . LEU A 1 317 ? -13.307 -17.313 5.310 1.00 98.31 317 LEU A O 1
ATOM 2345 N N . VAL A 1 318 ? -15.144 -16.357 6.167 1.00 98.38 318 VAL A N 1
ATOM 2346 C CA . VAL A 1 318 ? -15.044 -15.091 5.413 1.00 98.38 318 VAL A CA 1
ATOM 2347 C C . VAL A 1 318 ? -13.766 -14.332 5.767 1.00 98.38 318 VAL A C 1
ATOM 2349 O O . VAL A 1 318 ? -13.107 -13.788 4.879 1.00 98.38 318 VAL A O 1
ATOM 2352 N N . PHE A 1 319 ? -13.383 -14.318 7.045 1.00 98.50 319 PHE A N 1
ATOM 2353 C CA . PHE A 1 319 ? -12.090 -13.790 7.473 1.00 98.50 319 PHE A CA 1
ATOM 2354 C C . PHE A 1 319 ? -10.932 -14.549 6.836 1.00 98.50 319 PHE A C 1
ATOM 2356 O O . PHE A 1 319 ? -10.029 -13.912 6.301 1.00 98.50 319 PHE A O 1
ATOM 2363 N N . GLY A 1 320 ? -10.986 -15.881 6.833 1.00 98.56 320 GLY A N 1
ATOM 2364 C CA . GLY A 1 320 ? -10.015 -16.726 6.150 1.00 98.56 320 GLY A CA 1
ATOM 2365 C C . GLY A 1 320 ? -9.870 -16.377 4.675 1.00 98.56 320 GLY A C 1
ATOM 2366 O O . GLY A 1 320 ? -8.773 -16.062 4.222 1.00 98.56 320 GLY A O 1
ATOM 2367 N N . LEU A 1 321 ? -10.990 -16.356 3.947 1.00 98.56 321 LEU A N 1
ATOM 2368 C CA . LEU A 1 321 ? -11.024 -16.032 2.521 1.00 98.56 321 LEU A CA 1
ATOM 2369 C C . LEU A 1 321 ? -10.413 -14.651 2.245 1.00 98.56 321 LEU A C 1
ATOM 2371 O O . LEU A 1 321 ? -9.531 -14.492 1.397 1.00 98.56 321 LEU A O 1
ATOM 2375 N N . THR A 1 322 ? -10.841 -13.651 3.013 1.00 98.62 322 THR A N 1
ATOM 2376 C CA . THR A 1 322 ? -10.345 -12.276 2.894 1.00 98.62 322 THR A CA 1
ATOM 2377 C C . THR A 1 322 ? -8.847 -12.201 3.192 1.00 98.62 322 THR A C 1
ATOM 2379 O O . THR A 1 322 ? -8.108 -11.552 2.457 1.00 98.62 322 THR A O 1
ATOM 2382 N N . ALA A 1 323 ? -8.376 -12.877 4.243 1.00 98.38 323 ALA A N 1
ATOM 2383 C CA . ALA A 1 323 ? -6.967 -12.888 4.613 1.00 98.38 323 ALA A CA 1
ATOM 2384 C C . ALA A 1 323 ? -6.095 -13.604 3.571 1.00 98.38 323 ALA A C 1
ATOM 2386 O O . ALA A 1 323 ? -5.013 -13.115 3.260 1.00 98.38 323 ALA A O 1
ATOM 2387 N N . GLY A 1 324 ? -6.574 -14.704 2.982 1.00 98.12 324 GLY A N 1
ATOM 2388 C CA . GLY A 1 324 ? -5.874 -15.403 1.903 1.00 98.12 324 GLY A CA 1
ATOM 2389 C C . GLY A 1 324 ? -5.686 -14.520 0.668 1.00 98.12 324 GLY A C 1
ATOM 2390 O O . GLY A 1 324 ? -4.566 -14.369 0.182 1.00 98.12 324 GLY A O 1
ATOM 2391 N N . PHE A 1 325 ? -6.744 -13.833 0.217 1.00 98.31 325 PHE A N 1
ATOM 2392 C CA . PHE A 1 325 ? -6.612 -12.848 -0.863 1.00 98.31 325 PHE A CA 1
ATOM 2393 C C . PHE A 1 325 ? -5.728 -11.663 -0.469 1.00 98.31 325 PHE A C 1
ATOM 2395 O O . PHE A 1 325 ? -4.962 -11.184 -1.299 1.00 98.31 325 PHE A O 1
ATOM 2402 N N . ALA A 1 326 ? -5.771 -11.217 0.789 1.00 97.88 326 ALA A N 1
ATOM 2403 C CA . ALA A 1 326 ? -4.910 -10.142 1.266 1.00 97.88 326 ALA A CA 1
ATOM 2404 C C . ALA A 1 326 ? -3.420 -10.528 1.220 1.00 97.88 326 ALA A C 1
ATOM 2406 O O . ALA A 1 326 ? -2.604 -9.716 0.783 1.00 97.88 326 ALA A O 1
ATOM 2407 N N . LEU A 1 327 ? -3.068 -11.759 1.614 1.00 95.69 327 LEU A N 1
ATOM 2408 C CA . LEU A 1 327 ? -1.706 -12.307 1.523 1.00 95.69 327 LEU A CA 1
ATOM 2409 C C . LEU A 1 327 ? -1.223 -12.374 0.069 1.00 95.69 327 LEU A C 1
ATOM 2411 O O . LEU A 1 327 ? -0.104 -11.959 -0.224 1.00 95.69 327 LEU A O 1
ATOM 2415 N N . LEU A 1 328 ? -2.086 -12.834 -0.840 1.00 94.75 328 LEU A N 1
ATOM 2416 C CA . LEU A 1 328 ? -1.806 -12.877 -2.277 1.00 94.75 328 LEU A CA 1
ATOM 2417 C C . LEU A 1 328 ? -1.703 -11.481 -2.902 1.00 94.75 328 LEU A C 1
ATOM 2419 O O . LEU A 1 328 ? -0.938 -11.283 -3.841 1.00 94.75 328 LEU A O 1
ATOM 2423 N N . HIS A 1 329 ? -2.462 -10.511 -2.397 1.00 96.12 329 HIS A N 1
ATOM 2424 C CA . HIS A 1 329 ? -2.461 -9.134 -2.877 1.00 96.12 329 HIS A CA 1
ATOM 2425 C C . HIS A 1 329 ? -1.211 -8.360 -2.456 1.00 96.12 329 HIS A C 1
ATOM 2427 O O . HIS A 1 329 ? -0.577 -7.689 -3.269 1.00 96.12 329 HIS A O 1
ATOM 2433 N N . ASN A 1 330 ? -0.842 -8.459 -1.182 1.00 94.19 330 ASN A N 1
ATOM 2434 C CA . ASN A 1 330 ? 0.378 -7.887 -0.642 1.00 94.19 330 ASN A CA 1
ATOM 2435 C C . ASN A 1 330 ? 0.714 -8.603 0.668 1.00 94.19 330 ASN A C 1
ATOM 2437 O O . ASN A 1 330 ? -0.007 -8.455 1.653 1.00 94.19 330 ASN A O 1
ATOM 2441 N N . LEU A 1 331 ? 1.821 -9.345 0.691 1.00 91.62 331 LEU A N 1
ATOM 2442 C CA . LEU A 1 331 ? 2.150 -10.231 1.806 1.00 91.62 331 LEU A CA 1
ATOM 2443 C C . LEU A 1 331 ? 2.305 -9.483 3.141 1.00 91.62 331 LEU A C 1
ATOM 2445 O O . LEU A 1 331 ? 1.804 -9.945 4.161 1.00 91.62 331 LEU A O 1
ATOM 2449 N N . GLU A 1 332 ? 2.932 -8.305 3.150 1.00 91.00 332 GLU A N 1
ATOM 2450 C CA . GLU A 1 332 ? 3.186 -7.543 4.381 1.00 91.00 332 GLU A CA 1
ATOM 2451 C C . GLU A 1 332 ? 1.884 -7.071 5.050 1.00 91.00 332 GLU A C 1
ATOM 2453 O O . GLU A 1 332 ? 1.633 -7.343 6.228 1.00 91.00 332 GLU A O 1
ATOM 2458 N N . THR A 1 333 ? 1.024 -6.383 4.294 1.00 95.38 333 THR A N 1
ATOM 2459 C CA . THR A 1 333 ? -0.273 -5.918 4.805 1.00 95.38 333 THR A CA 1
ATOM 2460 C C . THR A 1 333 ? -1.248 -7.085 4.988 1.00 95.38 333 THR A C 1
ATOM 2462 O O . THR A 1 333 ? -2.081 -7.045 5.891 1.00 95.38 333 THR A O 1
ATOM 2465 N N . GLY A 1 334 ? -1.110 -8.154 4.198 1.00 96.56 334 GLY A N 1
ATOM 2466 C CA . GLY A 1 334 ? -1.874 -9.394 4.309 1.00 96.56 334 GLY A CA 1
ATOM 2467 C C . GLY A 1 334 ? -1.605 -10.151 5.606 1.00 96.56 334 GLY A C 1
ATOM 2468 O O . GLY A 1 334 ? -2.559 -10.544 6.272 1.00 96.56 334 GLY A O 1
ATOM 2469 N N . ILE A 1 335 ? -0.342 -10.272 6.036 1.00 94.50 335 ILE A N 1
ATOM 2470 C CA . ILE A 1 335 ? 0.020 -10.831 7.353 1.00 94.50 335 ILE A CA 1
ATOM 2471 C C . ILE A 1 335 ? -0.638 -10.012 8.465 1.00 94.50 335 ILE A C 1
ATOM 2473 O O . ILE A 1 335 ? -1.186 -10.574 9.416 1.00 94.50 335 ILE A O 1
ATOM 2477 N N . CYS A 1 336 ? -0.634 -8.684 8.327 1.00 96.19 336 CYS A N 1
ATOM 2478 C CA . CYS A 1 336 ? -1.264 -7.801 9.300 1.00 96.19 336 CYS A CA 1
ATOM 2479 C C . CYS A 1 336 ? -2.777 -8.056 9.409 1.00 96.19 336 CYS A C 1
ATOM 2481 O O . CYS A 1 336 ? -3.307 -8.180 10.516 1.00 96.19 336 CYS A O 1
ATOM 2483 N N . VAL A 1 337 ? -3.465 -8.188 8.270 1.00 98.31 337 VAL A N 1
ATOM 2484 C CA . VAL A 1 337 ? -4.902 -8.503 8.210 1.00 98.31 337 VAL A CA 1
ATOM 2485 C C . VAL A 1 337 ? -5.198 -9.903 8.752 1.00 98.31 337 VAL A C 1
ATOM 2487 O O . VAL A 1 337 ? -6.078 -10.041 9.599 1.00 98.31 337 VAL A O 1
ATOM 2490 N N . PHE A 1 338 ? -4.440 -10.918 8.330 1.00 98.19 338 PHE A N 1
ATOM 2491 C CA . PHE A 1 338 ? -4.587 -12.301 8.786 1.00 98.19 338 PHE A CA 1
ATOM 2492 C C . PHE A 1 338 ? -4.510 -12.394 10.313 1.00 98.19 338 PHE A C 1
ATOM 2494 O O . PHE A 1 338 ? -5.429 -12.902 10.956 1.00 98.19 338 PHE A O 1
ATOM 2501 N N . LEU A 1 339 ? -3.451 -11.835 10.911 1.00 96.94 339 LEU A N 1
ATOM 2502 C CA . LEU A 1 339 ? -3.257 -11.879 12.360 1.00 96.94 339 LEU A CA 1
ATOM 2503 C C . LEU A 1 339 ? -4.311 -11.051 13.109 1.00 96.94 339 LEU A C 1
ATOM 2505 O O . LEU A 1 339 ? -4.743 -11.446 14.189 1.00 96.94 339 LEU A O 1
ATOM 2509 N N . SER A 1 340 ? -4.776 -9.935 12.538 1.00 97.19 340 SER A N 1
ATOM 2510 C CA . SER A 1 340 ? -5.876 -9.152 13.117 1.00 97.19 340 SER A CA 1
ATOM 2511 C C . SER A 1 340 ? -7.194 -9.938 13.152 1.00 97.19 340 SER A C 1
ATOM 2513 O O . SER A 1 340 ? -7.904 -9.900 14.158 1.00 97.19 340 SER A O 1
ATOM 2515 N N . PHE A 1 341 ? -7.512 -10.698 12.101 1.00 98.31 341 PHE A N 1
ATOM 2516 C CA . PHE A 1 341 ? -8.702 -11.553 12.068 1.00 98.31 341 PHE A CA 1
ATOM 2517 C C . PHE A 1 341 ? -8.603 -12.773 12.986 1.00 98.31 341 PHE A C 1
ATOM 2519 O O . PHE A 1 341 ? -9.591 -13.104 13.643 1.00 98.31 341 PHE A O 1
ATOM 2526 N N . ALA A 1 342 ? -7.426 -13.393 13.094 1.00 97.38 342 ALA A N 1
ATOM 2527 C CA . ALA A 1 342 ? -7.179 -14.439 14.086 1.00 97.38 342 ALA A CA 1
ATOM 2528 C C . ALA A 1 342 ? -7.413 -13.896 15.507 1.00 97.38 342 ALA A C 1
ATOM 2530 O O . ALA A 1 342 ? -8.192 -14.437 16.289 1.00 97.38 342 ALA A O 1
ATOM 2531 N N . VAL A 1 343 ? -6.856 -12.719 15.819 1.00 95.38 343 VAL A N 1
ATOM 2532 C CA . VAL A 1 343 ? -7.122 -12.041 17.096 1.00 95.38 343 VAL A CA 1
ATOM 2533 C C . VAL A 1 343 ? -8.615 -11.774 17.291 1.00 95.38 343 VAL A C 1
ATOM 2535 O O . VAL A 1 343 ? -9.117 -12.000 18.392 1.00 95.38 343 VAL A O 1
ATOM 2538 N N . TYR A 1 344 ? -9.345 -11.352 16.253 1.00 96.50 344 TYR A N 1
ATOM 2539 C CA . TYR A 1 344 ? -10.796 -11.165 16.334 1.00 96.50 344 TYR A CA 1
ATOM 2540 C C . TYR A 1 344 ? -11.518 -12.456 16.750 1.00 96.50 344 TYR A C 1
ATOM 2542 O O . TYR A 1 344 ? -12.393 -12.419 17.624 1.00 96.50 344 TYR A O 1
ATOM 2550 N N . ASN A 1 345 ? -11.195 -13.591 16.125 1.00 95.44 345 ASN A N 1
ATOM 2551 C CA . ASN A 1 345 ? -11.802 -14.888 16.430 1.00 95.44 345 ASN A CA 1
ATOM 2552 C C . ASN A 1 345 ? -11.539 -15.292 17.887 1.00 95.44 345 ASN A C 1
ATOM 2554 O O . ASN A 1 345 ? -12.489 -15.600 18.614 1.00 95.44 345 ASN A O 1
ATOM 2558 N N . VAL A 1 346 ? -10.289 -15.175 18.346 1.00 93.38 346 VAL A N 1
ATOM 2559 C CA . VAL A 1 346 ? -9.899 -15.445 19.739 1.00 93.38 346 VAL A CA 1
ATOM 2560 C C . VAL A 1 346 ? -10.702 -14.583 20.716 1.00 93.38 346 VAL A C 1
ATOM 2562 O O . VAL A 1 346 ? -11.359 -15.105 21.618 1.00 93.38 346 VAL A O 1
ATOM 2565 N N . ILE A 1 347 ? -10.732 -13.260 20.524 1.00 93.12 347 ILE A N 1
ATOM 2566 C CA . ILE A 1 347 ? -11.407 -12.353 21.469 1.00 93.12 347 ILE A CA 1
ATOM 2567 C C . ILE A 1 347 ? -12.942 -12.384 21.366 1.00 93.12 347 ILE A C 1
ATOM 2569 O O . ILE A 1 347 ? -13.636 -11.785 22.192 1.00 93.12 347 ILE A O 1
ATOM 2573 N N . SER A 1 348 ? -13.493 -13.071 20.360 1.00 93.25 348 SER A N 1
ATOM 2574 C CA . SER A 1 348 ? -14.936 -13.310 20.214 1.00 93.25 348 SER A CA 1
ATOM 2575 C C . SER A 1 348 ? -15.468 -14.380 21.159 1.00 93.25 348 SER A C 1
ATOM 2577 O O . SER A 1 348 ? -16.683 -14.528 21.303 1.00 93.25 348 SER A O 1
ATOM 2579 N N . ARG A 1 349 ? -14.581 -15.118 21.828 1.00 89.06 349 ARG A N 1
ATOM 2580 C CA . ARG A 1 349 ? -14.933 -16.168 22.782 1.00 89.06 349 ARG A CA 1
ATOM 2581 C C . ARG A 1 349 ? -14.337 -15.861 24.155 1.00 89.06 349 ARG A C 1
ATOM 2583 O O . ARG A 1 349 ? -13.258 -15.281 24.229 1.00 89.06 349 ARG A O 1
ATOM 2590 N N . PRO A 1 350 ? -14.995 -16.253 25.257 1.00 84.69 350 PRO A N 1
ATOM 2591 C CA . PRO A 1 350 ? -14.352 -16.224 26.564 1.00 84.69 350 PRO A CA 1
ATOM 2592 C C . PRO A 1 350 ? -13.217 -17.266 26.622 1.00 84.69 350 PRO A C 1
ATOM 2594 O O . PRO A 1 350 ? -13.373 -18.336 26.027 1.00 84.69 350 PRO A O 1
ATOM 2597 N N . PRO A 1 351 ? -12.128 -17.016 27.378 1.00 76.31 351 PRO A N 1
ATOM 2598 C CA . PRO A 1 351 ? -10.979 -17.926 27.525 1.00 76.31 351 PRO A CA 1
ATOM 2599 C C . PRO A 1 351 ? -11.328 -19.390 27.829 1.00 76.31 351 PRO A C 1
ATOM 2601 O O . PRO A 1 351 ? -10.625 -20.297 27.401 1.00 76.31 351 PRO A O 1
ATOM 2604 N N . SER A 1 352 ? -12.440 -19.638 28.525 1.00 77.50 352 SER A N 1
ATOM 2605 C CA . SER A 1 352 ? -12.903 -20.984 28.879 1.00 77.50 352 SER A CA 1
ATOM 2606 C C . SER A 1 352 ? -13.358 -21.841 27.690 1.00 77.50 352 SER A C 1
ATOM 2608 O O . SER A 1 352 ? -13.527 -23.047 27.841 1.00 77.50 352 SER A O 1
ATOM 2610 N N . ARG A 1 353 ? -13.564 -21.260 26.500 1.00 87.62 353 ARG A N 1
ATOM 2611 C CA . ARG A 1 353 ? -14.048 -21.968 25.300 1.00 87.62 353 ARG A CA 1
ATOM 2612 C C . ARG A 1 353 ? -12.936 -22.242 24.283 1.00 87.62 353 ARG A C 1
ATOM 2614 O O . ARG A 1 353 ? -13.115 -21.989 23.092 1.00 87.62 353 ARG A O 1
ATOM 2621 N N . PHE A 1 354 ? -11.814 -22.792 24.743 1.00 85.69 354 PHE A N 1
ATOM 2622 C CA . PHE A 1 354 ? -10.630 -23.050 23.914 1.00 85.69 354 PHE A CA 1
ATOM 2623 C C . PHE A 1 354 ? -10.928 -23.865 22.642 1.00 85.69 354 PHE A C 1
ATOM 2625 O O . PHE A 1 354 ? -10.553 -23.452 21.551 1.00 85.69 354 PHE A O 1
ATOM 2632 N N . LEU A 1 355 ? -11.683 -24.967 22.742 1.00 93.00 355 LEU A N 1
ATOM 2633 C CA . LEU A 1 355 ? -12.027 -25.794 21.572 1.00 93.00 355 LEU A CA 1
ATOM 2634 C C . LEU A 1 355 ? -12.832 -25.028 20.510 1.00 93.00 355 LEU A C 1
ATOM 2636 O O . LEU A 1 355 ? -12.656 -25.247 19.314 1.00 93.00 355 LEU A O 1
ATOM 2640 N N . ALA A 1 356 ? -13.705 -24.109 20.934 1.00 92.06 356 ALA A N 1
ATOM 2641 C CA . ALA A 1 356 ? -14.452 -23.272 20.001 1.00 92.06 356 ALA A CA 1
ATOM 2642 C C . ALA A 1 356 ? -13.538 -22.249 19.313 1.00 92.06 356 ALA A C 1
ATOM 2644 O O . ALA A 1 356 ? -13.716 -22.013 18.124 1.00 92.06 356 ALA A O 1
ATOM 2645 N N . MET A 1 357 ? -12.559 -21.686 20.033 1.00 91.00 357 MET A N 1
ATOM 2646 C CA . MET A 1 357 ? -11.534 -20.821 19.435 1.00 91.00 357 MET A CA 1
ATOM 2647 C C . MET A 1 357 ? -10.717 -21.592 18.402 1.00 91.00 357 MET A C 1
ATOM 2649 O O . MET A 1 357 ? -10.612 -21.140 17.272 1.00 91.00 357 MET A O 1
ATOM 2653 N N . LEU A 1 358 ? -10.220 -22.784 18.753 1.00 93.50 358 LEU A N 1
ATOM 2654 C CA . LEU A 1 358 ? -9.445 -23.625 17.840 1.00 93.50 358 LEU A CA 1
ATOM 2655 C C . LEU A 1 358 ? -10.233 -23.949 16.566 1.00 93.50 358 LEU A C 1
ATOM 2657 O O . LEU A 1 358 ? -9.705 -23.821 15.469 1.00 93.50 358 LEU A O 1
ATOM 2661 N N . ARG A 1 359 ? -11.515 -24.312 16.691 1.00 96.62 359 ARG A N 1
ATOM 2662 C CA . ARG A 1 359 ? -12.392 -24.523 15.531 1.00 96.62 359 ARG A CA 1
ATOM 2663 C C . ARG A 1 359 ? -12.519 -23.262 14.672 1.00 96.62 359 ARG A C 1
ATOM 2665 O O . ARG A 1 359 ? -12.463 -23.358 13.451 1.00 96.62 359 ARG A O 1
ATOM 2672 N N . ASP A 1 360 ? -12.737 -22.107 15.293 1.00 95.88 360 ASP A N 1
ATOM 2673 C CA . ASP A 1 360 ? -12.902 -20.838 14.583 1.00 95.88 360 ASP A CA 1
ATOM 2674 C C . ASP A 1 360 ? -11.576 -20.449 13.860 1.00 95.88 360 ASP A C 1
ATOM 2676 O O . ASP A 1 360 ? -11.618 -19.994 12.717 1.00 95.88 360 ASP A O 1
ATOM 2680 N N . GLU A 1 361 ? -10.401 -20.752 14.432 1.00 97.06 361 GLU A N 1
ATOM 2681 C CA . GLU A 1 361 ? -9.092 -20.616 13.757 1.00 97.06 361 GLU A CA 1
ATOM 2682 C C . GLU A 1 361 ? -8.897 -21.608 12.602 1.00 97.06 361 GLU A C 1
ATOM 2684 O O . GLU A 1 361 ? -8.422 -21.229 11.534 1.00 97.06 361 GLU A O 1
ATOM 2689 N N . LEU A 1 362 ? -9.304 -22.870 12.765 1.00 97.94 362 LEU A N 1
ATOM 2690 C CA . LEU A 1 362 ? -9.248 -23.860 11.683 1.00 97.94 362 LEU A CA 1
ATOM 2691 C C . LEU A 1 362 ? -10.138 -23.457 10.500 1.00 97.94 362 LEU A C 1
ATOM 2693 O O . LEU A 1 362 ? -9.752 -23.654 9.352 1.00 97.94 362 LEU A O 1
ATOM 2697 N N . LEU A 1 363 ? -11.302 -22.850 10.757 1.00 98.38 363 LEU A N 1
ATOM 2698 C CA . LEU A 1 363 ? -12.170 -22.311 9.704 1.00 98.38 363 LEU A CA 1
ATOM 2699 C C . LEU A 1 363 ? -11.556 -21.092 9.007 1.00 98.38 363 LEU A C 1
ATOM 2701 O O . LEU A 1 363 ? -11.711 -20.942 7.795 1.00 98.38 363 LEU A O 1
ATOM 2705 N N . LEU A 1 364 ? -10.838 -20.243 9.746 1.00 98.31 364 LEU A N 1
ATOM 2706 C CA . LEU A 1 364 ? -10.051 -19.158 9.160 1.00 98.31 364 LEU A CA 1
ATOM 2707 C C . LEU A 1 364 ? -8.942 -19.717 8.259 1.00 98.31 364 LEU A C 1
ATOM 2709 O O . LEU A 1 364 ? -8.792 -19.268 7.125 1.00 98.31 364 LEU A O 1
ATOM 2713 N N . LEU A 1 365 ? -8.201 -20.730 8.711 1.00 98.31 365 LEU A N 1
ATOM 2714 C CA . LEU A 1 365 ? -7.182 -21.390 7.891 1.00 98.31 365 LEU A CA 1
ATOM 2715 C C . LEU A 1 365 ? -7.788 -22.047 6.647 1.00 98.31 365 LEU A C 1
ATOM 2717 O O . LEU A 1 365 ? -7.267 -21.858 5.551 1.00 98.31 365 LEU A O 1
ATOM 2721 N N . ALA A 1 366 ? -8.916 -22.745 6.788 1.00 98.50 366 ALA A N 1
ATOM 2722 C CA . ALA A 1 366 ? -9.629 -23.346 5.665 1.00 98.50 366 ALA A CA 1
ATOM 2723 C C . ALA A 1 366 ? -10.049 -22.292 4.628 1.00 98.50 366 ALA A C 1
ATOM 2725 O O . ALA A 1 366 ? -9.785 -22.463 3.441 1.00 98.50 366 ALA A O 1
ATOM 2726 N N . GLY A 1 367 ? -10.626 -21.166 5.063 1.00 98.56 367 GLY A N 1
ATOM 2727 C CA . GLY A 1 367 ? -10.967 -20.062 4.162 1.00 98.56 367 GLY A CA 1
ATOM 2728 C C . GLY A 1 367 ? -9.737 -19.462 3.480 1.00 98.56 367 GLY A C 1
ATOM 2729 O O . GLY A 1 367 ? -9.776 -19.163 2.292 1.00 98.56 367 GLY A O 1
ATOM 2730 N N . CYS A 1 368 ? -8.621 -19.338 4.199 1.00 98.31 368 CYS A N 1
ATOM 2731 C CA . CYS A 1 368 ? -7.361 -18.870 3.626 1.00 98.31 368 CYS A CA 1
ATOM 2732 C C . CYS A 1 368 ? -6.898 -19.798 2.492 1.00 98.31 368 CYS A C 1
ATOM 2734 O O . CYS A 1 368 ? -6.653 -19.333 1.379 1.00 98.31 368 CYS A O 1
ATOM 2736 N N . LEU A 1 369 ? -6.877 -21.112 2.739 1.00 97.88 369 LEU A N 1
ATOM 2737 C CA . LEU A 1 369 ? -6.528 -22.127 1.741 1.00 97.88 369 LEU A CA 1
ATOM 2738 C C . LEU A 1 369 ? -7.472 -22.110 0.531 1.00 97.88 369 LEU A C 1
ATOM 2740 O O . LEU A 1 369 ? -7.008 -22.253 -0.597 1.00 97.88 369 LEU A O 1
ATOM 2744 N N . MET A 1 370 ? -8.771 -21.873 0.737 1.00 98.25 370 MET A N 1
ATOM 2745 C CA . MET A 1 370 ? -9.732 -21.719 -0.361 1.00 98.25 370 MET A CA 1
ATOM 2746 C C . MET A 1 370 ? -9.387 -20.536 -1.275 1.00 98.25 370 MET A C 1
ATOM 2748 O O . MET A 1 370 ? -9.495 -20.666 -2.491 1.00 98.25 370 MET A O 1
ATOM 2752 N N . SER A 1 371 ? -8.931 -19.404 -0.730 1.00 98.25 371 SER A N 1
ATOM 2753 C CA . SER A 1 371 ? -8.485 -18.269 -1.553 1.00 98.25 371 SER A CA 1
ATOM 2754 C C . SER A 1 371 ? -7.214 -18.575 -2.334 1.00 98.25 371 SER A C 1
ATOM 2756 O O . SER A 1 371 ? -7.105 -18.168 -3.488 1.00 98.25 371 SER A O 1
ATOM 2758 N N . PHE A 1 372 ? -6.273 -19.322 -1.747 1.00 96.06 372 PHE A N 1
ATOM 2759 C CA . PHE A 1 372 ? -5.111 -19.818 -2.486 1.00 96.06 372 PHE A CA 1
ATOM 2760 C C . PHE A 1 372 ? -5.539 -20.746 -3.624 1.00 96.06 372 PHE A C 1
ATOM 2762 O O . PHE A 1 372 ? -5.112 -20.534 -4.751 1.00 96.06 372 PHE A O 1
ATOM 2769 N N . ALA A 1 373 ? -6.438 -21.702 -3.376 1.00 97.06 373 ALA A N 1
ATOM 2770 C CA . ALA A 1 373 ? -6.968 -22.575 -4.423 1.00 97.06 373 ALA A CA 1
ATOM 2771 C C . ALA A 1 373 ? -7.672 -21.782 -5.540 1.00 97.06 373 ALA A C 1
ATOM 2773 O O . ALA A 1 373 ? -7.399 -22.001 -6.718 1.00 97.06 373 ALA A O 1
ATOM 2774 N N . ALA A 1 374 ? -8.514 -20.806 -5.184 1.00 97.69 374 ALA A N 1
ATOM 2775 C CA . ALA A 1 374 ? -9.169 -19.920 -6.146 1.00 97.69 374 ALA A CA 1
ATOM 2776 C C . ALA A 1 374 ? -8.158 -19.103 -6.966 1.00 97.69 374 ALA A C 1
ATOM 2778 O O . ALA A 1 374 ? -8.334 -18.926 -8.168 1.00 97.69 374 ALA A O 1
ATOM 2779 N N . PHE A 1 375 ? -7.077 -18.635 -6.339 1.00 96.38 375 PHE A N 1
ATOM 2780 C CA . PHE A 1 375 ? -5.993 -17.951 -7.036 1.00 96.38 375 PHE A CA 1
ATOM 2781 C C . PHE A 1 375 ? -5.222 -18.874 -7.978 1.00 96.38 375 PHE A C 1
ATOM 2783 O O . PHE A 1 375 ? -4.927 -18.461 -9.092 1.00 96.38 375 PHE A O 1
ATOM 2790 N N . LEU A 1 376 ? -4.920 -20.111 -7.574 1.00 95.75 376 LEU A N 1
ATOM 2791 C CA . LEU A 1 376 ? -4.260 -21.080 -8.452 1.00 95.75 376 LEU A CA 1
ATOM 2792 C C . LEU A 1 376 ? -5.110 -21.352 -9.701 1.00 95.75 376 LEU A C 1
ATOM 2794 O O . LEU A 1 376 ? -4.575 -21.377 -10.805 1.00 95.75 376 LEU A O 1
ATOM 2798 N N . LEU A 1 377 ? -6.432 -21.474 -9.536 1.00 96.62 377 LEU A N 1
ATOM 2799 C CA . LEU A 1 377 ? -7.370 -21.591 -10.655 1.00 96.62 377 LEU A CA 1
ATOM 2800 C C . LEU A 1 377 ? -7.369 -20.335 -11.531 1.00 96.62 377 LEU A C 1
ATOM 2802 O O . LEU A 1 377 ? -7.273 -20.453 -12.745 1.00 96.62 377 LEU A O 1
ATOM 2806 N N . LEU A 1 378 ? -7.429 -19.139 -10.940 1.00 95.69 378 LEU A N 1
ATOM 2807 C CA . LEU A 1 378 ? -7.355 -17.877 -11.684 1.00 95.69 378 LEU A CA 1
ATOM 2808 C C . LEU A 1 378 ? -6.049 -17.764 -12.482 1.00 95.69 378 LEU A C 1
ATOM 2810 O O . LEU A 1 378 ? -6.070 -17.356 -13.639 1.00 95.69 378 LEU A O 1
ATOM 2814 N N . PHE A 1 379 ? -4.924 -18.135 -11.874 1.00 95.25 379 PHE A N 1
ATOM 2815 C CA . PHE A 1 379 ? -3.612 -18.129 -12.511 1.00 95.25 379 PHE A CA 1
ATOM 2816 C C . PHE A 1 379 ? -3.573 -19.114 -13.685 1.00 95.25 379 PHE A C 1
ATOM 2818 O O . PHE A 1 379 ? -3.141 -18.742 -14.772 1.00 95.25 379 PHE A O 1
ATOM 2825 N N . HIS A 1 380 ? -4.083 -20.335 -13.497 1.00 95.75 380 HIS A N 1
ATOM 2826 C CA . HIS A 1 380 ? -4.147 -21.337 -14.557 1.00 95.75 380 HIS A CA 1
ATOM 2827 C C . HIS A 1 380 ? -5.074 -20.925 -15.701 1.00 95.75 380 HIS A C 1
ATOM 2829 O O . HIS A 1 380 ? -4.662 -20.973 -16.852 1.00 95.75 380 HIS A O 1
ATOM 2835 N N . LEU A 1 381 ? -6.279 -20.442 -15.401 1.00 96.50 381 LEU A N 1
ATOM 2836 C CA . LEU A 1 381 ? -7.232 -19.998 -16.420 1.00 96.50 381 LEU A CA 1
ATOM 2837 C C . LEU A 1 381 ? -6.750 -18.746 -17.168 1.00 96.50 381 LEU A C 1
ATOM 2839 O O . LEU A 1 381 ? -7.016 -18.606 -18.356 1.00 96.50 381 LEU A O 1
ATOM 2843 N N . GLY A 1 382 ? -6.053 -17.832 -16.488 1.00 95.94 382 GLY A N 1
ATOM 2844 C CA . GLY A 1 382 ? -5.574 -16.586 -17.087 1.00 95.94 382 GLY A CA 1
ATOM 2845 C C . GLY A 1 382 ? -4.255 -16.715 -17.853 1.00 95.94 382 GLY A C 1
ATOM 2846 O O . GLY A 1 382 ? -4.038 -16.002 -18.833 1.00 95.94 382 GLY A O 1
ATOM 2847 N N . LEU A 1 383 ? -3.362 -17.609 -17.412 1.00 94.81 383 LEU A N 1
ATOM 2848 C CA . LEU A 1 383 ? -2.001 -17.749 -17.944 1.00 94.81 383 LEU A CA 1
ATOM 2849 C C . LEU A 1 383 ? -1.704 -19.137 -18.535 1.00 94.81 383 LEU A C 1
ATOM 2851 O O . LEU A 1 383 ? -0.571 -19.373 -18.955 1.00 94.81 383 LEU A O 1
ATOM 2855 N N . ASP A 1 384 ? -2.688 -20.032 -18.596 1.00 94.94 384 ASP A N 1
ATOM 2856 C CA . ASP A 1 384 ? -2.606 -21.370 -19.202 1.00 94.94 384 ASP A CA 1
ATOM 2857 C C . ASP A 1 384 ? -1.498 -22.270 -18.615 1.00 94.94 384 ASP A C 1
ATOM 2859 O O . ASP A 1 384 ? -0.863 -23.070 -19.296 1.00 94.94 384 ASP A O 1
ATOM 2863 N N . ARG A 1 385 ? -1.196 -22.099 -17.321 1.00 92.69 385 ARG A N 1
ATOM 2864 C CA . ARG A 1 385 ? -0.173 -22.879 -16.594 1.00 92.69 385 ARG A CA 1
ATOM 2865 C C . ARG A 1 385 ? -0.309 -22.725 -15.087 1.00 92.69 385 ARG A C 1
ATOM 2867 O O . ARG A 1 385 ? -0.915 -21.768 -14.622 1.00 92.69 385 ARG A O 1
ATOM 2874 N N . TRP A 1 386 ? 0.288 -23.625 -14.317 1.00 92.25 386 TRP A N 1
ATOM 2875 C CA . TRP A 1 386 ? 0.348 -23.500 -12.858 1.00 92.25 386 TRP A CA 1
ATOM 2876 C C . TRP A 1 386 ? 1.511 -22.602 -12.416 1.00 92.25 386 TRP A C 1
ATOM 2878 O O . TRP A 1 386 ? 2.523 -22.533 -13.116 1.00 92.25 386 TRP A O 1
ATOM 2888 N N . PRO A 1 387 ? 1.402 -21.907 -11.268 1.00 88.69 387 PRO A N 1
ATOM 2889 C CA . PRO A 1 387 ? 2.506 -21.117 -10.748 1.00 88.69 387 PRO A CA 1
ATOM 2890 C C . PRO A 1 387 ? 3.607 -22.023 -10.187 1.00 88.69 387 PRO A C 1
ATOM 2892 O O . PRO A 1 387 ? 3.371 -22.904 -9.364 1.00 88.69 387 PRO A O 1
ATOM 2895 N N . THR A 1 388 ? 4.829 -21.741 -10.600 1.00 83.25 388 THR A N 1
ATOM 2896 C CA . THR A 1 388 ? 6.092 -22.421 -10.281 1.00 83.25 388 THR A CA 1
ATOM 2897 C C . THR A 1 388 ? 6.865 -21.615 -9.233 1.00 83.25 388 THR A C 1
ATOM 2899 O O . THR A 1 388 ? 7.997 -21.208 -9.448 1.00 83.25 388 THR A O 1
ATOM 2902 N N . ALA A 1 389 ? 6.242 -21.293 -8.097 1.00 71.69 389 ALA A N 1
ATOM 2903 C CA . ALA A 1 389 ? 6.898 -20.495 -7.057 1.00 71.69 389 ALA A CA 1
ATOM 2904 C C . ALA A 1 389 ? 7.644 -21.381 -6.053 1.00 71.69 389 ALA A C 1
ATOM 2906 O O . ALA A 1 389 ? 7.057 -22.307 -5.486 1.00 71.69 389 ALA A O 1
ATOM 2907 N N . SER A 1 390 ? 8.902 -21.050 -5.749 1.00 69.38 390 SER A N 1
ATOM 2908 C CA . SER A 1 390 ? 9.567 -21.616 -4.575 1.00 69.38 390 SER A CA 1
ATOM 2909 C C . SER A 1 390 ? 9.066 -20.915 -3.303 1.00 69.38 390 SER A C 1
ATOM 2911 O O . SER A 1 390 ? 8.889 -19.694 -3.252 1.00 69.38 390 SER A O 1
ATOM 2913 N N . SER A 1 391 ? 8.842 -21.673 -2.226 1.00 66.12 391 SER A N 1
ATOM 2914 C CA . SER A 1 391 ? 8.435 -21.090 -0.940 1.00 66.12 391 SER A CA 1
ATOM 2915 C C . SER A 1 391 ? 9.528 -20.219 -0.311 1.00 66.12 391 SER A C 1
ATOM 2917 O O . SER A 1 391 ? 9.225 -19.364 0.520 1.00 66.12 391 SER A O 1
ATOM 2919 N N . ALA A 1 392 ? 10.798 -20.439 -0.666 1.00 66.44 392 ALA A N 1
ATOM 2920 C CA . ALA A 1 392 ? 11.922 -19.671 -0.137 1.00 66.44 392 ALA A CA 1
ATOM 2921 C C . ALA A 1 392 ? 11.907 -18.221 -0.647 1.00 66.44 392 ALA A C 1
ATOM 2923 O O . ALA A 1 392 ? 12.165 -17.299 0.134 1.00 66.44 392 ALA A O 1
ATOM 2924 N N . ASP A 1 393 ? 11.519 -18.019 -1.908 1.00 68.50 393 ASP A N 1
ATOM 2925 C CA . ASP A 1 393 ? 11.546 -16.708 -2.562 1.00 68.50 393 ASP A CA 1
ATOM 2926 C C . ASP A 1 393 ? 10.411 -15.799 -2.079 1.00 68.50 393 ASP A C 1
ATOM 2928 O O . ASP A 1 393 ? 10.620 -14.604 -1.863 1.00 68.50 393 ASP A O 1
ATOM 2932 N N . LEU A 1 394 ? 9.235 -16.371 -1.788 1.00 68.62 394 LEU A N 1
ATOM 2933 C CA . LEU A 1 394 ? 8.067 -15.623 -1.296 1.00 68.62 394 LEU A CA 1
ATOM 2934 C C . LEU A 1 394 ? 8.328 -14.895 0.033 1.00 68.62 394 LEU A C 1
ATOM 2936 O O . LEU A 1 394 ? 7.754 -13.837 0.289 1.00 68.62 394 LEU A O 1
ATOM 2940 N N . PHE A 1 395 ? 9.201 -15.438 0.887 1.00 75.25 395 PHE A N 1
ATOM 2941 C CA . PHE A 1 395 ? 9.534 -14.838 2.184 1.00 75.25 395 PHE A CA 1
ATOM 2942 C C . PHE A 1 395 ? 10.869 -14.096 2.192 1.00 75.25 395 PHE A C 1
ATOM 2944 O O . PHE A 1 395 ? 11.197 -13.463 3.198 1.00 75.25 395 PHE A O 1
ATOM 2951 N N . GLN A 1 396 ? 11.652 -14.147 1.113 1.00 74.75 396 GLN A N 1
ATOM 2952 C CA . GLN A 1 396 ? 12.985 -13.553 1.085 1.00 74.75 396 GLN A CA 1
ATOM 2953 C C . GLN A 1 396 ? 12.946 -12.040 1.304 1.00 74.75 396 GLN A C 1
ATOM 2955 O O . GLN A 1 396 ? 13.728 -11.523 2.102 1.00 74.75 396 GLN A O 1
ATOM 2960 N N . PHE A 1 397 ? 11.998 -11.342 0.677 1.00 73.31 397 PHE A N 1
ATOM 2961 C CA . PHE A 1 397 ? 11.824 -9.903 0.877 1.00 73.31 397 PHE A CA 1
ATOM 2962 C C . PHE A 1 397 ? 11.486 -9.564 2.332 1.00 73.31 397 PHE A C 1
ATOM 2964 O O . PHE A 1 397 ? 12.108 -8.684 2.925 1.00 73.31 397 PHE A O 1
ATOM 2971 N N . ILE A 1 398 ? 10.570 -10.319 2.950 1.00 79.06 398 ILE A N 1
ATOM 2972 C CA . ILE A 1 398 ? 10.240 -10.147 4.370 1.00 79.06 398 ILE A CA 1
ATOM 2973 C C . ILE A 1 398 ? 11.461 -10.412 5.237 1.00 79.06 398 ILE A C 1
ATOM 2975 O O . ILE A 1 398 ? 11.697 -9.647 6.165 1.00 79.06 398 ILE A O 1
ATOM 2979 N N . ARG A 1 399 ? 12.251 -11.452 4.951 1.00 80.25 399 ARG A N 1
ATOM 2980 C CA . ARG A 1 399 ? 13.486 -11.751 5.690 1.00 80.25 399 ARG A CA 1
ATOM 2981 C C . ARG A 1 399 ? 14.498 -10.615 5.567 1.00 80.25 399 ARG A C 1
ATOM 2983 O O . ARG A 1 399 ? 15.048 -10.207 6.584 1.00 80.25 399 ARG A O 1
ATOM 2990 N N . LEU A 1 400 ? 14.691 -10.077 4.363 1.00 76.12 400 LEU A N 1
ATOM 2991 C CA . LEU A 1 400 ? 15.596 -8.959 4.099 1.00 76.12 400 LEU A CA 1
ATOM 2992 C C . LEU A 1 400 ? 15.143 -7.686 4.829 1.00 76.12 400 LEU A C 1
ATOM 2994 O O . LEU A 1 400 ? 15.905 -7.094 5.583 1.00 76.12 400 LEU A O 1
ATOM 2998 N N . PHE A 1 401 ? 13.878 -7.287 4.709 1.00 74.19 401 PHE A N 1
ATOM 2999 C CA . PHE A 1 401 ? 13.368 -6.115 5.433 1.00 74.19 401 PHE A CA 1
ATOM 3000 C C . PHE A 1 401 ? 13.333 -6.342 6.952 1.00 74.19 401 PHE A C 1
ATOM 3002 O O . PHE A 1 401 ? 13.636 -5.445 7.742 1.00 74.19 401 PHE A O 1
ATOM 3009 N N . SER A 1 402 ? 13.060 -7.573 7.383 1.00 75.50 402 SER A N 1
ATOM 3010 C CA . SER A 1 402 ? 13.134 -7.986 8.788 1.00 75.50 402 SER A CA 1
ATOM 3011 C C . SER A 1 402 ? 14.565 -8.148 9.297 1.00 75.50 402 SER A C 1
ATOM 3013 O O . SER A 1 402 ? 14.731 -8.327 10.505 1.00 75.50 402 SER A O 1
ATOM 3015 N N . SER A 1 403 ? 15.603 -8.009 8.461 1.00 74.19 403 SER A N 1
ATOM 3016 C CA . SER A 1 403 ? 17.007 -7.959 8.895 1.00 74.19 403 SER A CA 1
ATOM 3017 C C . SER A 1 403 ? 17.498 -6.542 9.186 1.00 74.19 403 SER A C 1
ATOM 3019 O O . SER A 1 403 ? 18.461 -6.395 9.925 1.00 74.19 403 SER A O 1
ATOM 3021 N N . GLY A 1 404 ? 16.770 -5.505 8.758 1.00 71.12 404 GLY A N 1
ATOM 3022 C CA . GLY A 1 404 ? 17.075 -4.091 9.044 1.00 71.12 404 GLY A CA 1
ATOM 3023 C C . GLY A 1 404 ? 17.583 -3.363 7.815 1.00 71.12 404 GLY A C 1
ATOM 3024 O O . GLY A 1 404 ? 17.951 -2.192 7.878 1.00 71.12 404 GLY A O 1
ATOM 3025 N N . PHE A 1 405 ? 17.583 -4.073 6.688 1.00 75.31 405 PHE A N 1
ATOM 3026 C CA . PHE A 1 405 ? 17.940 -3.544 5.396 1.00 75.31 405 PHE A CA 1
ATOM 3027 C C . PHE A 1 405 ? 17.147 -2.273 5.073 1.00 75.31 405 PHE A C 1
ATOM 3029 O O . PHE A 1 405 ? 15.939 -2.180 5.326 1.00 75.31 405 PHE A O 1
ATOM 3036 N N . ALA A 1 406 ? 17.862 -1.296 4.511 1.00 75.31 406 ALA A N 1
ATOM 3037 C CA . ALA A 1 406 ? 17.358 0.036 4.197 1.00 75.31 406 ALA A CA 1
ATOM 3038 C C . ALA A 1 406 ? 16.712 0.754 5.401 1.00 75.31 406 ALA A C 1
ATOM 3040 O O . ALA A 1 406 ? 15.802 1.568 5.227 1.00 75.31 406 ALA A O 1
ATOM 3041 N N . GLY A 1 407 ? 17.162 0.448 6.619 1.00 79.19 407 GLY A N 1
ATOM 3042 C CA . GLY A 1 407 ? 16.707 1.090 7.840 1.00 79.19 407 GLY A CA 1
ATOM 3043 C C . GLY A 1 407 ? 16.969 2.601 7.854 1.00 79.19 407 GLY A C 1
ATOM 3044 O O . GLY A 1 407 ? 17.983 3.061 7.328 1.00 79.19 407 GLY A O 1
ATOM 3045 N N . LEU A 1 408 ? 16.059 3.382 8.444 1.00 80.44 408 LEU A N 1
ATOM 3046 C CA . LEU A 1 408 ? 16.217 4.833 8.619 1.00 80.44 408 LEU A CA 1
ATOM 3047 C C . LEU A 1 408 ? 16.402 5.198 10.100 1.00 80.44 408 LEU A C 1
ATOM 3049 O O . LEU A 1 408 ? 15.835 4.527 10.968 1.00 80.44 408 LEU A O 1
ATOM 3053 N N . PRO A 1 409 ? 17.174 6.254 10.417 1.00 77.94 409 PRO A N 1
ATOM 3054 C CA . PRO A 1 409 ? 17.359 6.692 11.793 1.00 77.94 409 PRO A CA 1
ATOM 3055 C C . PRO A 1 409 ? 16.038 7.173 12.401 1.00 77.94 409 PRO A C 1
ATOM 3057 O O . PRO A 1 409 ? 15.241 7.854 11.752 1.00 77.94 409 PRO A O 1
ATOM 3060 N N . LEU A 1 410 ? 15.814 6.830 13.672 1.00 75.12 410 LEU A N 1
ATOM 3061 C CA . LEU A 1 410 ? 14.642 7.289 14.403 1.00 75.12 410 LEU A CA 1
ATOM 3062 C C . LEU A 1 410 ? 14.729 8.803 14.629 1.00 75.12 410 LEU A C 1
ATOM 3064 O O . LEU A 1 410 ? 15.750 9.315 15.082 1.00 75.12 410 LEU A O 1
ATOM 3068 N N . TYR A 1 411 ? 13.633 9.506 14.366 1.00 74.56 411 TYR A N 1
ATOM 3069 C CA . TYR A 1 411 ? 13.447 10.897 14.757 1.00 74.56 411 TYR A CA 1
ATOM 3070 C C . TYR A 1 411 ? 12.148 11.036 15.549 1.00 74.56 411 TYR A C 1
ATOM 3072 O O . TYR A 1 411 ? 11.261 10.176 15.507 1.00 74.56 411 TYR A O 1
ATOM 3080 N N . PHE A 1 412 ? 12.040 12.124 16.303 1.00 76.00 412 PHE A N 1
ATOM 3081 C CA . PHE A 1 412 ? 10.850 12.388 17.093 1.00 76.00 412 PHE A CA 1
ATOM 3082 C C . PHE A 1 412 ? 9.685 12.844 16.201 1.00 76.00 412 PHE A C 1
ATOM 3084 O O . PHE A 1 412 ? 9.753 13.903 15.579 1.00 76.00 412 PHE A O 1
ATOM 3091 N N . ASP A 1 413 ? 8.597 12.071 16.189 1.00 77.25 413 ASP A N 1
ATOM 3092 C CA . ASP A 1 413 ? 7.354 12.403 15.486 1.00 77.25 413 ASP A CA 1
ATOM 3093 C C . ASP A 1 413 ? 6.148 12.265 16.443 1.00 77.25 413 ASP A C 1
ATOM 3095 O O . ASP A 1 413 ? 5.826 11.148 16.873 1.00 77.25 413 ASP A O 1
ATOM 3099 N N . PRO A 1 414 ? 5.451 13.367 16.799 1.00 80.25 414 PRO A N 1
ATOM 3100 C CA . PRO A 1 414 ? 4.273 13.317 17.667 1.00 80.25 414 PRO A CA 1
ATOM 3101 C C . PRO A 1 414 ? 3.168 12.385 17.155 1.00 80.25 414 PRO A C 1
ATOM 3103 O O . PRO A 1 414 ? 2.465 11.758 17.953 1.00 80.25 414 PRO A O 1
ATOM 3106 N N . LEU A 1 415 ? 3.004 12.278 15.833 1.00 84.00 415 LEU A N 1
ATOM 3107 C CA . LEU A 1 415 ? 1.994 11.415 15.233 1.00 84.00 415 LEU A CA 1
ATOM 3108 C C . LEU A 1 415 ? 2.356 9.941 15.424 1.00 84.00 415 LEU A C 1
ATOM 3110 O O . LEU A 1 415 ? 1.477 9.150 15.763 1.00 84.00 415 LEU A O 1
ATOM 3114 N N . ALA A 1 416 ? 3.635 9.578 15.287 1.00 85.50 416 ALA A N 1
ATOM 3115 C CA . ALA A 1 416 ? 4.100 8.216 15.550 1.00 85.50 416 ALA A CA 1
ATOM 3116 C C . ALA A 1 416 ? 3.835 7.800 17.003 1.00 85.50 416 ALA A C 1
ATOM 3118 O O . ALA A 1 416 ? 3.351 6.696 17.257 1.00 85.50 416 ALA A O 1
ATOM 3119 N N . LEU A 1 417 ? 4.068 8.707 17.960 1.00 82.00 417 LEU A N 1
ATOM 3120 C CA . LEU A 1 417 ? 3.720 8.464 19.359 1.00 82.00 417 LEU A CA 1
ATOM 3121 C C . LEU A 1 417 ? 2.216 8.268 19.540 1.00 82.00 417 LEU A C 1
ATOM 3123 O O . LEU A 1 417 ? 1.804 7.318 20.197 1.00 82.00 417 LEU A O 1
ATOM 3127 N N . LEU A 1 418 ? 1.373 9.109 18.940 1.00 84.12 418 LEU A N 1
ATOM 3128 C CA . LEU A 1 418 ? -0.077 8.928 19.030 1.00 84.12 418 LEU A CA 1
ATOM 3129 C C . LEU A 1 418 ? -0.521 7.568 18.460 1.00 84.12 418 LEU A C 1
ATOM 3131 O O . LEU A 1 418 ? -1.316 6.868 19.092 1.00 84.12 418 LEU A O 1
ATOM 3135 N N . VAL A 1 419 ? 0.024 7.184 17.301 1.00 88.81 419 VAL A N 1
ATOM 3136 C CA . VAL A 1 419 ? -0.219 5.899 16.626 1.00 88.81 419 VAL A CA 1
ATOM 3137 C C . VAL A 1 419 ? 0.240 4.707 17.471 1.00 88.81 419 VAL A C 1
ATOM 3139 O O . VAL A 1 419 ? -0.391 3.657 17.416 1.00 88.81 419 VAL A O 1
ATOM 3142 N N . LEU A 1 420 ? 1.292 4.849 18.276 1.00 84.06 420 LEU A N 1
ATOM 3143 C CA . LEU A 1 420 ? 1.755 3.795 19.175 1.00 84.06 420 LEU A CA 1
ATOM 3144 C C . LEU A 1 420 ? 0.919 3.726 20.461 1.00 84.06 420 LEU A C 1
ATOM 3146 O O . LEU A 1 420 ? 0.351 2.692 20.819 1.00 84.06 420 LEU A O 1
ATOM 3150 N N . LEU A 1 421 ? 0.857 4.849 21.176 1.00 78.81 421 LEU A N 1
ATOM 3151 C CA . LEU A 1 421 ? 0.363 4.932 22.547 1.00 78.81 421 LEU A CA 1
ATOM 3152 C C . LEU A 1 421 ? -1.136 4.649 22.630 1.00 78.81 421 LEU A C 1
ATOM 3154 O O . LEU A 1 421 ? -1.591 3.931 23.525 1.00 78.81 421 LEU A O 1
ATOM 3158 N N . TYR A 1 422 ? -1.918 5.218 21.710 1.00 82.62 422 TYR A N 1
ATOM 3159 C CA . TYR A 1 422 ? -3.371 5.138 21.784 1.00 82.62 422 TYR A CA 1
ATOM 3160 C C . TYR A 1 422 ? -3.902 3.711 21.531 1.00 82.62 422 TYR A C 1
ATOM 3162 O O . TYR A 1 422 ? -4.630 3.203 22.394 1.00 82.62 422 TYR A O 1
ATOM 3170 N N . PRO A 1 423 ? -3.508 3.005 20.451 1.00 88.25 423 PRO A N 1
ATOM 3171 C CA . PRO A 1 423 ? -3.852 1.596 20.247 1.00 88.25 423 PRO A CA 1
ATOM 3172 C C . PRO A 1 423 ? -3.354 0.667 21.360 1.00 88.25 423 PRO A C 1
ATOM 3174 O O . PRO A 1 423 ? -4.114 -0.190 21.815 1.00 88.25 423 PRO A O 1
ATOM 3177 N N . ALA A 1 424 ? -2.128 0.863 21.862 1.00 79.44 424 ALA A N 1
ATOM 3178 C CA . ALA A 1 424 ? -1.580 0.061 22.960 1.00 79.44 424 ALA A CA 1
ATOM 3179 C C . ALA A 1 424 ? -2.419 0.190 24.240 1.00 79.44 424 ALA A C 1
ATOM 3181 O O . ALA A 1 424 ? -2.802 -0.811 24.855 1.00 79.44 424 ALA A O 1
ATOM 3182 N N . CYS A 1 425 ? -2.788 1.420 24.606 1.00 77.50 425 CYS A N 1
ATOM 3183 C CA . CYS A 1 425 ? -3.673 1.674 25.740 1.00 77.50 425 CYS A CA 1
ATOM 3184 C C . CYS A 1 425 ? -5.062 1.051 25.535 1.00 77.50 425 CYS A C 1
ATOM 3186 O O . CYS A 1 425 ? -5.666 0.548 26.490 1.00 77.50 425 CYS A O 1
ATOM 3188 N N . LEU A 1 426 ? -5.581 1.078 24.302 1.00 82.81 426 LEU A N 1
ATOM 3189 C CA . LEU A 1 426 ? -6.889 0.520 23.985 1.00 82.81 426 LEU A CA 1
ATOM 3190 C C . LEU A 1 426 ? -6.892 -1.009 24.094 1.00 82.81 426 LEU A C 1
ATOM 3192 O O . LEU A 1 426 ? -7.786 -1.546 24.746 1.00 82.81 426 LEU A O 1
ATOM 3196 N N . ILE A 1 427 ? -5.873 -1.695 23.567 1.00 84.62 427 ILE A N 1
ATOM 3197 C CA . ILE A 1 427 ? -5.692 -3.146 23.741 1.00 84.62 427 ILE A CA 1
ATOM 3198 C C . ILE A 1 427 ? -5.583 -3.491 25.222 1.00 84.62 427 ILE A C 1
ATOM 3200 O O . ILE A 1 427 ? -6.378 -4.282 25.717 1.00 84.62 427 ILE A O 1
ATOM 3204 N N . ALA A 1 428 ? -4.689 -2.837 25.969 1.00 75.00 428 ALA A N 1
ATOM 3205 C CA . ALA A 1 428 ? -4.493 -3.127 27.390 1.00 75.00 428 ALA A CA 1
ATOM 3206 C C . ALA A 1 428 ? -5.785 -2.976 28.214 1.00 75.00 428 ALA A C 1
ATOM 3208 O O . ALA A 1 428 ? -6.022 -3.729 29.164 1.00 75.00 428 ALA A O 1
ATOM 3209 N N . ARG A 1 429 ? -6.634 -2.003 27.859 1.00 78.50 429 ARG A N 1
ATOM 3210 C CA . ARG A 1 429 ? -7.959 -1.824 28.460 1.00 78.50 429 ARG A CA 1
ATOM 3211 C C . ARG A 1 429 ? -8.924 -2.930 28.039 1.00 78.50 429 ARG A C 1
ATOM 3213 O O . ARG A 1 429 ? -9.611 -3.481 28.897 1.00 78.50 429 ARG A O 1
ATOM 3220 N N . LEU A 1 430 ? -9.026 -3.214 26.743 1.00 84.94 430 LEU A N 1
ATOM 3221 C CA . LEU A 1 430 ? -10.012 -4.150 26.209 1.00 84.94 430 LEU A CA 1
ATOM 3222 C C . LEU A 1 430 ? -9.679 -5.603 26.562 1.00 84.94 430 LEU A C 1
ATOM 3224 O O . LEU A 1 430 ? -10.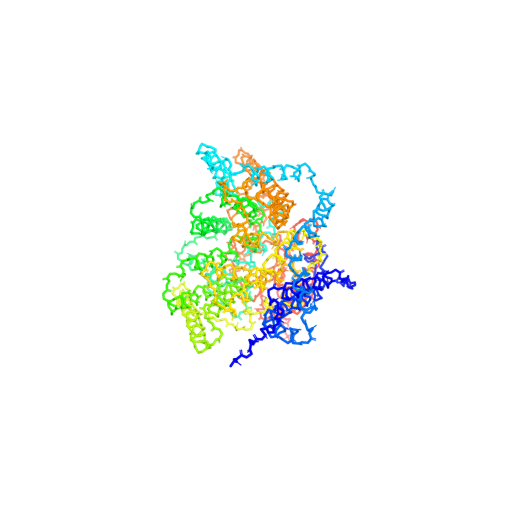597 -6.344 26.887 1.00 84.94 430 LEU A O 1
ATOM 3228 N N . THR A 1 431 ? -8.404 -5.993 26.635 1.00 81.56 431 THR A N 1
ATOM 3229 C CA . THR A 1 431 ? -7.986 -7.325 27.108 1.00 81.56 431 THR A CA 1
ATOM 3230 C C . THR A 1 431 ? -8.578 -7.636 28.481 1.00 81.56 431 THR A C 1
ATOM 3232 O O . THR A 1 431 ? -9.062 -8.735 28.711 1.00 81.56 431 THR A O 1
ATOM 3235 N N . ARG A 1 432 ? -8.651 -6.663 29.396 1.00 75.50 432 ARG A N 1
ATOM 3236 C CA . ARG A 1 432 ? -9.266 -6.901 30.716 1.00 75.50 432 ARG A CA 1
ATOM 3237 C C . ARG A 1 432 ? -10.767 -7.100 30.651 1.00 75.50 432 ARG A C 1
ATOM 3239 O O . ARG A 1 432 ? -11.301 -7.940 31.365 1.00 75.50 432 ARG A O 1
ATOM 3246 N N . VAL A 1 433 ? -11.445 -6.310 29.820 1.00 82.94 433 VAL A N 1
ATOM 3247 C CA . VAL A 1 433 ? -12.892 -6.456 29.621 1.00 82.94 433 VAL A CA 1
ATOM 3248 C C . VAL A 1 433 ? -13.184 -7.835 29.032 1.00 82.94 433 VAL A C 1
ATOM 3250 O O . VAL A 1 433 ? -14.069 -8.526 29.522 1.00 82.94 433 VAL A O 1
ATOM 3253 N N . TRP A 1 434 ? -12.374 -8.266 28.062 1.00 85.31 434 TRP A N 1
ATOM 3254 C CA . TRP A 1 434 ? -12.449 -9.596 27.470 1.00 85.31 434 TRP A CA 1
ATOM 3255 C C . TRP A 1 434 ? -12.309 -10.708 28.515 1.00 85.31 434 TRP A C 1
ATOM 3257 O O . TRP A 1 434 ? -13.182 -11.569 28.595 1.00 85.31 434 TRP A O 1
ATOM 3267 N N . LEU A 1 435 ? -11.270 -10.644 29.353 1.00 80.00 435 LEU A N 1
ATOM 3268 C CA . LEU A 1 435 ? -10.998 -11.654 30.379 1.00 80.00 435 LEU A CA 1
ATOM 3269 C C . LEU A 1 435 ? -12.091 -11.730 31.458 1.00 80.00 435 LEU A C 1
ATOM 3271 O O . LEU A 1 435 ? -12.303 -12.798 32.022 1.00 80.00 435 LEU A O 1
ATOM 3275 N N . GLY A 1 436 ? -12.779 -10.621 31.752 1.00 77.12 436 GLY A N 1
ATOM 3276 C CA . GLY A 1 436 ? -13.817 -10.579 32.787 1.00 77.12 436 GLY A CA 1
ATOM 3277 C C . GLY A 1 436 ? -15.237 -10.872 32.296 1.00 77.12 436 GLY A C 1
ATOM 3278 O O . GLY A 1 436 ? -16.003 -11.517 33.005 1.00 77.12 436 GLY A O 1
ATOM 3279 N N . ALA A 1 437 ? -15.614 -10.369 31.118 1.00 79.38 437 ALA A N 1
ATOM 3280 C CA . ALA A 1 437 ? -17.013 -10.340 30.674 1.00 79.38 437 ALA A CA 1
ATOM 3281 C C . ALA A 1 437 ? -17.205 -10.554 29.159 1.00 79.38 437 ALA A C 1
ATOM 3283 O O . ALA A 1 437 ? -18.328 -10.465 28.666 1.00 79.38 437 ALA A O 1
ATOM 3284 N N . GLY A 1 438 ? -16.132 -10.819 28.405 1.00 87.06 438 GLY A N 1
ATOM 3285 C CA . GLY A 1 438 ? -16.168 -10.810 26.942 1.00 87.06 438 GLY A CA 1
ATOM 3286 C C . GLY A 1 438 ? -16.272 -9.396 26.352 1.00 87.06 438 GLY A C 1
ATOM 3287 O O . GLY A 1 438 ? -16.385 -8.396 27.061 1.00 87.06 438 GLY A O 1
ATOM 3288 N N . LEU A 1 439 ? -16.193 -9.289 25.023 1.00 91.31 439 LEU A N 1
ATOM 3289 C CA . LEU A 1 439 ? -16.213 -8.006 24.313 1.00 91.31 439 LEU A CA 1
ATOM 3290 C C . LEU A 1 439 ? -17.462 -7.847 23.445 1.00 91.31 439 LEU A C 1
ATOM 3292 O O . LEU A 1 439 ? -17.796 -8.712 22.635 1.00 91.31 439 LEU A O 1
ATOM 3296 N N . SER A 1 440 ? -18.096 -6.674 23.533 1.00 93.56 440 SER A N 1
ATOM 3297 C CA . SER A 1 440 ? -19.107 -6.260 22.549 1.00 93.56 440 SER A CA 1
ATOM 3298 C C . SER A 1 440 ? -18.510 -6.164 21.140 1.00 93.56 440 SER A C 1
ATOM 3300 O O . SER A 1 440 ? -17.308 -5.954 20.986 1.00 93.56 440 SER A O 1
ATOM 3302 N N . GLU A 1 441 ? -19.348 -6.247 20.105 1.00 94.31 441 GLU A N 1
ATOM 3303 C CA . GLU A 1 441 ? -18.927 -6.167 18.695 1.00 94.31 441 GLU A CA 1
ATOM 3304 C C . GLU A 1 441 ? -18.035 -4.948 18.407 1.00 94.31 441 GLU A C 1
ATOM 3306 O O . GLU A 1 441 ? -16.917 -5.063 17.911 1.00 94.31 441 GLU A O 1
ATOM 3311 N N . ARG A 1 442 ? -18.468 -3.764 18.850 1.00 94.25 442 ARG A N 1
ATOM 3312 C CA . ARG A 1 442 ? -17.700 -2.520 18.695 1.00 94.25 442 ARG A CA 1
ATOM 3313 C C . ARG A 1 442 ? -16.361 -2.551 19.432 1.00 94.25 442 ARG A C 1
ATOM 3315 O O . ARG A 1 442 ? -15.399 -1.931 18.983 1.00 94.25 442 ARG A O 1
ATOM 3322 N N . MET A 1 443 ? -16.292 -3.218 20.584 1.00 95.00 443 MET A N 1
ATOM 3323 C CA . MET A 1 443 ? -15.034 -3.383 21.314 1.00 95.00 443 MET A CA 1
ATOM 3324 C C . MET A 1 443 ? -14.101 -4.356 20.594 1.00 95.00 443 MET A C 1
ATOM 3326 O O . MET A 1 443 ? -12.911 -4.071 20.523 1.00 95.00 443 MET A O 1
ATOM 3330 N N . ARG A 1 444 ? -14.629 -5.440 20.012 1.00 96.06 444 ARG A N 1
ATOM 3331 C CA . ARG A 1 444 ? -13.854 -6.380 19.189 1.00 96.06 444 ARG A CA 1
ATOM 3332 C C . ARG A 1 444 ? -13.276 -5.694 17.959 1.00 96.06 444 ARG A C 1
ATOM 3334 O O . ARG A 1 444 ? -12.067 -5.757 17.763 1.00 96.06 444 ARG A O 1
ATOM 3341 N N . PHE A 1 445 ? -14.088 -4.927 17.229 1.00 96.94 445 PHE A N 1
ATOM 3342 C CA . PHE A 1 445 ? -13.625 -4.082 16.123 1.00 96.94 445 PHE A CA 1
ATOM 3343 C C . PHE A 1 445 ? -12.446 -3.192 16.544 1.00 96.94 445 PHE A C 1
ATOM 3345 O O . PHE A 1 445 ? -11.371 -3.243 15.951 1.00 96.94 445 PHE A O 1
ATOM 3352 N N . LYS A 1 446 ? -12.609 -2.422 17.628 1.00 96.06 446 LYS A N 1
ATOM 3353 C CA . LYS A 1 446 ? -11.555 -1.533 18.140 1.00 96.06 446 LYS A CA 1
ATOM 3354 C C . LYS A 1 446 ? -10.291 -2.272 18.557 1.00 96.06 446 LYS A C 1
ATOM 3356 O O . LYS A 1 446 ? -9.198 -1.767 18.312 1.00 96.06 446 LYS A O 1
ATOM 3361 N N . PHE A 1 447 ? -10.432 -3.431 19.197 1.00 95.38 447 PHE A N 1
ATOM 3362 C CA . PHE A 1 447 ? -9.302 -4.273 19.574 1.00 95.38 447 PHE A CA 1
ATOM 3363 C C . PHE A 1 447 ? -8.515 -4.683 18.328 1.00 95.38 447 PHE A C 1
ATOM 3365 O O . PHE A 1 447 ? -7.305 -4.491 18.278 1.00 95.38 447 PHE A O 1
ATOM 3372 N N . CYS A 1 448 ? -9.209 -5.176 17.302 1.00 96.75 448 CYS A N 1
ATOM 3373 C CA . CYS A 1 448 ? -8.586 -5.717 16.095 1.00 96.75 448 CYS A CA 1
ATOM 3374 C C . CYS A 1 448 ? -7.912 -4.635 15.259 1.00 96.75 448 CYS A C 1
ATOM 3376 O O . CYS A 1 448 ? -6.775 -4.820 14.834 1.00 96.75 448 CYS A O 1
ATOM 3378 N N . VAL A 1 449 ? -8.552 -3.473 15.100 1.00 97.56 449 VAL A N 1
ATOM 3379 C CA . VAL A 1 449 ? -7.937 -2.317 14.430 1.00 97.56 449 VAL A CA 1
ATOM 3380 C C . VAL A 1 449 ? -6.731 -1.801 15.217 1.00 97.56 449 VAL A C 1
ATOM 3382 O O . VAL A 1 449 ? -5.710 -1.475 14.620 1.00 97.56 449 VAL A O 1
ATOM 3385 N N . SER A 1 450 ? -6.795 -1.778 16.553 1.00 95.94 450 SER A N 1
ATOM 3386 C CA . SER A 1 450 ? -5.631 -1.406 17.372 1.00 95.94 450 SER A CA 1
ATOM 3387 C C . SER A 1 450 ? -4.474 -2.384 17.182 1.00 95.94 450 SER A C 1
ATOM 3389 O O . SER A 1 450 ? -3.327 -1.966 17.058 1.00 95.94 450 SER A O 1
ATOM 3391 N N . PHE A 1 451 ? -4.780 -3.682 17.138 1.00 95.62 451 PHE A N 1
ATOM 3392 C CA . PHE A 1 451 ? -3.788 -4.731 16.931 1.00 95.62 451 PHE A CA 1
ATOM 3393 C C . PHE A 1 451 ? -3.153 -4.619 15.542 1.00 95.62 451 PHE A C 1
ATOM 3395 O O . PHE A 1 451 ? -1.932 -4.655 15.420 1.00 95.62 451 PHE A O 1
ATOM 3402 N N . LEU A 1 452 ? -3.977 -4.381 14.517 1.00 96.94 452 LEU A N 1
ATOM 3403 C CA . LEU A 1 452 ? -3.538 -4.144 13.146 1.00 96.94 452 LEU A CA 1
ATOM 3404 C C . LEU A 1 452 ? -2.564 -2.958 13.059 1.00 96.94 452 LEU A C 1
ATOM 3406 O O . LEU A 1 452 ? -1.517 -3.084 12.431 1.00 96.94 452 LEU A O 1
ATOM 3410 N N . ILE A 1 453 ? -2.872 -1.839 13.730 1.00 96.12 453 ILE A N 1
ATOM 3411 C CA . ILE A 1 453 ? -1.991 -0.661 13.780 1.00 96.12 453 ILE A CA 1
ATOM 3412 C C . ILE A 1 453 ? -0.640 -1.010 14.406 1.00 96.12 453 ILE A C 1
ATOM 3414 O O . ILE A 1 453 ? 0.390 -0.688 13.824 1.00 96.12 453 ILE A O 1
ATOM 3418 N N . LEU A 1 454 ? -0.623 -1.659 15.575 1.00 92.50 454 LEU A N 1
ATOM 3419 C CA . LEU A 1 454 ? 0.626 -1.968 16.283 1.00 92.50 454 LEU A CA 1
ATOM 3420 C C . LEU A 1 454 ? 1.508 -2.970 15.536 1.00 92.50 454 LEU A C 1
ATOM 3422 O O . LEU A 1 454 ? 2.736 -2.869 15.585 1.00 92.50 454 LEU A O 1
ATOM 3426 N N . LEU A 1 455 ? 0.885 -3.927 14.851 1.00 91.75 455 LEU A N 1
ATOM 3427 C CA . LEU A 1 455 ? 1.592 -4.892 14.025 1.00 91.75 455 LEU A CA 1
ATOM 3428 C C . LEU A 1 455 ? 2.213 -4.206 12.804 1.00 91.75 455 LEU A C 1
ATOM 3430 O O . LEU A 1 455 ? 3.407 -4.366 12.555 1.00 91.75 455 LEU A O 1
ATOM 3434 N N . TRP A 1 456 ? 1.436 -3.373 12.105 1.00 94.81 456 TRP A N 1
ATOM 3435 C CA . TRP A 1 456 ? 1.928 -2.608 10.960 1.00 94.81 456 TRP A CA 1
ATOM 3436 C C . TRP A 1 456 ? 3.012 -1.587 11.346 1.00 94.81 456 TRP A C 1
ATOM 3438 O O . TRP A 1 456 ? 3.947 -1.358 10.580 1.00 94.81 456 TRP A O 1
ATOM 3448 N N . LEU A 1 457 ? 2.977 -1.064 12.577 1.00 91.00 457 LEU A N 1
ATOM 3449 C CA . LEU A 1 457 ? 3.962 -0.107 13.093 1.00 91.00 457 LEU A CA 1
ATOM 3450 C C . LEU A 1 457 ? 5.400 -0.640 13.105 1.00 91.00 457 LEU A C 1
ATOM 3452 O O . LEU A 1 457 ? 6.343 0.150 13.074 1.00 91.00 457 LEU A O 1
ATOM 3456 N N . ALA A 1 458 ? 5.593 -1.963 13.054 1.00 88.00 458 ALA A N 1
ATOM 3457 C CA . ALA A 1 458 ? 6.914 -2.555 12.855 1.00 88.00 458 ALA A CA 1
ATOM 3458 C C . ALA A 1 458 ? 7.593 -2.059 11.564 1.00 88.00 458 ALA A C 1
ATOM 3460 O O . ALA A 1 458 ? 8.807 -1.858 11.550 1.00 88.00 458 ALA A O 1
ATOM 3461 N N . TYR A 1 459 ? 6.815 -1.800 10.507 1.00 87.75 459 TYR A N 1
ATOM 3462 C CA . TYR A 1 459 ? 7.322 -1.222 9.264 1.00 87.75 459 TYR A CA 1
ATOM 3463 C C . TYR A 1 459 ? 7.860 0.199 9.478 1.00 87.75 459 TYR A C 1
ATOM 3465 O O . TYR A 1 459 ? 8.946 0.522 8.998 1.00 87.75 459 TYR A O 1
ATOM 3473 N N . TYR A 1 460 ? 7.147 1.035 10.243 1.00 87.19 460 TYR A N 1
ATOM 3474 C CA . TYR A 1 460 ? 7.595 2.396 10.555 1.00 87.19 460 TYR A CA 1
ATOM 3475 C C . TYR A 1 460 ? 8.910 2.397 11.339 1.00 87.19 460 TYR A C 1
ATOM 3477 O O . TYR A 1 460 ? 9.804 3.159 10.999 1.00 87.19 460 TYR A O 1
ATOM 3485 N N . PHE A 1 461 ? 9.073 1.510 12.325 1.00 85.38 461 PHE A N 1
ATOM 3486 C CA . PHE A 1 461 ? 10.331 1.397 13.075 1.00 85.38 461 PHE A CA 1
ATOM 3487 C C . PHE A 1 461 ? 11.517 0.903 12.238 1.00 85.38 461 PHE A C 1
ATOM 3489 O O . PHE A 1 461 ? 12.657 1.074 12.651 1.00 85.38 461 PHE A O 1
ATOM 3496 N N . ASN A 1 462 ? 11.280 0.298 11.071 1.00 84.25 462 ASN A N 1
ATOM 3497 C CA . ASN A 1 462 ? 12.348 0.053 10.105 1.00 84.25 462 ASN A CA 1
ATOM 3498 C C . ASN A 1 462 ? 12.563 1.266 9.184 1.00 84.25 462 ASN A C 1
ATOM 3500 O O . ASN A 1 462 ? 13.691 1.632 8.878 1.00 84.25 462 ASN A O 1
ATOM 3504 N N . ARG A 1 463 ? 11.482 1.904 8.728 1.00 84.50 463 ARG A N 1
ATOM 3505 C CA . ARG A 1 463 ? 11.498 2.998 7.746 1.00 84.50 463 ARG A CA 1
ATOM 3506 C C . ARG A 1 463 ? 10.891 4.256 8.359 1.00 84.50 463 ARG A C 1
ATOM 3508 O O . ARG A 1 463 ? 9.801 4.680 7.966 1.00 84.50 463 ARG A O 1
ATOM 3515 N N . VAL A 1 464 ? 11.594 4.846 9.321 1.00 83.75 464 VAL A N 1
ATOM 3516 C CA . VAL A 1 464 ? 11.121 6.015 10.069 1.00 83.75 464 VAL A CA 1
ATOM 3517 C C . VAL A 1 464 ? 11.067 7.224 9.133 1.00 83.75 464 VAL A C 1
ATOM 3519 O O . VAL A 1 464 ? 12.068 7.878 8.860 1.00 83.75 464 VAL A O 1
ATOM 3522 N N . HIS A 1 465 ? 9.885 7.491 8.586 1.00 86.12 465 HIS A N 1
ATOM 3523 C CA . HIS A 1 465 ? 9.619 8.624 7.706 1.00 86.12 465 HIS A CA 1
ATOM 3524 C C . HIS A 1 465 ? 8.145 9.003 7.806 1.00 86.12 465 HIS A C 1
ATOM 3526 O O . HIS A 1 465 ? 7.279 8.124 7.842 1.00 86.12 465 HIS A O 1
ATOM 3532 N N . ARG A 1 466 ? 7.838 10.303 7.785 1.00 84.31 466 ARG A N 1
ATOM 3533 C CA . ARG A 1 466 ? 6.473 10.820 7.969 1.00 84.31 466 ARG A CA 1
ATOM 3534 C C . ARG A 1 466 ? 5.491 10.240 6.953 1.00 84.31 466 ARG A C 1
ATOM 3536 O O . ARG A 1 466 ? 4.364 9.907 7.302 1.00 84.31 466 ARG A O 1
ATOM 3543 N N . GLN A 1 467 ? 5.938 10.045 5.712 1.00 85.56 467 GLN A N 1
ATOM 3544 C CA . GLN A 1 467 ? 5.132 9.404 4.670 1.00 85.56 467 GLN A CA 1
ATOM 3545 C C . GLN A 1 467 ? 4.709 7.977 5.052 1.00 85.56 467 GLN A C 1
ATOM 3547 O O . GLN A 1 467 ? 3.626 7.548 4.694 1.00 85.56 467 GLN A O 1
ATOM 3552 N N . ASN A 1 468 ? 5.481 7.239 5.848 1.00 90.31 468 ASN A N 1
ATOM 3553 C CA . ASN A 1 468 ? 5.103 5.882 6.258 1.00 90.31 468 ASN A CA 1
ATOM 3554 C C . ASN A 1 468 ? 4.039 5.859 7.380 1.00 90.31 468 ASN A C 1
ATOM 3556 O O . ASN A 1 468 ? 3.522 4.792 7.719 1.00 90.31 468 ASN A O 1
ATOM 3560 N N . LEU A 1 469 ? 3.656 7.017 7.939 1.00 91.06 469 LEU A N 1
ATOM 3561 C CA . LEU A 1 469 ? 2.600 7.133 8.955 1.00 91.06 469 LEU A CA 1
ATOM 3562 C C . LEU A 1 469 ? 1.193 7.309 8.373 1.00 91.06 469 LEU A C 1
ATOM 3564 O O . LEU A 1 469 ? 0.220 7.186 9.120 1.00 91.06 469 LEU A O 1
ATOM 3568 N N . TRP A 1 470 ? 1.028 7.585 7.075 1.00 93.81 470 TRP A N 1
ATOM 3569 C CA . TRP A 1 470 ? -0.305 7.892 6.539 1.00 93.81 470 TRP A CA 1
ATOM 3570 C C . TRP A 1 470 ? -1.266 6.698 6.625 1.00 93.81 470 TRP A C 1
ATOM 3572 O O . TRP A 1 470 ? -2.423 6.867 7.008 1.00 93.81 470 TRP A O 1
ATOM 3582 N N . SER A 1 471 ? -0.791 5.476 6.359 1.00 95.75 471 SER A N 1
ATOM 3583 C CA . SER A 1 471 ? -1.621 4.263 6.419 1.00 95.75 471 SER A CA 1
ATOM 3584 C C . SER A 1 471 ? -1.988 3.891 7.858 1.00 95.75 471 SER A C 1
ATOM 3586 O O . SER A 1 471 ? -3.104 3.448 8.134 1.00 95.75 471 SER A O 1
ATOM 3588 N N . HIS A 1 472 ? -1.100 4.189 8.808 1.00 95.69 472 HIS A N 1
ATOM 3589 C CA . HIS A 1 472 ? -1.407 4.140 10.235 1.00 95.69 472 HIS A CA 1
ATOM 3590 C C . HIS A 1 472 ? -2.453 5.184 10.623 1.00 95.69 472 HIS A C 1
ATOM 3592 O O . HIS A 1 472 ? -3.359 4.889 11.398 1.00 95.69 472 HIS A O 1
ATOM 3598 N N . THR A 1 473 ? -2.354 6.390 10.063 1.00 94.25 473 THR A N 1
ATOM 3599 C CA . THR A 1 473 ? -3.303 7.482 10.302 1.00 94.25 473 THR A CA 1
ATOM 3600 C C . THR A 1 473 ? -4.692 7.115 9.792 1.00 94.25 473 THR A C 1
ATOM 3602 O O . THR A 1 473 ? -5.657 7.295 10.529 1.00 94.25 473 THR A O 1
ATOM 3605 N N . PHE A 1 474 ? -4.793 6.507 8.604 1.00 96.94 474 PHE A N 1
ATOM 3606 C CA . PHE A 1 474 ? -6.036 5.947 8.063 1.00 96.94 474 PHE A CA 1
ATOM 3607 C C . PHE A 1 474 ? -6.704 4.958 9.036 1.00 96.94 474 PHE A C 1
ATOM 3609 O O . PHE A 1 474 ? -7.891 5.085 9.349 1.00 96.94 474 PHE A O 1
ATOM 3616 N N . LEU A 1 475 ? -5.947 3.992 9.565 1.00 97.56 475 LEU A N 1
ATOM 3617 C CA . LEU A 1 475 ? -6.472 3.026 10.535 1.00 97.56 475 LEU A CA 1
ATOM 3618 C C . LEU A 1 475 ? -6.844 3.699 11.865 1.00 97.56 475 LEU A C 1
ATOM 3620 O O . LEU A 1 475 ? -7.917 3.453 12.422 1.00 97.56 475 LEU A O 1
ATOM 3624 N N . LEU A 1 476 ? -5.981 4.588 12.359 1.00 95.19 476 LEU A N 1
ATOM 3625 C CA . LEU A 1 476 ? -6.175 5.325 13.603 1.00 95.19 476 LEU A CA 1
ATOM 3626 C C . LEU A 1 476 ? -7.466 6.149 13.560 1.00 95.19 476 LEU A C 1
ATOM 3628 O O . LEU A 1 476 ? -8.204 6.177 14.545 1.00 95.19 476 LEU A O 1
ATOM 3632 N N . THR A 1 477 ? -7.795 6.767 12.423 1.00 94.44 477 THR A N 1
ATOM 3633 C CA . THR A 1 477 ? -8.998 7.596 12.287 1.00 94.44 477 THR A CA 1
ATOM 3634 C C . THR A 1 477 ? -10.312 6.847 12.554 1.00 94.44 477 THR A C 1
ATOM 3636 O O . THR A 1 477 ? -11.245 7.450 13.090 1.00 94.44 477 THR A O 1
ATOM 3639 N N . TYR A 1 478 ? -10.378 5.527 12.339 1.00 95.38 478 TYR A N 1
ATOM 3640 C CA . TYR A 1 478 ? -11.527 4.707 12.758 1.00 95.38 478 TYR A CA 1
ATOM 3641 C C . TYR A 1 478 ? -11.671 4.594 14.277 1.00 95.38 478 TYR A C 1
ATOM 3643 O O . TYR A 1 478 ? -12.787 4.553 14.798 1.00 95.38 478 TYR A O 1
ATOM 3651 N N . LEU A 1 479 ? -10.555 4.566 15.009 1.00 93.06 479 LEU A N 1
ATOM 3652 C CA . LEU A 1 479 ? -10.570 4.545 16.470 1.00 93.06 479 LEU A CA 1
ATOM 3653 C C . LEU A 1 479 ? -10.898 5.930 17.048 1.00 93.06 479 LEU A C 1
ATOM 3655 O O . LEU A 1 479 ? -11.599 6.036 18.059 1.00 93.06 479 LEU A O 1
ATOM 3659 N N . LEU A 1 480 ? -10.428 6.990 16.383 1.00 88.00 480 LEU A N 1
ATOM 3660 C CA . LEU A 1 480 ? -10.631 8.382 16.792 1.00 88.00 480 LEU A CA 1
ATOM 3661 C C . LEU A 1 480 ? -12.053 8.894 16.564 1.00 88.00 480 LEU A C 1
ATOM 3663 O O . LEU A 1 480 ? -12.449 9.872 17.197 1.00 88.00 480 LEU A O 1
ATOM 3667 N N . LEU A 1 481 ? -12.842 8.238 15.714 1.00 86.50 481 LEU A N 1
ATOM 3668 C CA . LEU A 1 481 ? -14.207 8.655 15.394 1.00 86.50 481 LEU A CA 1
ATOM 3669 C C . LEU A 1 481 ? -15.076 8.849 16.648 1.00 86.50 481 LEU A C 1
ATOM 3671 O O . LEU A 1 481 ? -15.908 9.753 16.704 1.00 86.50 481 LEU A O 1
ATOM 3675 N N . ASP A 1 482 ? -14.852 8.045 17.688 1.00 78.50 482 ASP A N 1
ATOM 3676 C CA . ASP A 1 482 ? -15.574 8.127 18.966 1.00 78.50 482 ASP A CA 1
ATOM 3677 C C . ASP A 1 482 ? -15.084 9.245 19.890 1.00 78.50 482 ASP A C 1
ATOM 3679 O O . ASP A 1 482 ? -15.803 9.643 20.810 1.00 78.50 482 ASP A O 1
ATOM 3683 N N . LEU A 1 483 ? -13.860 9.718 19.657 1.00 76.38 483 LEU A N 1
ATOM 3684 C CA . LEU A 1 483 ? -13.242 10.824 20.380 1.00 76.38 483 LEU A CA 1
ATOM 3685 C C . LEU A 1 483 ? -13.573 12.168 19.751 1.00 76.38 483 LEU A C 1
ATOM 3687 O O . LEU A 1 483 ? -13.719 13.153 20.474 1.00 76.38 483 LEU A O 1
ATOM 3691 N N . LEU A 1 484 ? -13.757 12.201 18.430 1.00 72.31 484 LEU A N 1
ATOM 3692 C CA . LEU A 1 484 ? -14.420 13.323 17.793 1.00 72.31 484 LEU A CA 1
ATOM 3693 C C . LEU A 1 484 ? -15.795 13.438 18.448 1.00 72.31 484 LEU A C 1
ATOM 3695 O O . LEU A 1 484 ? -16.502 12.433 18.574 1.00 72.31 484 LEU A O 1
ATOM 3699 N N . PRO A 1 485 ? -16.181 14.600 18.964 1.00 60.09 485 PRO A N 1
ATOM 3700 C CA . PRO A 1 485 ? -17.389 14.668 19.751 1.00 60.09 485 PRO A CA 1
ATOM 3701 C C . PRO A 1 485 ? -18.663 14.455 18.921 1.00 60.09 485 PRO A C 1
ATOM 3703 O O . PRO A 1 485 ? -18.733 14.777 17.733 1.00 60.09 485 PRO A O 1
ATOM 3706 N N . ASN A 1 486 ? -19.705 13.918 19.569 1.00 61.03 486 ASN A N 1
ATOM 3707 C CA . ASN A 1 486 ? -21.062 14.012 19.036 1.00 61.03 486 ASN A CA 1
ATOM 3708 C C . ASN A 1 486 ? -21.539 15.462 19.239 1.00 61.03 486 ASN A C 1
ATOM 3710 O O . ASN A 1 486 ? -21.502 15.949 20.378 1.00 61.03 486 ASN A O 1
ATOM 3714 N N . PRO A 1 487 ? -21.953 16.147 18.165 1.00 54.44 487 PRO A N 1
ATOM 3715 C CA . PRO A 1 487 ? -22.199 17.576 18.156 1.00 54.44 487 PRO A CA 1
ATOM 3716 C C . PRO A 1 487 ? -23.123 18.142 19.243 1.00 54.44 487 PRO A C 1
ATOM 3718 O O . PRO A 1 487 ? -22.934 19.277 19.677 1.00 54.44 487 PRO A O 1
ATOM 3721 N N . THR A 1 488 ? -24.078 17.355 19.732 1.00 56.44 488 THR A N 1
ATOM 3722 C CA . THR A 1 488 ? -25.094 17.807 20.695 1.00 56.44 488 THR A CA 1
ATOM 3723 C C . THR A 1 488 ? -24.611 17.893 22.146 1.00 56.44 488 THR A C 1
ATOM 3725 O O . THR A 1 488 ? -25.280 18.506 22.967 1.00 56.44 488 THR A O 1
ATOM 3728 N N . ASN A 1 489 ? -23.448 17.323 22.489 1.00 59.41 489 ASN A N 1
ATOM 3729 C CA . ASN A 1 489 ? -23.060 17.101 23.891 1.00 59.41 489 ASN A CA 1
ATOM 3730 C C . ASN A 1 489 ? -21.698 17.694 24.297 1.00 59.41 489 ASN A C 1
ATOM 3732 O O . ASN A 1 489 ? -21.220 17.400 25.389 1.00 59.41 489 ASN A O 1
ATOM 3736 N N . ILE A 1 490 ? -21.045 18.511 23.464 1.00 58.94 490 ILE A N 1
ATOM 3737 C CA . ILE A 1 490 ? -19.665 18.992 23.713 1.00 58.94 490 ILE A CA 1
ATOM 3738 C C . ILE A 1 490 ? -19.595 19.967 24.875 1.00 58.94 490 ILE A C 1
ATOM 3740 O O . ILE A 1 490 ? -18.874 19.723 25.838 1.00 58.94 490 ILE A O 1
ATOM 3744 N N . LEU A 1 491 ? -20.366 21.051 24.797 1.00 57.84 491 LEU A N 1
ATOM 3745 C CA . LEU A 1 491 ? -20.425 22.069 25.844 1.00 57.84 491 LEU A CA 1
ATOM 3746 C C . LEU A 1 491 ? -20.929 21.458 27.151 1.00 57.84 491 LEU A C 1
ATOM 3748 O O . LEU A 1 491 ? -20.304 21.657 28.184 1.00 57.84 491 LEU A O 1
ATOM 3752 N N . ALA A 1 492 ? -21.954 20.604 27.089 1.00 62.25 492 ALA A N 1
ATOM 3753 C CA . ALA A 1 492 ? -22.443 19.864 28.248 1.00 62.25 492 ALA A CA 1
ATOM 3754 C C . ALA A 1 492 ? -21.379 18.918 28.838 1.00 62.25 492 ALA A C 1
ATOM 3756 O O . ALA A 1 492 ? -21.260 18.817 30.057 1.00 62.25 492 ALA A O 1
ATOM 3757 N N . ARG A 1 493 ? -20.557 18.242 28.019 1.00 60.28 493 ARG A N 1
ATOM 3758 C CA . ARG A 1 493 ? -19.454 17.371 28.477 1.00 60.28 493 ARG A CA 1
ATOM 3759 C C . ARG A 1 493 ? -18.243 18.140 28.990 1.00 60.28 493 ARG A C 1
ATOM 3761 O O . ARG A 1 493 ? -17.617 17.669 29.930 1.00 60.28 493 ARG A O 1
ATOM 3768 N N . LEU A 1 494 ? -17.915 19.295 28.420 1.00 59.69 494 LEU A N 1
ATOM 3769 C CA . LEU A 1 494 ? -16.851 20.171 28.912 1.00 59.69 494 LEU A CA 1
ATOM 3770 C C . LEU A 1 494 ? -17.271 20.823 30.226 1.00 59.69 494 LEU A C 1
ATOM 3772 O O . LEU A 1 494 ? -16.547 20.718 31.208 1.00 59.69 494 LEU A O 1
ATOM 3776 N N . GLN A 1 495 ? -18.478 21.386 30.290 1.00 58.62 495 GLN A N 1
ATOM 3777 C CA . GLN A 1 495 ? -19.036 21.969 31.510 1.00 58.62 495 GLN A CA 1
ATOM 3778 C C . GLN A 1 495 ? -19.223 20.913 32.600 1.00 58.62 495 GLN A C 1
ATOM 3780 O O . GLN A 1 495 ? -18.829 21.141 33.738 1.00 58.62 495 GLN A O 1
ATOM 3785 N N . SER A 1 496 ? -19.757 19.730 32.276 1.00 57.75 496 SER A N 1
ATOM 3786 C CA . SER A 1 496 ? -19.868 18.639 33.253 1.00 57.75 496 SER A CA 1
ATOM 3787 C C . SER A 1 496 ? -18.525 17.984 33.568 1.00 57.75 496 SER A C 1
ATOM 3789 O O . SER A 1 496 ? -18.357 17.505 34.679 1.00 57.75 496 SER A O 1
ATOM 3791 N N . GLY A 1 497 ? -17.555 17.970 32.653 1.00 55.88 497 GLY A N 1
ATOM 3792 C CA . GLY A 1 497 ? -16.199 17.467 32.882 1.00 55.88 497 GLY A CA 1
ATOM 3793 C C . GLY A 1 497 ? -15.404 18.374 33.819 1.00 55.88 497 GLY A C 1
ATOM 3794 O O . GLY A 1 497 ? -14.807 17.879 34.775 1.00 55.88 497 GLY A O 1
ATOM 3795 N N . LEU A 1 498 ? -15.493 19.691 33.606 1.00 54.84 498 LEU A N 1
ATOM 3796 C CA . LEU A 1 498 ? -14.971 20.735 34.490 1.00 54.84 498 LEU A CA 1
ATOM 3797 C C . LEU A 1 498 ? -15.671 20.688 35.858 1.00 54.84 498 LEU A C 1
ATOM 3799 O O . LEU A 1 498 ? -14.998 20.591 36.881 1.00 54.84 498 LEU A O 1
ATOM 3803 N N . ARG A 1 499 ? -17.013 20.627 35.892 1.00 53.84 499 ARG A N 1
ATOM 3804 C CA . ARG A 1 499 ? -17.798 20.531 37.142 1.00 53.84 499 ARG A CA 1
ATOM 3805 C C . ARG A 1 499 ? -17.609 19.205 37.891 1.00 53.84 499 ARG A C 1
ATOM 3807 O O . ARG A 1 499 ? -17.605 19.198 39.115 1.00 53.84 499 ARG A O 1
ATOM 3814 N N . ARG A 1 500 ? -17.425 18.073 37.196 1.00 52.97 500 ARG A N 1
ATOM 3815 C CA . ARG A 1 500 ? -17.229 16.733 37.800 1.00 52.97 500 ARG A CA 1
ATOM 3816 C C . ARG A 1 500 ? -15.753 16.346 37.974 1.00 52.97 500 ARG A C 1
ATOM 3818 O O . ARG A 1 500 ? -15.478 15.176 38.241 1.00 52.97 500 ARG A O 1
ATOM 3825 N N . LYS A 1 501 ? -14.799 17.276 37.805 1.00 51.41 501 LYS A N 1
ATOM 3826 C CA . LYS A 1 501 ? -13.341 17.024 37.888 1.00 51.41 501 LYS A CA 1
ATOM 3827 C C . LYS A 1 501 ? -12.867 15.828 37.030 1.00 51.41 501 LYS A C 1
ATOM 3829 O O . LYS A 1 501 ? -11.942 15.105 37.407 1.00 51.41 501 LYS A O 1
ATOM 3834 N N . ARG A 1 502 ? -13.500 15.579 35.876 1.00 50.81 502 ARG A N 1
ATOM 3835 C CA . ARG A 1 502 ? -13.104 14.526 34.920 1.00 50.81 502 ARG A CA 1
ATOM 3836 C C . ARG A 1 502 ? -12.168 15.122 33.863 1.00 50.81 502 ARG A C 1
ATOM 3838 O O . ARG A 1 502 ? -12.600 15.457 32.765 1.00 50.81 502 ARG A O 1
ATOM 3845 N N . ALA A 1 503 ? -10.883 15.233 34.205 1.00 51.56 503 ALA A N 1
ATOM 3846 C CA . ALA A 1 503 ? -9.814 15.820 33.379 1.00 51.56 503 ALA A CA 1
ATOM 3847 C C . ALA A 1 503 ? -9.464 15.044 32.082 1.00 51.56 503 ALA A C 1
ATOM 3849 O O . ALA A 1 503 ? -8.620 15.478 31.305 1.00 51.56 503 ALA A O 1
ATOM 3850 N N . GLU A 1 504 ? -10.114 13.908 31.819 1.00 53.59 504 GLU A N 1
ATOM 3851 C CA . GLU A 1 504 ? -9.800 13.003 30.701 1.00 53.59 504 GLU A CA 1
ATOM 3852 C C . GLU A 1 504 ? -10.238 13.548 29.332 1.00 53.59 504 GLU A C 1
ATOM 3854 O O . GLU A 1 504 ? -9.538 13.381 28.335 1.00 53.59 504 GLU A O 1
ATOM 3859 N N . VAL A 1 505 ? -11.392 14.222 29.282 1.00 57.28 505 VAL A N 1
ATOM 3860 C CA . VAL A 1 505 ? -11.990 14.729 28.033 1.00 57.28 505 VAL A CA 1
ATOM 3861 C C . VAL A 1 505 ? -11.237 15.948 27.469 1.00 57.28 505 VAL A C 1
ATOM 3863 O O . VAL A 1 505 ? -10.982 15.955 26.265 1.00 57.28 505 VAL A O 1
ATOM 3866 N N . PRO A 1 506 ? -10.827 16.951 28.277 1.00 61.88 506 PRO A N 1
ATOM 3867 C CA . PRO A 1 506 ? -10.042 18.086 27.783 1.00 61.88 506 PRO A CA 1
ATOM 3868 C C . PRO A 1 506 ? -8.645 17.684 27.300 1.00 61.88 506 PRO A C 1
ATOM 3870 O O . PRO A 1 506 ? -8.154 18.224 26.320 1.00 61.88 506 PRO A O 1
ATOM 3873 N N . ALA A 1 507 ? -8.007 16.711 27.950 1.00 63.34 507 ALA A N 1
ATOM 3874 C CA . ALA A 1 507 ? -6.651 16.308 27.604 1.00 63.34 507 ALA A CA 1
ATOM 3875 C C . ALA A 1 507 ? -6.571 15.604 26.244 1.00 63.34 507 ALA A C 1
ATOM 3877 O O . ALA A 1 507 ? -5.752 15.974 25.411 1.00 63.34 507 ALA A O 1
ATOM 3878 N N . MET A 1 508 ? -7.454 14.634 25.985 1.00 67.12 508 MET A N 1
ATOM 3879 C CA . MET A 1 508 ? -7.504 13.967 24.680 1.00 67.12 508 MET A CA 1
ATOM 3880 C C . MET A 1 508 ? -7.898 14.948 23.568 1.00 67.12 508 MET A C 1
ATOM 3882 O O . MET A 1 508 ? -7.332 14.891 22.484 1.00 67.12 508 MET A O 1
ATOM 3886 N N . ALA A 1 509 ? -8.811 15.886 23.849 1.00 69.38 509 ALA A N 1
ATOM 3887 C CA . ALA A 1 509 ? -9.144 16.974 22.931 1.00 69.38 509 ALA A CA 1
ATOM 3888 C C . ALA A 1 509 ? -7.901 17.770 22.520 1.00 69.38 509 ALA A C 1
ATOM 3890 O O . ALA A 1 509 ? -7.658 17.963 21.334 1.00 69.38 509 ALA A O 1
ATOM 3891 N N . LEU A 1 510 ? -7.100 18.189 23.503 1.00 70.00 510 LEU A N 1
ATOM 3892 C CA . LEU A 1 510 ? -5.867 18.932 23.268 1.00 70.00 510 LEU A CA 1
ATOM 3893 C C . LEU A 1 510 ? -4.859 18.089 22.480 1.00 70.00 510 LEU A C 1
ATOM 3895 O O . LEU A 1 510 ? -4.349 18.561 21.473 1.00 70.00 510 LEU A O 1
ATOM 3899 N N . VAL A 1 511 ? -4.631 16.823 22.842 1.00 71.62 511 VAL A N 1
ATOM 3900 C CA . VAL A 1 511 ? -3.722 15.948 22.077 1.00 71.62 511 VAL A CA 1
ATOM 3901 C C . VAL A 1 511 ? -4.164 15.821 20.615 1.00 71.62 511 VAL A C 1
ATOM 3903 O O . VAL A 1 511 ? -3.340 15.944 19.712 1.00 71.62 511 VAL A O 1
ATOM 3906 N N . LEU A 1 512 ? -5.463 15.638 20.358 1.00 77.50 512 LEU A N 1
ATOM 3907 C CA . LEU A 1 512 ? -5.979 15.549 18.992 1.00 77.50 512 LEU A CA 1
ATOM 3908 C C . LEU A 1 512 ? -5.820 16.870 18.235 1.00 77.50 512 LEU A C 1
ATOM 3910 O O . LEU A 1 512 ? -5.330 16.851 17.113 1.00 77.50 512 LEU A O 1
ATOM 3914 N N . VAL A 1 513 ? -6.171 18.008 18.839 1.00 80.25 513 VAL A N 1
ATOM 3915 C CA . VAL A 1 513 ? -6.045 19.328 18.196 1.00 80.25 513 VAL A CA 1
ATOM 3916 C C . VAL A 1 513 ? -4.586 19.637 17.862 1.00 80.25 513 VAL A C 1
ATOM 3918 O O . VAL A 1 513 ? -4.288 20.023 16.735 1.00 80.25 513 VAL A O 1
ATOM 3921 N N . PHE A 1 514 ? -3.672 19.422 18.809 1.00 81.12 514 PHE A N 1
ATOM 3922 C CA . PHE A 1 514 ? -2.272 19.824 18.672 1.00 81.12 514 PHE A CA 1
ATOM 3923 C C . PHE A 1 514 ? -1.407 18.863 17.854 1.00 81.12 514 PHE A C 1
ATOM 3925 O O . PHE A 1 514 ? -0.365 19.273 17.345 1.00 81.12 514 PHE A O 1
ATOM 3932 N N . ILE A 1 515 ? -1.828 17.611 17.667 1.00 83.69 515 ILE A N 1
ATOM 3933 C CA . ILE A 1 515 ? -1.135 16.671 16.774 1.00 83.69 515 ILE A CA 1
ATOM 3934 C C . ILE A 1 515 ? -1.813 16.636 15.403 1.00 83.69 515 ILE A C 1
ATOM 3936 O O . ILE A 1 515 ? -1.165 16.828 14.373 1.00 83.69 515 ILE A O 1
ATOM 3940 N N . LEU A 1 516 ? -3.128 16.415 15.365 1.00 85.62 516 LEU A N 1
ATOM 3941 C CA . LEU A 1 516 ? -3.840 16.182 14.110 1.00 85.62 516 LEU A CA 1
ATOM 3942 C C . LEU A 1 516 ? -4.171 17.472 13.366 1.00 85.62 516 LEU A C 1
ATOM 3944 O O . LEU A 1 516 ? -4.232 17.429 12.146 1.00 85.62 516 LEU A O 1
ATOM 3948 N N . GLY A 1 517 ? -4.351 18.607 14.048 1.00 85.12 517 GLY A N 1
ATOM 3949 C CA . GLY A 1 517 ? -4.605 19.896 13.393 1.00 85.12 517 GLY A CA 1
ATOM 3950 C C . GLY A 1 517 ? -3.448 20.341 12.497 1.00 85.12 517 GLY A C 1
ATOM 3951 O O . GLY A 1 517 ? -3.644 20.503 11.291 1.00 85.12 517 GLY A O 1
ATOM 3952 N N . PRO A 1 518 ? -2.224 20.468 13.034 1.00 84.44 518 PRO A N 1
ATOM 3953 C CA . PRO A 1 518 ? -1.038 20.752 12.230 1.00 84.44 518 PRO A CA 1
ATOM 3954 C C . PRO A 1 518 ? -0.775 19.692 11.156 1.00 84.44 518 PRO A C 1
ATOM 3956 O O . PRO A 1 518 ? -0.433 20.026 10.024 1.00 84.44 518 PRO A O 1
ATOM 3959 N N . THR A 1 519 ? -0.981 18.409 11.470 1.00 84.75 519 THR A N 1
ATOM 3960 C CA . THR A 1 519 ? -0.844 17.320 10.489 1.00 84.75 519 THR A CA 1
ATOM 3961 C C . THR A 1 519 ? -1.821 17.494 9.324 1.00 84.75 519 THR A C 1
ATOM 3963 O O . THR A 1 519 ? -1.405 17.438 8.169 1.00 84.75 519 THR A O 1
ATOM 3966 N N . PHE A 1 520 ? -3.098 17.751 9.619 1.00 85.44 520 PHE A N 1
ATOM 3967 C CA . PHE A 1 520 ? -4.153 17.998 8.638 1.00 85.44 520 PHE A CA 1
ATOM 3968 C C . PHE A 1 520 ? -3.782 19.153 7.710 1.00 85.44 520 PHE A C 1
ATOM 3970 O O . PHE A 1 520 ? -3.829 19.001 6.493 1.00 85.44 520 PHE A O 1
ATOM 3977 N N . MET A 1 521 ? -3.372 20.289 8.281 1.00 86.38 521 MET A N 1
ATOM 3978 C CA . MET A 1 521 ? -3.107 21.497 7.504 1.00 86.38 521 MET A CA 1
ATOM 3979 C C . MET A 1 521 ? -1.844 21.377 6.653 1.00 86.38 521 MET A C 1
ATOM 3981 O O . MET A 1 521 ? -1.894 21.652 5.459 1.00 86.38 521 MET A O 1
ATOM 3985 N N . ASN A 1 522 ? -0.745 20.890 7.236 1.00 84.31 522 ASN A N 1
ATOM 3986 C CA . ASN A 1 522 ? 0.511 20.714 6.510 1.00 84.31 522 ASN A CA 1
ATOM 3987 C C . ASN A 1 522 ? 0.355 19.735 5.344 1.00 84.31 522 ASN A C 1
ATOM 3989 O O . ASN A 1 522 ? 0.796 20.020 4.234 1.00 84.31 522 ASN A O 1
ATOM 3993 N N . ASN A 1 523 ? -0.291 18.588 5.578 1.00 85.56 523 ASN A N 1
ATOM 3994 C CA . ASN A 1 523 ? -0.486 17.597 4.522 1.00 85.56 523 ASN A CA 1
ATOM 3995 C C . ASN A 1 523 ? -1.474 18.122 3.474 1.00 85.56 523 ASN A C 1
ATOM 3997 O O . ASN A 1 523 ? -1.202 18.051 2.281 1.00 85.56 523 ASN A O 1
ATOM 4001 N N . GLY A 1 524 ? -2.603 18.683 3.917 1.00 86.38 524 GLY A N 1
ATOM 4002 C CA . GLY A 1 524 ? -3.664 19.148 3.033 1.00 86.38 524 GLY A CA 1
ATOM 4003 C C . GLY A 1 524 ? -3.236 20.304 2.134 1.00 86.38 524 GLY A C 1
ATOM 4004 O O . GLY A 1 524 ? -3.456 20.237 0.929 1.00 86.38 524 GLY A O 1
ATOM 4005 N N . LEU A 1 525 ? -2.595 21.343 2.682 1.00 87.00 525 LEU A N 1
ATOM 4006 C CA . LEU A 1 525 ? -2.126 22.487 1.893 1.00 87.00 525 LEU A CA 1
ATOM 4007 C C . LEU A 1 525 ? -0.947 22.129 0.997 1.00 87.00 525 LEU A C 1
ATOM 4009 O O . LEU A 1 525 ? -0.899 22.588 -0.144 1.00 87.00 525 LEU A O 1
ATOM 4013 N N . SER A 1 526 ? 0.003 21.333 1.497 1.00 87.38 526 SER A N 1
ATOM 4014 C CA . SER A 1 526 ? 1.121 20.863 0.677 1.00 87.38 526 SER A CA 1
ATOM 4015 C C . SER A 1 526 ? 0.602 20.096 -0.532 1.00 87.38 526 SER A C 1
ATOM 4017 O O . SER A 1 526 ? 1.007 20.385 -1.655 1.00 87.38 526 SER A O 1
ATOM 4019 N N . GLU A 1 527 ? -0.351 19.190 -0.322 1.00 88.88 527 GLU A N 1
ATOM 4020 C CA . GLU A 1 527 ? -0.905 18.396 -1.410 1.00 88.88 527 GLU A CA 1
ATOM 4021 C C . GLU A 1 527 ? -1.738 19.233 -2.379 1.00 88.88 527 GLU A C 1
ATOM 4023 O O . GLU A 1 527 ? -1.583 19.105 -3.588 1.00 88.88 527 GLU A O 1
ATOM 4028 N N . VAL A 1 528 ? -2.556 20.168 -1.885 1.00 89.31 528 VAL A N 1
ATOM 4029 C CA . VAL A 1 528 ? -3.281 21.102 -2.761 1.00 89.31 528 VAL A CA 1
ATOM 4030 C C . VAL A 1 528 ? -2.310 21.883 -3.645 1.00 89.31 528 VAL A C 1
ATOM 4032 O O . VAL A 1 528 ? -2.558 22.025 -4.840 1.00 89.31 528 VAL A O 1
ATOM 4035 N N . LYS A 1 529 ? -1.175 22.341 -3.099 1.00 89.62 529 LYS A N 1
ATOM 4036 C CA . LYS A 1 529 ? -0.125 23.014 -3.880 1.00 89.62 529 LYS A CA 1
ATOM 4037 C C . LYS A 1 529 ? 0.514 22.086 -4.920 1.00 89.62 529 LYS A C 1
ATOM 4039 O O . LYS A 1 529 ? 0.918 22.584 -5.969 1.00 89.62 529 LYS A O 1
ATOM 4044 N N . VAL A 1 530 ? 0.661 20.792 -4.629 1.00 87.62 530 VAL A N 1
ATOM 4045 C CA . VAL A 1 530 ? 1.185 19.787 -5.573 1.00 87.62 530 VAL A CA 1
ATOM 4046 C C . VAL A 1 530 ? 0.188 19.559 -6.704 1.00 87.62 530 VAL A C 1
ATOM 4048 O O . VAL A 1 530 ? 0.546 19.751 -7.862 1.00 87.62 530 VAL A O 1
ATOM 4051 N N . VAL A 1 531 ? -1.073 19.263 -6.380 1.00 89.12 531 VAL A N 1
ATOM 4052 C CA . VAL A 1 531 ? -2.142 19.049 -7.367 1.00 89.12 531 VAL A CA 1
ATOM 4053 C C . VAL A 1 531 ? -2.346 20.290 -8.237 1.00 89.12 531 VAL A C 1
ATOM 4055 O O . VAL A 1 531 ? -2.449 20.180 -9.455 1.00 89.12 531 VAL A O 1
ATOM 4058 N N . TRP A 1 532 ? -2.340 21.486 -7.640 1.00 90.62 532 TRP A N 1
ATOM 4059 C CA . TRP A 1 532 ? -2.465 22.741 -8.382 1.00 90.62 532 TRP A CA 1
ATOM 4060 C C . TRP A 1 532 ? -1.305 22.956 -9.358 1.00 90.62 532 TRP A C 1
ATOM 4062 O O . TRP A 1 532 ? -1.531 23.314 -10.511 1.00 90.62 532 TRP A O 1
ATOM 4072 N N . ARG A 1 533 ? -0.062 22.705 -8.922 1.00 88.56 533 ARG A N 1
ATOM 4073 C CA . ARG A 1 533 ? 1.118 22.782 -9.795 1.00 88.56 533 ARG A CA 1
ATOM 4074 C C . ARG A 1 533 ? 1.056 21.757 -10.920 1.00 88.56 533 ARG A C 1
ATOM 4076 O O . ARG A 1 533 ? 1.320 22.127 -12.057 1.00 88.56 533 ARG A O 1
ATOM 4083 N N . ALA A 1 534 ? 0.661 20.520 -10.623 1.00 85.75 534 ALA A N 1
ATOM 4084 C CA . ALA A 1 534 ? 0.497 19.471 -11.623 1.00 85.75 534 ALA A CA 1
ATOM 4085 C C . ALA A 1 534 ? -0.556 19.858 -12.674 1.00 85.75 534 ALA A C 1
ATOM 4087 O O . ALA A 1 534 ? -0.311 19.735 -13.872 1.00 85.75 534 ALA A O 1
ATOM 4088 N N . LEU A 1 535 ? -1.699 20.403 -12.242 1.00 87.50 535 LEU A N 1
ATOM 4089 C CA . LEU A 1 535 ? -2.746 20.881 -13.143 1.00 87.50 535 LEU A CA 1
ATOM 4090 C C . LEU A 1 535 ? -2.269 22.064 -13.999 1.00 87.50 535 LEU A C 1
ATOM 4092 O O . LEU A 1 535 ? -2.475 22.065 -15.209 1.00 87.50 535 LEU A O 1
ATOM 4096 N N . ALA A 1 536 ? -1.606 23.052 -13.393 1.00 88.56 536 ALA A N 1
ATOM 4097 C CA . ALA A 1 536 ? -1.083 24.217 -14.104 1.00 88.56 536 ALA A CA 1
ATOM 4098 C C . ALA A 1 536 ? -0.006 23.831 -15.129 1.00 88.56 536 ALA A C 1
ATOM 4100 O O . ALA A 1 536 ? -0.066 24.275 -16.275 1.00 88.56 536 ALA A O 1
ATOM 4101 N N . GLN A 1 537 ? 0.939 22.969 -14.739 1.00 84.50 537 GLN A N 1
ATOM 4102 C CA . GLN A 1 537 ? 1.964 22.431 -15.633 1.00 84.50 537 GLN A CA 1
ATOM 4103 C C . GLN A 1 537 ? 1.319 21.695 -16.802 1.00 84.50 537 GLN A C 1
ATOM 4105 O O . GLN A 1 537 ? 1.714 21.884 -17.946 1.00 84.50 537 GLN A O 1
ATOM 4110 N N . ARG A 1 538 ? 0.282 20.904 -16.538 1.00 82.94 538 ARG A N 1
ATOM 4111 C CA . ARG A 1 538 ? -0.419 20.174 -17.583 1.00 82.94 538 ARG A CA 1
ATOM 4112 C C . ARG A 1 538 ? -1.160 21.082 -18.564 1.00 82.94 538 ARG A C 1
ATOM 4114 O O . ARG A 1 538 ? -1.030 20.888 -19.765 1.00 82.94 538 ARG A O 1
ATOM 4121 N N . ILE A 1 539 ? -1.885 22.089 -18.076 1.00 85.56 539 ILE A N 1
ATOM 4122 C CA . ILE A 1 539 ? -2.536 23.084 -18.944 1.00 85.56 539 ILE A CA 1
ATOM 4123 C C . ILE A 1 539 ? -1.491 23.793 -19.817 1.00 85.56 539 ILE A C 1
ATOM 4125 O O . ILE A 1 539 ? -1.752 24.072 -20.985 1.00 85.56 539 ILE A O 1
ATOM 4129 N N . ALA A 1 540 ? -0.305 24.076 -19.268 1.00 85.12 540 ALA A N 1
ATOM 4130 C CA . ALA A 1 540 ? 0.792 24.654 -20.036 1.00 85.12 540 ALA A CA 1
ATOM 4131 C C . ALA A 1 540 ? 1.304 23.693 -21.125 1.00 85.12 540 ALA A C 1
ATOM 4133 O O . ALA A 1 540 ? 1.436 24.113 -22.271 1.00 85.12 540 ALA A O 1
ATOM 4134 N N . LEU A 1 541 ? 1.512 22.413 -20.793 1.00 82.94 541 LEU A N 1
ATOM 4135 C CA . LEU A 1 541 ? 1.957 21.376 -21.735 1.00 82.94 541 LEU A CA 1
ATOM 4136 C C . LEU A 1 541 ? 0.960 21.142 -22.876 1.00 82.94 541 LEU A C 1
ATOM 4138 O O . LEU A 1 541 ? 1.361 21.021 -24.027 1.00 82.94 541 LEU A O 1
ATOM 4142 N N . GLU A 1 542 ? -0.340 21.111 -22.578 1.00 81.69 542 GLU A N 1
ATOM 4143 C CA . GLU A 1 542 ? -1.384 20.922 -23.593 1.00 81.69 542 GLU A CA 1
ATOM 4144 C C . GLU A 1 542 ? -1.496 22.117 -24.547 1.00 81.69 542 GLU A C 1
ATOM 4146 O O . GLU A 1 542 ? -1.810 21.945 -25.722 1.00 81.69 542 GLU A O 1
ATOM 4151 N N . ARG A 1 543 ? -1.232 23.334 -24.058 1.00 84.50 543 ARG A N 1
ATOM 4152 C CA . ARG A 1 543 ? -1.269 24.555 -24.877 1.00 84.50 543 ARG A CA 1
ATOM 4153 C C . ARG A 1 543 ? -0.009 24.755 -25.705 1.00 84.50 543 ARG A C 1
ATOM 4155 O O . ARG A 1 543 ? -0.086 25.339 -26.781 1.00 84.50 543 ARG A O 1
ATOM 4162 N N . ASN A 1 544 ? 1.138 24.332 -25.187 1.00 81.19 544 ASN A N 1
ATOM 4163 C CA . ASN A 1 544 ? 2.414 24.468 -25.864 1.00 81.19 544 ASN A CA 1
ATOM 4164 C C . ASN A 1 544 ? 3.319 23.267 -25.545 1.00 81.19 544 ASN A C 1
ATOM 4166 O O . ASN A 1 544 ? 4.117 23.332 -24.607 1.00 81.19 544 ASN A O 1
ATOM 4170 N N . PRO A 1 545 ? 3.234 22.180 -26.331 1.00 77.75 545 PRO A N 1
ATOM 4171 C CA . PRO A 1 545 ? 4.052 20.991 -26.120 1.00 77.75 545 PRO A CA 1
ATOM 4172 C C . PRO A 1 545 ? 5.511 21.180 -26.570 1.00 77.75 545 PRO A C 1
ATOM 4174 O O . PRO A 1 545 ? 6.248 20.201 -26.653 1.00 77.75 545 PRO A O 1
ATOM 4177 N N . SER A 1 546 ? 5.958 22.404 -26.891 1.00 80.81 546 SER A N 1
ATOM 4178 C CA . SER A 1 546 ? 7.323 22.658 -27.362 1.00 80.81 546 SER A CA 1
ATOM 4179 C C . SER A 1 546 ? 8.359 22.075 -26.392 1.00 80.81 546 SER A C 1
ATOM 4181 O O . SER A 1 546 ? 8.456 22.519 -25.249 1.00 80.81 546 SER A O 1
ATOM 4183 N N . GLY A 1 547 ? 9.133 21.090 -26.855 1.00 86.00 547 GLY A N 1
ATOM 4184 C CA . GLY A 1 547 ? 10.174 20.423 -26.064 1.00 86.00 547 GLY A CA 1
ATOM 4185 C C . GLY A 1 547 ? 9.713 19.206 -25.254 1.00 86.00 547 GLY A C 1
ATOM 4186 O O . GLY A 1 547 ? 10.508 18.661 -24.495 1.00 86.00 547 GLY A O 1
ATOM 4187 N N . GLN A 1 548 ? 8.466 18.752 -25.398 1.00 89.56 548 GLN A N 1
ATOM 4188 C CA . GLN A 1 548 ? 7.960 17.546 -24.736 1.00 89.56 548 GLN A CA 1
ATOM 4189 C C . GLN A 1 548 ? 7.326 16.598 -25.755 1.00 89.56 548 GLN A C 1
ATOM 4191 O O . GLN A 1 548 ? 6.698 17.024 -26.722 1.00 89.56 548 GLN A O 1
ATOM 4196 N N . GLU A 1 549 ? 7.475 15.298 -25.532 1.00 91.50 549 GLU A N 1
ATOM 4197 C CA . GLU A 1 549 ? 6.937 14.253 -26.396 1.00 91.50 549 GLU A CA 1
ATOM 4198 C C . GLU A 1 549 ? 6.267 13.160 -25.560 1.00 91.50 549 GLU A C 1
ATOM 4200 O O . GLU A 1 549 ? 6.647 12.895 -24.415 1.00 91.50 549 GLU A O 1
ATOM 4205 N N . ARG A 1 550 ? 5.231 12.532 -26.126 1.00 91.31 550 ARG A N 1
ATOM 4206 C CA . ARG A 1 550 ? 4.528 11.431 -25.475 1.00 91.31 550 ARG A CA 1
ATOM 4207 C C . ARG A 1 550 ? 5.165 10.089 -25.845 1.00 91.31 550 ARG A C 1
ATOM 4209 O O . ARG A 1 550 ? 5.201 9.730 -27.019 1.00 91.31 550 ARG A O 1
ATOM 4216 N N . LEU A 1 551 ? 5.584 9.321 -24.840 1.00 92.94 551 LEU A N 1
ATOM 4217 C CA . LEU A 1 551 ? 6.117 7.961 -24.987 1.00 92.94 551 LEU A CA 1
ATOM 4218 C C . LEU A 1 551 ? 5.504 7.050 -23.918 1.00 92.94 551 LEU A C 1
ATOM 4220 O O . LEU A 1 551 ? 5.412 7.448 -22.757 1.00 92.94 551 LEU A O 1
ATOM 4224 N N . SER A 1 552 ? 5.044 5.855 -24.293 1.00 92.62 552 SER A N 1
ATOM 4225 C CA . SER A 1 552 ? 4.378 4.901 -23.394 1.00 92.62 552 SER A CA 1
ATOM 4226 C C . SER A 1 552 ? 3.250 5.492 -22.525 1.00 92.62 552 SER A C 1
ATOM 4228 O O . SER A 1 552 ? 3.072 5.084 -21.375 1.00 92.62 552 SER A O 1
ATOM 4230 N N . GLY A 1 553 ? 2.528 6.505 -23.008 1.00 91.62 553 GLY A N 1
ATOM 4231 C CA . GLY A 1 553 ? 1.484 7.157 -22.211 1.00 91.62 553 GLY A CA 1
ATOM 4232 C C . GLY A 1 553 ? 1.990 8.175 -21.176 1.00 91.62 553 GLY A C 1
ATOM 4233 O O . GLY A 1 553 ? 1.197 8.642 -20.362 1.00 91.62 553 GLY A O 1
ATOM 4234 N N . LEU A 1 554 ? 3.267 8.562 -21.212 1.00 91.88 554 LEU A N 1
ATOM 4235 C CA . LEU A 1 554 ? 3.864 9.600 -20.363 1.00 91.88 554 LEU A CA 1
ATOM 4236 C C . LEU A 1 554 ? 4.309 10.809 -21.188 1.00 91.88 554 LEU A C 1
ATOM 4238 O O . LEU A 1 554 ? 4.712 10.645 -22.335 1.00 91.88 554 LEU A O 1
ATOM 4242 N N . TRP A 1 555 ? 4.277 12.005 -20.592 1.00 91.06 555 TRP A N 1
ATOM 4243 C CA . TRP A 1 555 ? 4.946 13.189 -21.148 1.00 91.06 555 TRP A CA 1
ATOM 4244 C C . TRP A 1 555 ? 6.382 13.268 -20.638 1.00 91.06 555 TRP A C 1
ATOM 4246 O O . TRP A 1 555 ? 6.602 13.383 -19.424 1.00 91.06 555 TRP A O 1
ATOM 4256 N N . LEU A 1 556 ? 7.329 13.215 -21.571 1.00 91.38 556 LEU A N 1
ATOM 4257 C CA . LEU A 1 556 ? 8.766 13.280 -21.329 1.00 91.38 556 LEU A CA 1
ATOM 4258 C C . LEU A 1 556 ? 9.374 14.468 -22.074 1.00 91.38 556 LEU A C 1
ATOM 4260 O O . LEU A 1 556 ? 8.774 14.993 -23.015 1.00 91.38 556 LEU A O 1
ATOM 4264 N N . ASP A 1 557 ? 10.591 14.853 -21.691 1.00 90.62 557 ASP A N 1
ATOM 4265 C CA . ASP A 1 557 ? 11.403 15.727 -22.536 1.00 90.62 557 ASP A CA 1
ATOM 4266 C C . ASP A 1 557 ? 11.583 15.094 -23.922 1.00 90.62 557 ASP A C 1
ATOM 4268 O O . ASP A 1 557 ? 11.773 13.883 -24.037 1.00 90.62 557 ASP A O 1
ATOM 4272 N N . ALA A 1 558 ? 11.487 15.898 -24.983 1.00 91.56 558 ALA A N 1
ATOM 4273 C CA . ALA A 1 558 ? 11.551 15.383 -26.348 1.00 91.56 558 ALA A CA 1
ATOM 4274 C C . ALA A 1 558 ? 12.872 14.651 -26.631 1.00 91.56 558 ALA A C 1
ATOM 4276 O O . ALA A 1 558 ? 12.878 13.663 -27.363 1.00 91.56 558 ALA A O 1
ATOM 4277 N N . GLN A 1 559 ? 13.990 15.092 -26.044 1.00 90.44 559 GLN A N 1
ATOM 4278 C CA . GLN A 1 559 ? 15.250 14.371 -26.183 1.00 90.44 559 GLN A CA 1
ATOM 4279 C C . GLN A 1 559 ? 15.207 13.039 -25.434 1.00 90.44 559 GLN A C 1
ATOM 4281 O O . GLN A 1 559 ? 15.546 12.015 -26.014 1.00 90.44 559 GLN A O 1
ATOM 4286 N N . GLU A 1 560 ? 14.714 13.027 -24.195 1.00 89.75 560 GLU A N 1
ATOM 4287 C CA . GLU A 1 560 ? 14.590 11.800 -23.399 1.00 89.75 560 GLU A CA 1
ATOM 4288 C C . GLU A 1 560 ? 13.664 10.768 -24.068 1.00 89.75 560 GLU A C 1
ATOM 4290 O O . GLU A 1 560 ? 13.980 9.578 -24.112 1.00 89.75 560 GLU A O 1
ATOM 4295 N N . ALA A 1 561 ? 12.544 11.210 -24.647 1.00 92.69 561 ALA A N 1
ATOM 4296 C CA . ALA A 1 561 ? 11.640 10.347 -25.401 1.00 92.69 561 ALA A CA 1
ATOM 4297 C C . ALA A 1 561 ? 12.321 9.735 -26.635 1.00 92.69 561 ALA A C 1
ATOM 4299 O O . ALA A 1 561 ? 12.185 8.532 -26.879 1.00 92.69 561 ALA A O 1
ATOM 4300 N N . ARG A 1 562 ? 13.067 10.546 -27.400 1.00 92.69 562 ARG A N 1
ATOM 4301 C CA . ARG A 1 562 ? 13.841 10.073 -28.557 1.00 92.69 562 ARG A CA 1
ATOM 4302 C C . ARG A 1 562 ? 14.915 9.078 -28.141 1.00 92.69 562 ARG A C 1
ATOM 4304 O O . ARG A 1 562 ? 14.960 7.996 -28.716 1.00 92.69 562 ARG A O 1
ATOM 4311 N N . ASP A 1 563 ? 15.684 9.380 -27.100 1.00 90.62 563 ASP A N 1
ATOM 4312 C CA . ASP A 1 563 ? 16.748 8.505 -26.600 1.00 90.62 563 ASP A CA 1
ATOM 4313 C C . ASP A 1 563 ? 16.192 7.137 -26.175 1.00 90.62 563 ASP A C 1
ATOM 4315 O O . ASP A 1 563 ? 16.750 6.092 -26.510 1.00 90.62 563 ASP A O 1
ATOM 4319 N N . ILE A 1 564 ? 15.062 7.110 -25.458 1.00 92.19 564 ILE A N 1
ATOM 4320 C CA . ILE A 1 564 ? 14.422 5.855 -25.036 1.00 92.19 564 ILE A CA 1
ATOM 4321 C C . ILE A 1 564 ? 13.889 5.081 -26.245 1.00 92.19 564 ILE A C 1
ATOM 4323 O O . ILE A 1 564 ? 14.020 3.856 -26.284 1.00 92.19 564 ILE A O 1
ATOM 4327 N N . ARG A 1 565 ? 13.321 5.770 -27.241 1.00 94.81 565 ARG A N 1
ATOM 4328 C CA . ARG A 1 565 ? 12.828 5.143 -28.473 1.00 94.81 565 ARG A CA 1
ATOM 4329 C C . ARG A 1 565 ? 13.964 4.557 -29.310 1.00 94.81 565 ARG A C 1
ATOM 4331 O O . ARG A 1 565 ? 13.854 3.432 -29.782 1.00 94.81 565 ARG A O 1
ATOM 4338 N N . GLU A 1 566 ? 15.063 5.280 -29.479 1.00 94.00 566 GLU A N 1
ATOM 4339 C CA . GLU A 1 566 ? 16.243 4.775 -30.186 1.00 94.00 566 GLU A CA 1
ATOM 4340 C C . GLU A 1 566 ? 16.821 3.547 -29.475 1.00 94.00 566 GLU A C 1
ATOM 4342 O O . GLU A 1 566 ? 17.046 2.508 -30.101 1.00 94.00 566 GLU A O 1
ATOM 4347 N N . ARG A 1 567 ? 16.950 3.607 -28.143 1.00 93.88 567 ARG A N 1
ATOM 4348 C CA . ARG A 1 567 ? 17.392 2.466 -27.329 1.00 93.88 567 ARG A CA 1
ATOM 4349 C C . ARG A 1 567 ? 16.463 1.266 -27.457 1.00 93.88 567 ARG A C 1
ATOM 4351 O O . ARG A 1 567 ? 16.958 0.142 -27.551 1.00 93.88 567 ARG A O 1
ATOM 4358 N N . SER A 1 568 ? 15.146 1.475 -27.446 1.00 95.31 568 SER A N 1
ATOM 4359 C CA . SER A 1 568 ? 14.166 0.390 -27.551 1.00 95.31 568 SER A CA 1
ATOM 4360 C C . SER A 1 568 ? 14.172 -0.258 -28.939 1.00 95.31 568 SER A C 1
ATOM 4362 O O . SER A 1 568 ? 14.032 -1.479 -29.033 1.00 95.31 568 SER A O 1
ATOM 4364 N N . LEU A 1 569 ? 14.420 0.518 -30.002 1.00 96.25 569 LEU A N 1
ATOM 4365 C CA . LEU A 1 569 ? 14.608 0.009 -31.363 1.00 96.25 569 LEU A CA 1
ATOM 4366 C C . LEU A 1 569 ? 15.868 -0.857 -31.482 1.00 96.25 569 LEU A C 1
ATOM 4368 O O . LEU A 1 569 ? 15.789 -1.951 -32.042 1.00 96.25 569 LEU A O 1
ATOM 4372 N N . VAL A 1 570 ? 17.000 -0.420 -30.915 1.00 95.69 570 VAL A N 1
ATOM 4373 C CA . VAL A 1 570 ? 18.241 -1.220 -30.879 1.00 95.69 570 VAL A CA 1
ATOM 4374 C C . VAL A 1 570 ? 18.014 -2.538 -30.139 1.00 95.69 570 VAL A C 1
ATOM 4376 O O . VAL A 1 570 ? 18.361 -3.600 -30.657 1.00 95.69 570 VAL A O 1
ATOM 4379 N N . VAL A 1 571 ? 17.369 -2.491 -28.967 1.00 95.81 571 VAL A N 1
ATOM 4380 C CA . VAL A 1 571 ? 17.016 -3.685 -28.182 1.00 95.81 571 VAL A CA 1
ATOM 4381 C C . VAL A 1 571 ? 16.143 -4.639 -28.995 1.00 95.81 571 VAL A C 1
ATOM 4383 O O . VAL A 1 571 ? 16.453 -5.826 -29.074 1.00 95.81 571 VAL A O 1
ATOM 4386 N N . ARG A 1 572 ? 15.077 -4.135 -29.628 1.00 96.56 572 ARG A N 1
ATOM 4387 C CA . ARG A 1 572 ? 14.154 -4.956 -30.421 1.00 96.56 572 ARG A CA 1
ATOM 4388 C C . ARG A 1 572 ? 14.857 -5.614 -31.608 1.00 96.56 572 ARG A C 1
ATOM 4390 O O . ARG A 1 572 ? 14.661 -6.802 -31.842 1.00 96.56 572 ARG A O 1
ATOM 4397 N N . ARG A 1 573 ? 15.683 -4.855 -32.335 1.00 96.94 573 ARG A N 1
ATOM 4398 C CA . ARG A 1 573 ? 16.431 -5.355 -33.494 1.00 96.94 573 ARG A CA 1
ATOM 4399 C C . ARG A 1 573 ? 17.424 -6.443 -33.083 1.00 96.94 573 ARG A C 1
ATOM 4401 O O . ARG A 1 573 ? 17.402 -7.524 -33.651 1.00 96.94 573 ARG A O 1
ATOM 4408 N N . LEU A 1 574 ? 18.249 -6.192 -32.064 1.00 95.81 574 LEU A N 1
ATOM 4409 C CA . LEU A 1 574 ? 19.248 -7.165 -31.610 1.00 95.81 574 LEU A CA 1
ATOM 4410 C C . LEU A 1 574 ? 18.613 -8.420 -31.002 1.00 95.81 574 LEU A C 1
ATOM 4412 O O . LEU A 1 574 ? 19.115 -9.515 -31.229 1.00 95.81 574 LEU A O 1
ATOM 4416 N N . ALA A 1 575 ? 17.500 -8.288 -30.275 1.00 95.50 575 ALA A N 1
ATOM 4417 C CA . ALA A 1 575 ? 16.790 -9.430 -29.699 1.00 95.50 575 ALA A CA 1
ATOM 4418 C C . ALA A 1 575 ? 16.143 -10.349 -30.751 1.00 95.50 575 ALA A C 1
ATOM 4420 O O . ALA A 1 575 ? 15.873 -11.509 -30.449 1.00 95.50 575 ALA A O 1
ATOM 4421 N N . ALA A 1 576 ? 15.897 -9.854 -31.970 1.00 95.38 576 ALA A N 1
ATOM 4422 C CA . ALA A 1 576 ? 15.407 -10.677 -33.075 1.00 95.38 576 ALA A CA 1
ATOM 4423 C C . ALA A 1 576 ? 16.489 -11.615 -33.643 1.00 95.38 576 ALA A C 1
ATOM 4425 O O . ALA A 1 576 ? 16.161 -12.639 -34.237 1.00 95.38 576 ALA A O 1
ATOM 4426 N N . GLU A 1 577 ? 17.767 -11.277 -33.457 1.00 94.62 577 GLU A N 1
ATOM 4427 C CA . GLU A 1 577 ? 18.900 -11.970 -34.083 1.00 94.62 577 GLU A CA 1
ATOM 4428 C C . GLU A 1 577 ? 19.789 -12.710 -33.078 1.00 94.62 577 GLU A C 1
ATOM 4430 O O . GLU A 1 577 ? 20.437 -13.699 -33.418 1.00 94.62 577 GLU A O 1
ATOM 4435 N N . LYS A 1 578 ? 19.868 -12.210 -31.844 1.00 94.19 578 LYS A N 1
ATOM 4436 C CA . LYS A 1 578 ? 20.857 -12.619 -30.847 1.00 94.19 578 LYS A CA 1
ATOM 4437 C C . LYS A 1 578 ? 20.200 -12.787 -29.483 1.00 94.19 578 LYS A C 1
ATOM 4439 O O . LYS A 1 578 ? 19.252 -12.080 -29.136 1.00 94.19 578 LYS A O 1
ATOM 4444 N N . ARG A 1 579 ? 20.756 -13.668 -28.645 1.00 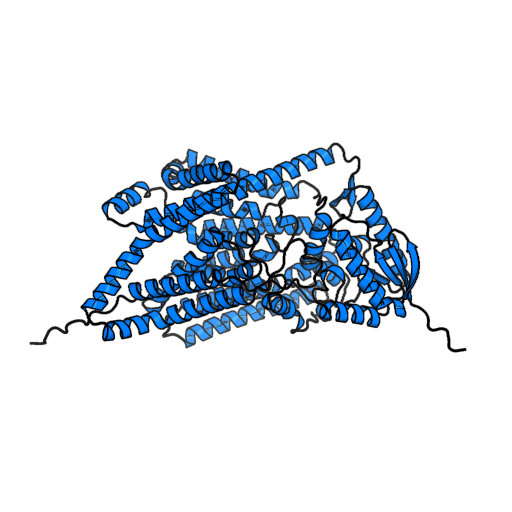93.38 579 ARG A N 1
ATOM 4445 C CA . ARG A 1 579 ? 20.386 -13.696 -27.225 1.00 93.38 579 ARG A CA 1
ATOM 4446 C C . ARG A 1 579 ? 20.945 -12.448 -26.569 1.00 93.38 579 ARG A C 1
ATOM 4448 O O . ARG A 1 579 ? 22.155 -12.267 -26.466 1.00 93.38 579 ARG A O 1
ATOM 4455 N N . LEU A 1 580 ? 20.045 -11.583 -26.143 1.00 94.31 580 LEU A N 1
ATOM 4456 C CA . LEU A 1 580 ? 20.379 -10.277 -25.609 1.00 94.31 580 LEU A CA 1
ATOM 4457 C C . LEU A 1 580 ? 20.226 -10.261 -24.088 1.00 94.31 580 LEU A C 1
ATOM 4459 O O . LEU A 1 580 ? 19.377 -10.952 -23.529 1.00 94.31 580 LEU A O 1
ATOM 4463 N N . PHE A 1 581 ? 21.024 -9.429 -23.432 1.00 93.38 581 PHE A N 1
ATOM 4464 C CA . PHE A 1 581 ? 20.788 -8.945 -22.081 1.00 93.38 581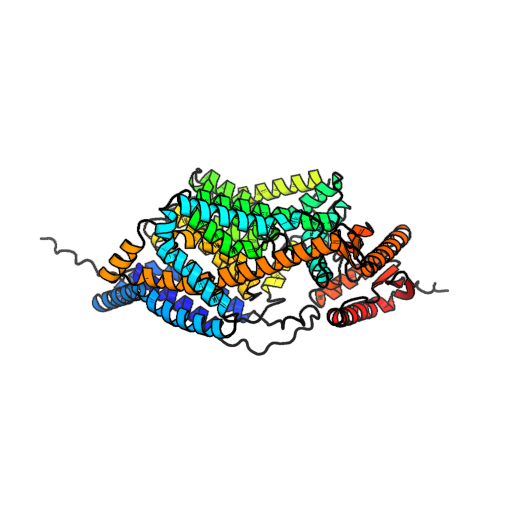 PHE A CA 1
ATOM 4465 C C . PHE A 1 581 ? 21.082 -7.443 -22.036 1.00 93.38 581 PHE A C 1
ATOM 4467 O O . PHE A 1 581 ? 22.045 -6.994 -22.654 1.00 93.38 581 PHE A O 1
ATOM 4474 N N . PHE A 1 582 ? 20.284 -6.648 -21.323 1.00 92.62 582 PHE A N 1
ATOM 4475 C CA . PHE A 1 582 ? 20.585 -5.226 -21.152 1.00 92.62 582 PHE A CA 1
ATOM 4476 C C . PHE A 1 582 ? 20.334 -4.734 -19.733 1.00 92.62 582 PHE A C 1
ATOM 4478 O O . PHE A 1 582 ? 19.469 -5.248 -19.027 1.00 92.62 582 PHE A O 1
ATOM 4485 N N . VAL A 1 583 ? 21.115 -3.733 -19.325 1.00 89.00 583 VAL A N 1
ATOM 4486 C CA . VAL A 1 583 ? 21.013 -3.066 -18.023 1.00 89.00 583 VAL A CA 1
ATOM 4487 C C . VAL A 1 583 ? 21.213 -1.574 -18.211 1.00 89.00 583 VAL A C 1
ATOM 4489 O O . VAL A 1 583 ? 22.209 -1.123 -18.781 1.00 89.00 583 VAL A O 1
ATOM 4492 N N . GLY A 1 584 ? 20.288 -0.783 -17.686 1.00 83.81 584 GLY A N 1
ATOM 4493 C CA . GLY A 1 584 ? 20.357 0.665 -17.787 1.00 83.81 584 GLY A CA 1
ATOM 4494 C C . GLY A 1 584 ? 19.339 1.368 -16.900 1.00 83.81 584 GLY A C 1
ATOM 4495 O O . GLY A 1 584 ? 18.635 0.720 -16.130 1.00 83.81 584 GLY A O 1
ATOM 4496 N N . PRO A 1 585 ? 19.246 2.701 -16.986 1.00 79.12 585 PRO A N 1
ATOM 4497 C CA . PRO A 1 585 ? 18.106 3.419 -16.448 1.00 79.12 585 PRO A CA 1
ATOM 4498 C C . PRO A 1 585 ? 16.851 3.080 -17.258 1.00 79.12 585 PRO A C 1
ATOM 4500 O O . PRO A 1 585 ? 16.926 2.601 -18.390 1.00 79.12 585 PRO A O 1
ATOM 4503 N N . ASN A 1 586 ? 15.683 3.368 -16.689 1.00 85.81 586 ASN A N 1
ATOM 4504 C CA . ASN A 1 586 ? 14.396 3.251 -17.376 1.00 85.81 586 ASN A CA 1
ATOM 4505 C C . ASN A 1 586 ? 14.063 1.833 -17.885 1.00 85.81 586 ASN A C 1
ATOM 4507 O O . ASN A 1 586 ? 13.239 1.699 -18.786 1.00 85.81 586 ASN A O 1
ATOM 4511 N N . MET A 1 587 ? 14.650 0.778 -17.297 1.00 87.88 587 MET A N 1
ATOM 4512 C CA . MET A 1 587 ? 14.461 -0.622 -17.720 1.00 87.88 587 MET A CA 1
ATOM 4513 C C . MET A 1 587 ? 13.000 -0.987 -17.937 1.00 87.88 587 MET A C 1
ATOM 4515 O O . MET A 1 587 ? 12.656 -1.552 -18.967 1.00 87.88 587 MET A O 1
ATOM 4519 N N . PHE A 1 588 ? 12.127 -0.624 -16.997 1.00 90.94 588 PHE A N 1
ATOM 4520 C CA . PHE A 1 588 ? 10.711 -0.951 -17.109 1.00 90.94 588 PHE A CA 1
ATOM 4521 C C . PHE A 1 588 ? 10.063 -0.335 -18.348 1.00 90.94 588 PHE A C 1
ATOM 4523 O O . PHE A 1 588 ? 9.361 -1.017 -19.085 1.00 90.94 588 PHE A O 1
ATOM 4530 N N . LEU A 1 589 ? 10.358 0.936 -18.614 1.00 92.50 589 LEU A N 1
ATOM 4531 C CA . LEU A 1 589 ? 9.859 1.642 -19.786 1.00 92.50 589 LEU A CA 1
ATOM 4532 C C . LEU A 1 589 ? 10.463 1.072 -21.079 1.00 92.50 589 LEU A C 1
ATOM 4534 O O . LEU A 1 589 ? 9.735 0.835 -22.035 1.00 92.50 589 LEU A O 1
ATOM 4538 N N . LEU A 1 590 ? 11.765 0.769 -21.088 1.00 92.50 590 LEU A N 1
ATOM 4539 C CA . LEU A 1 590 ? 12.444 0.133 -22.221 1.00 92.50 590 LEU A CA 1
ATOM 4540 C C . LEU A 1 590 ? 11.869 -1.248 -22.545 1.00 92.50 590 LEU A C 1
ATOM 4542 O O . LEU A 1 590 ? 11.750 -1.595 -23.717 1.00 92.50 590 LEU A O 1
ATOM 4546 N N . GLN A 1 591 ? 11.499 -2.035 -21.538 1.00 92.50 591 GLN A N 1
ATOM 4547 C CA . GLN A 1 591 ? 10.867 -3.339 -21.730 1.00 92.50 591 GLN A CA 1
ATOM 4548 C C . GLN A 1 591 ? 9.469 -3.215 -22.333 1.00 92.50 591 GLN A C 1
ATOM 4550 O O . GLN A 1 591 ? 9.152 -3.928 -23.282 1.00 92.50 591 GLN A O 1
ATOM 4555 N N . LEU A 1 592 ? 8.655 -2.284 -21.827 1.00 93.88 592 LEU A N 1
ATOM 4556 C CA . LEU A 1 592 ? 7.323 -2.022 -22.375 1.00 93.88 592 LEU A CA 1
ATOM 4557 C C . LEU A 1 592 ? 7.396 -1.520 -23.826 1.00 93.88 592 LEU A C 1
ATOM 4559 O O . LEU A 1 592 ? 6.645 -1.994 -24.672 1.00 93.88 592 LEU A O 1
ATOM 4563 N N . GLU A 1 593 ? 8.333 -0.618 -24.129 1.00 94.94 593 GLU A N 1
ATOM 4564 C CA . GLU A 1 593 ? 8.513 -0.045 -25.469 1.00 94.94 593 GLU A CA 1
ATOM 4565 C C . GLU A 1 593 ? 9.140 -1.030 -26.465 1.00 94.94 593 GLU A C 1
ATOM 4567 O O . GLU A 1 593 ? 8.716 -1.124 -27.617 1.00 94.94 593 GLU A O 1
ATOM 4572 N N . SER A 1 594 ? 10.154 -1.798 -26.059 1.00 94.62 594 SER A N 1
ATOM 4573 C CA . SER A 1 594 ? 10.805 -2.766 -26.955 1.00 94.62 594 SER A CA 1
ATOM 4574 C C . SER A 1 594 ? 9.979 -4.040 -27.148 1.00 94.62 594 SER A C 1
ATOM 4576 O O . SER A 1 594 ? 10.054 -4.634 -28.225 1.00 94.62 594 SER A O 1
ATOM 4578 N N . GLY A 1 595 ? 9.191 -4.435 -26.140 1.00 93.31 595 GLY A N 1
ATOM 4579 C CA . GLY A 1 595 ? 8.517 -5.733 -26.062 1.00 93.31 595 GLY A CA 1
ATOM 4580 C C . GLY A 1 595 ? 9.459 -6.893 -25.717 1.00 93.31 595 GLY A C 1
ATOM 4581 O O . GLY A 1 595 ? 9.065 -8.051 -25.833 1.00 93.31 595 GLY A O 1
ATOM 4582 N N . VAL A 1 596 ? 10.705 -6.600 -25.330 1.00 92.88 596 VAL A N 1
ATOM 4583 C CA . VAL A 1 596 ? 11.742 -7.603 -25.068 1.00 92.88 596 VAL A CA 1
ATOM 4584 C C . VAL A 1 596 ? 11.888 -7.835 -23.567 1.00 92.88 596 VAL A C 1
ATOM 4586 O O . VAL A 1 596 ? 12.134 -6.910 -22.792 1.00 92.88 596 VAL A O 1
ATOM 4589 N N . PHE A 1 597 ? 11.790 -9.103 -23.174 1.00 90.50 597 PHE A N 1
ATOM 4590 C CA . PHE A 1 597 ? 11.907 -9.576 -21.799 1.00 90.50 597 PHE A CA 1
ATOM 4591 C C . PHE A 1 597 ? 12.872 -10.762 -21.732 1.00 90.50 597 PHE A C 1
ATOM 4593 O O . PHE A 1 597 ? 12.946 -11.549 -22.675 1.00 90.50 597 PHE A O 1
ATOM 4600 N N . PHE A 1 598 ? 13.585 -10.925 -20.615 1.00 85.88 598 PHE A N 1
ATOM 4601 C CA . PHE A 1 598 ? 14.590 -11.986 -20.473 1.00 85.88 598 PHE A CA 1
ATOM 4602 C C . PHE A 1 598 ? 14.145 -13.065 -19.488 1.00 85.88 598 PHE A C 1
ATOM 4604 O O . PHE A 1 598 ? 13.471 -12.753 -18.508 1.00 85.88 598 PHE A O 1
ATOM 4611 N N . PRO A 1 599 ? 14.566 -14.328 -19.650 1.00 82.69 599 PRO A N 1
ATOM 4612 C CA . PRO A 1 599 ? 14.274 -15.398 -18.696 1.00 82.69 599 PRO A CA 1
ATOM 4613 C C . PRO A 1 599 ? 15.229 -15.370 -17.485 1.00 82.69 599 PRO A C 1
ATOM 4615 O O . PRO A 1 599 ? 15.664 -16.411 -17.001 1.00 82.69 599 PRO A O 1
ATOM 4618 N N . LEU A 1 600 ? 15.608 -14.178 -17.015 1.00 84.44 600 LEU A N 1
ATOM 4619 C CA . LEU A 1 600 ? 16.540 -13.996 -15.904 1.00 84.44 600 LEU A CA 1
ATOM 4620 C C . LEU A 1 600 ? 15.810 -13.724 -14.580 1.00 84.44 600 LEU A C 1
ATOM 4622 O O . LEU A 1 600 ? 14.753 -13.081 -14.580 1.00 84.44 600 LEU A O 1
ATOM 4626 N N . PRO A 1 601 ? 16.398 -14.153 -13.444 1.00 76.88 601 PRO A N 1
ATOM 4627 C CA . PRO A 1 601 ? 15.839 -13.937 -12.109 1.00 76.88 601 PRO A CA 1
ATOM 4628 C C . PRO A 1 601 ? 15.678 -12.453 -11.764 1.00 76.88 601 PRO A C 1
ATOM 4630 O O . PRO A 1 601 ? 14.735 -12.079 -11.075 1.00 76.88 601 PRO A O 1
ATOM 4633 N N . ALA A 1 602 ? 16.566 -11.604 -12.278 1.00 81.94 602 ALA A N 1
ATOM 4634 C CA . ALA A 1 602 ? 16.471 -10.156 -12.197 1.00 81.94 602 ALA A CA 1
ATOM 4635 C C . ALA A 1 602 ? 16.427 -9.591 -13.617 1.00 81.94 602 ALA A C 1
ATOM 4637 O O . ALA A 1 602 ? 17.274 -9.937 -14.443 1.00 81.94 602 ALA A O 1
ATOM 4638 N N . GLN A 1 603 ? 15.451 -8.730 -13.902 1.00 81.81 603 GLN A N 1
ATOM 4639 C CA . GLN A 1 603 ? 15.467 -7.964 -15.148 1.00 81.81 603 GLN A CA 1
ATOM 4640 C C . GLN A 1 603 ? 16.229 -6.659 -14.984 1.00 81.81 603 GLN A C 1
ATOM 4642 O O . GLN A 1 603 ? 16.822 -6.187 -15.941 1.00 81.81 603 GLN A O 1
ATOM 4647 N N . ASP A 1 604 ? 16.208 -6.075 -13.789 1.00 82.88 604 ASP A N 1
ATOM 4648 C CA . ASP A 1 604 ? 16.880 -4.821 -13.501 1.00 82.88 604 ASP A CA 1
ATOM 4649 C C . ASP A 1 604 ? 17.935 -5.067 -12.426 1.00 82.88 604 ASP A C 1
ATOM 4651 O O . ASP A 1 604 ? 17.679 -5.019 -11.221 1.00 82.88 604 ASP A O 1
ATOM 4655 N N . LEU A 1 605 ? 19.162 -5.347 -12.874 1.00 83.56 605 LEU A N 1
ATOM 4656 C CA . LEU A 1 605 ? 20.264 -5.604 -11.953 1.00 83.56 605 LEU A CA 1
ATOM 4657 C C . LEU A 1 605 ? 20.518 -4.439 -11.008 1.00 83.56 605 LEU A C 1
ATOM 4659 O O . LEU A 1 605 ? 20.944 -4.688 -9.881 1.00 83.56 605 LEU A O 1
ATOM 4663 N N . LEU A 1 606 ? 20.285 -3.202 -11.449 1.00 81.81 606 LEU A N 1
ATOM 4664 C CA . LEU A 1 606 ? 20.552 -2.023 -10.639 1.00 81.81 606 LEU A CA 1
ATOM 4665 C C . LEU A 1 606 ? 19.612 -1.980 -9.432 1.00 81.81 606 LEU A C 1
ATOM 4667 O O . LEU A 1 606 ? 20.062 -1.704 -8.322 1.00 81.81 606 LEU A O 1
ATOM 4671 N N . THR A 1 607 ? 18.331 -2.297 -9.627 1.00 76.94 607 THR A N 1
ATOM 4672 C CA . THR A 1 607 ? 17.322 -2.191 -8.561 1.00 76.94 607 THR A CA 1
ATOM 4673 C C . THR A 1 607 ? 17.102 -3.472 -7.775 1.00 76.94 607 THR A C 1
ATOM 4675 O O . THR A 1 607 ? 16.711 -3.415 -6.610 1.00 76.94 607 THR A O 1
ATOM 4678 N N . GLU A 1 608 ? 17.392 -4.627 -8.370 1.00 78.06 608 GLU A N 1
ATOM 4679 C CA . GLU A 1 608 ? 17.157 -5.936 -7.754 1.00 78.06 608 GLU A CA 1
ATOM 4680 C C . GLU A 1 608 ? 18.409 -6.498 -7.050 1.00 78.06 608 GLU A C 1
ATOM 4682 O O . GLU A 1 608 ? 18.317 -7.459 -6.284 1.00 78.06 608 GLU A O 1
ATOM 4687 N N . SER A 1 609 ? 19.587 -5.884 -7.230 1.00 84.12 609 SER A N 1
ATOM 4688 C CA . SER A 1 609 ? 20.834 -6.282 -6.548 1.00 84.12 609 SER A CA 1
ATOM 4689 C C . SER A 1 609 ? 21.028 -5.557 -5.211 1.00 84.12 609 SER A C 1
ATOM 4691 O O . SER A 1 609 ? 21.974 -4.794 -5.023 1.00 84.12 609 SER A O 1
ATOM 4693 N N . LEU A 1 610 ? 20.136 -5.827 -4.254 1.00 77.31 610 LEU A N 1
ATOM 4694 C CA . LEU A 1 610 ? 20.105 -5.165 -2.939 1.00 77.31 610 LEU A CA 1
ATOM 4695 C C . LEU A 1 610 ? 21.254 -5.559 -1.984 1.00 77.31 610 LEU A C 1
ATOM 4697 O O . LEU A 1 610 ? 21.425 -4.929 -0.943 1.00 77.31 610 LEU A O 1
ATOM 4701 N N . SER A 1 611 ? 22.032 -6.599 -2.298 1.00 78.81 611 SER A N 1
ATOM 4702 C CA . SER A 1 611 ? 23.186 -7.038 -1.496 1.00 78.81 611 SER A CA 1
ATOM 4703 C C . SER A 1 611 ? 24.340 -7.522 -2.384 1.00 78.81 611 SER A C 1
ATOM 4705 O O . SER A 1 611 ? 24.108 -7.837 -3.557 1.00 78.81 611 SER A O 1
ATOM 4707 N N . PRO A 1 612 ? 25.578 -7.627 -1.861 1.00 82.62 612 PRO A N 1
ATOM 4708 C CA . PRO A 1 612 ? 26.698 -8.224 -2.591 1.00 82.62 612 PRO A CA 1
ATOM 4709 C C . PRO A 1 612 ? 26.406 -9.644 -3.093 1.00 82.62 612 PRO A C 1
ATOM 4711 O O . PRO A 1 612 ? 26.731 -9.966 -4.233 1.00 82.62 612 PRO A O 1
ATOM 4714 N N . GLU A 1 613 ? 25.733 -10.469 -2.289 1.00 83.06 613 GLU A N 1
ATOM 4715 C CA . GLU A 1 613 ? 25.321 -11.825 -2.667 1.00 83.06 613 GLU A CA 1
ATOM 4716 C C . GLU A 1 613 ? 24.224 -11.790 -3.732 1.00 83.06 613 GLU A C 1
ATOM 4718 O O . GLU A 1 613 ? 24.242 -12.591 -4.662 1.00 83.06 613 GLU A O 1
ATOM 4723 N N . GLY A 1 614 ? 23.278 -10.848 -3.627 1.00 83.38 614 GLY A N 1
ATOM 4724 C CA . GLY A 1 614 ? 22.267 -10.609 -4.656 1.00 83.38 614 GLY A CA 1
ATOM 4725 C C . GLY A 1 614 ? 22.901 -10.251 -5.996 1.00 83.38 614 GLY A C 1
ATOM 4726 O O . GLY A 1 614 ? 22.590 -10.880 -7.003 1.00 83.38 614 GLY A O 1
ATOM 4727 N N . PHE A 1 615 ? 23.857 -9.321 -5.985 1.00 88.50 615 PHE A N 1
ATOM 4728 C CA . PHE A 1 615 ? 24.634 -8.951 -7.164 1.00 88.50 615 PHE A CA 1
ATOM 4729 C C . PHE A 1 615 ? 25.383 -10.154 -7.752 1.00 88.50 615 PHE A C 1
ATOM 4731 O O . PHE A 1 615 ? 25.257 -10.429 -8.941 1.00 88.50 615 PHE A O 1
ATOM 4738 N N . ALA A 1 616 ? 26.120 -10.904 -6.925 1.00 89.75 616 ALA A N 1
ATOM 4739 C CA . ALA A 1 616 ? 26.884 -12.065 -7.377 1.00 89.75 616 ALA A CA 1
ATOM 4740 C C . ALA A 1 616 ? 25.987 -13.154 -7.987 1.00 89.75 616 ALA A C 1
ATOM 4742 O O . ALA A 1 616 ? 26.307 -13.681 -9.051 1.00 89.75 616 ALA A O 1
ATOM 4743 N N . ARG A 1 617 ? 24.837 -13.450 -7.363 1.00 88.12 617 ARG A N 1
ATOM 4744 C CA . ARG A 1 617 ? 23.840 -14.383 -7.914 1.00 88.12 617 ARG A CA 1
ATOM 4745 C C . ARG A 1 617 ? 23.300 -13.909 -9.255 1.00 88.12 617 ARG A C 1
ATOM 4747 O O . ARG A 1 617 ? 23.204 -14.708 -10.180 1.00 88.12 617 ARG A O 1
ATOM 4754 N N . ASN A 1 618 ? 22.970 -12.627 -9.371 1.00 89.12 618 ASN A N 1
ATOM 4755 C CA . ASN A 1 618 ? 22.424 -12.099 -10.611 1.00 89.12 618 ASN A CA 1
ATOM 4756 C C . ASN A 1 618 ? 23.465 -12.111 -11.743 1.00 89.12 618 ASN A C 1
ATOM 4758 O O . ASN A 1 618 ? 23.144 -12.501 -12.860 1.00 89.12 618 ASN A O 1
ATOM 4762 N N . VAL A 1 619 ? 24.727 -11.770 -11.457 1.00 92.75 619 VAL A N 1
ATOM 4763 C CA . VAL A 1 619 ? 25.833 -11.903 -12.422 1.00 92.75 619 VAL A CA 1
ATOM 4764 C C . VAL A 1 619 ? 26.032 -13.363 -12.830 1.00 92.75 619 VAL A C 1
ATOM 4766 O O . VAL A 1 619 ? 26.170 -13.650 -14.015 1.00 92.75 619 VAL A O 1
ATOM 4769 N N . ALA A 1 620 ? 26.008 -14.300 -11.878 1.00 93.12 620 ALA A N 1
ATOM 4770 C CA . ALA A 1 620 ? 26.103 -15.726 -12.183 1.00 93.12 620 ALA A CA 1
ATOM 4771 C C . ALA A 1 620 ? 24.946 -16.201 -13.078 1.00 93.12 620 ALA A C 1
ATOM 4773 O O . ALA A 1 620 ? 25.174 -16.984 -13.997 1.00 93.12 620 ALA A O 1
ATOM 4774 N N . ALA A 1 621 ? 23.731 -15.687 -12.870 1.00 91.00 621 ALA A N 1
ATOM 4775 C CA . ALA A 1 621 ? 22.589 -15.977 -13.731 1.00 91.00 621 ALA A CA 1
ATOM 4776 C C . ALA A 1 621 ? 22.775 -15.423 -15.154 1.00 91.00 621 ALA A C 1
ATOM 4778 O O . ALA A 1 621 ? 22.467 -16.120 -16.117 1.00 91.00 621 ALA A O 1
ATOM 4779 N N . VAL A 1 622 ? 23.339 -14.218 -15.305 1.00 93.12 622 VAL A N 1
ATOM 4780 C CA . VAL A 1 622 ? 23.695 -13.663 -16.625 1.00 93.12 622 VAL A CA 1
ATOM 4781 C C . VAL A 1 622 ? 24.737 -14.543 -17.322 1.00 93.12 622 VAL A C 1
ATOM 4783 O O . VAL A 1 622 ? 24.570 -14.869 -18.494 1.00 93.12 622 VAL A O 1
ATOM 4786 N N . ARG A 1 623 ? 25.773 -14.992 -16.603 1.00 94.56 623 ARG A N 1
ATOM 4787 C CA . ARG A 1 623 ? 26.784 -15.919 -17.144 1.00 94.56 623 ARG A CA 1
ATOM 4788 C C . ARG A 1 623 ? 26.182 -17.255 -17.568 1.00 94.56 623 ARG A C 1
ATOM 4790 O O . ARG A 1 623 ? 26.515 -17.758 -18.634 1.00 94.56 623 ARG A O 1
ATOM 4797 N N . ALA A 1 624 ? 25.279 -17.809 -16.761 1.00 93.50 624 ALA A N 1
ATOM 4798 C CA . ALA A 1 624 ? 24.594 -19.063 -17.064 1.00 93.50 624 ALA A CA 1
ATOM 4799 C C . ALA A 1 624 ? 23.664 -18.937 -18.281 1.00 93.50 624 ALA A C 1
ATOM 4801 O O . ALA A 1 624 ? 23.608 -19.842 -19.109 1.00 93.50 624 ALA A O 1
ATOM 4802 N N . TYR A 1 625 ? 22.972 -17.803 -18.415 1.00 93.12 625 TYR A N 1
ATOM 4803 C CA . TYR A 1 625 ? 22.173 -17.485 -19.598 1.00 93.12 625 TYR A CA 1
ATOM 4804 C C . TYR A 1 625 ? 23.041 -17.309 -20.854 1.00 93.12 625 TYR A C 1
ATOM 4806 O O . TYR A 1 625 ? 22.603 -17.633 -21.959 1.00 93.12 625 TYR A O 1
ATOM 4814 N N . ALA A 1 626 ? 24.286 -16.860 -20.665 1.00 94.56 626 ALA A N 1
ATOM 4815 C CA . ALA A 1 626 ? 25.311 -16.722 -21.692 1.00 94.56 626 ALA A CA 1
ATOM 4816 C C . ALA A 1 626 ? 24.812 -15.956 -22.936 1.00 94.56 626 ALA A C 1
ATOM 4818 O O . ALA A 1 626 ? 24.828 -16.526 -24.037 1.00 94.56 626 ALA A O 1
ATOM 4819 N N . PRO A 1 627 ? 24.333 -14.703 -22.768 1.00 95.25 627 PRO A N 1
ATOM 4820 C CA . PRO A 1 627 ? 23.872 -13.889 -23.884 1.00 95.25 627 PRO A CA 1
ATOM 4821 C C . PRO A 1 627 ? 24.975 -13.722 -24.936 1.00 95.25 627 PRO A C 1
ATOM 4823 O O . PRO A 1 627 ? 26.165 -13.756 -24.639 1.00 95.25 627 PRO A O 1
ATOM 4826 N N . ASP A 1 628 ? 24.580 -13.539 -26.187 1.00 96.44 628 ASP A N 1
ATOM 4827 C CA . ASP A 1 628 ? 25.512 -13.241 -27.271 1.00 96.44 628 ASP A CA 1
ATOM 4828 C C . ASP A 1 628 ? 25.926 -11.757 -27.224 1.00 96.44 628 ASP A C 1
ATOM 4830 O O . ASP A 1 628 ? 27.062 -11.416 -27.558 1.00 96.44 628 ASP A O 1
ATOM 4834 N N . VAL A 1 629 ? 25.018 -10.889 -26.748 1.00 96.56 629 VAL A N 1
ATOM 4835 C CA . VAL A 1 629 ? 25.228 -9.443 -26.582 1.00 96.56 629 VAL A CA 1
ATOM 4836 C C . VAL A 1 629 ? 24.772 -8.977 -25.203 1.00 96.56 629 VAL A C 1
ATOM 4838 O O . VAL A 1 629 ? 23.674 -9.311 -24.753 1.00 96.56 629 VAL A O 1
ATOM 4841 N N . VAL A 1 630 ? 25.589 -8.140 -24.564 1.00 95.31 630 VAL A N 1
ATOM 4842 C CA . VAL A 1 630 ? 25.235 -7.388 -23.358 1.00 95.31 630 VAL A CA 1
ATOM 4843 C C . VAL A 1 630 ? 25.244 -5.896 -23.680 1.00 95.31 630 VAL A C 1
ATOM 4845 O O . VAL A 1 630 ? 26.262 -5.362 -24.115 1.00 95.31 630 VAL A O 1
ATOM 4848 N N . LEU A 1 631 ? 24.124 -5.214 -23.447 1.00 94.38 631 LEU A N 1
ATOM 4849 C CA . LEU A 1 631 ? 24.019 -3.763 -23.602 1.00 94.38 631 LEU A CA 1
ATOM 4850 C C . LEU A 1 631 ? 24.045 -3.086 -22.234 1.00 94.38 631 LEU A C 1
ATOM 4852 O O . LEU A 1 631 ? 23.231 -3.385 -21.357 1.00 94.38 631 LEU A O 1
ATOM 4856 N N . LEU A 1 632 ? 24.959 -2.141 -22.059 1.00 91.69 632 LEU A N 1
ATOM 4857 C CA . LEU A 1 632 ? 25.044 -1.323 -20.853 1.00 91.69 632 LEU A CA 1
ATOM 4858 C C . LEU A 1 632 ? 24.761 0.124 -21.215 1.00 91.69 632 LEU A C 1
ATOM 4860 O O . LEU A 1 632 ? 25.337 0.644 -22.164 1.00 91.69 632 LEU A O 1
ATOM 4864 N N . SER A 1 633 ? 23.858 0.782 -20.497 1.00 86.00 633 SER A N 1
ATOM 4865 C CA . SER A 1 633 ? 23.573 2.185 -20.797 1.00 86.00 633 SER A CA 1
ATOM 4866 C C . SER A 1 633 ? 24.821 3.044 -20.583 1.00 86.00 633 SER A C 1
ATOM 4868 O O . SER A 1 633 ? 25.497 2.929 -19.561 1.00 86.00 633 SER A O 1
ATOM 4870 N N . ASP A 1 634 ? 25.089 3.933 -21.537 1.00 70.75 634 ASP A N 1
ATOM 4871 C CA . ASP A 1 634 ? 26.202 4.891 -21.522 1.00 70.75 634 ASP A CA 1
ATOM 4872 C C . ASP A 1 634 ? 26.146 5.941 -20.392 1.00 70.75 634 ASP A C 1
ATOM 4874 O O . ASP A 1 634 ? 27.116 6.664 -20.159 1.00 70.75 634 ASP A O 1
ATOM 4878 N N . GLY A 1 635 ? 25.040 5.996 -19.643 1.00 62.25 635 GLY A N 1
ATOM 4879 C CA . GLY A 1 635 ? 24.918 6.784 -18.422 1.00 62.25 635 GLY A CA 1
ATOM 4880 C C . GLY A 1 635 ? 24.238 8.144 -18.572 1.00 62.25 635 GLY A C 1
ATOM 4881 O O . GLY A 1 635 ? 24.322 8.926 -17.634 1.00 62.25 635 GLY A O 1
ATOM 4882 N N . GLY A 1 636 ? 23.532 8.457 -19.662 1.00 59.06 636 GLY A N 1
ATOM 4883 C CA . GLY A 1 636 ? 22.698 9.673 -19.711 1.00 59.06 636 GLY A CA 1
ATOM 4884 C C . GLY A 1 636 ? 21.718 9.754 -18.519 1.00 59.06 636 GLY A C 1
ATOM 4885 O O . GLY A 1 636 ? 20.857 8.889 -18.366 1.00 59.06 636 GLY A O 1
ATOM 4886 N N . GLY A 1 637 ? 21.873 10.738 -17.620 1.00 53.09 637 GLY A N 1
ATOM 4887 C CA . GLY A 1 637 ? 21.036 10.879 -16.419 1.00 53.09 637 GLY A CA 1
ATOM 4888 C C . GLY A 1 637 ? 21.449 12.017 -15.473 1.00 53.09 637 GLY A C 1
ATOM 4889 O O . GLY A 1 637 ? 22.485 12.656 -15.651 1.00 53.09 637 GLY A O 1
ATOM 4890 N N . SER A 1 638 ? 20.629 12.292 -14.449 1.00 50.12 638 SER A N 1
ATOM 4891 C CA . SER A 1 638 ? 20.872 13.376 -13.480 1.00 50.12 638 SER A CA 1
ATOM 4892 C C . SER A 1 638 ? 22.161 13.162 -12.659 1.00 50.12 638 SER A C 1
ATOM 4894 O O . SER A 1 638 ? 22.485 12.049 -12.249 1.00 50.12 638 SER A O 1
ATOM 4896 N N . ARG A 1 639 ? 22.906 14.249 -12.391 1.00 47.53 639 ARG A N 1
ATOM 4897 C CA . ARG A 1 639 ? 24.304 14.247 -11.891 1.00 47.53 639 ARG A CA 1
ATOM 4898 C C . ARG A 1 639 ? 24.595 13.405 -10.634 1.00 47.53 639 ARG A C 1
ATOM 4900 O O . ARG A 1 639 ? 25.713 12.924 -10.497 1.00 47.53 639 ARG A O 1
ATOM 4907 N N . LEU A 1 640 ? 23.645 13.267 -9.707 1.00 50.41 640 LEU A N 1
ATOM 4908 C CA . LEU A 1 640 ? 23.835 12.506 -8.458 1.00 50.41 640 LEU A CA 1
ATOM 4909 C C . LEU A 1 640 ? 23.619 11.006 -8.670 1.00 50.41 640 LEU A C 1
ATOM 4911 O O . LEU A 1 640 ? 24.489 10.207 -8.334 1.00 50.41 640 LEU A O 1
ATOM 4915 N N . VAL A 1 641 ? 22.512 10.631 -9.313 1.00 58.94 641 VAL A N 1
ATOM 4916 C CA . VAL A 1 641 ? 22.224 9.225 -9.631 1.00 58.94 641 VAL A CA 1
ATOM 4917 C C . VAL A 1 641 ? 23.228 8.682 -10.661 1.00 58.94 641 VAL A C 1
ATOM 4919 O O . VAL A 1 641 ? 23.559 7.499 -10.665 1.00 58.94 641 VAL A O 1
ATOM 4922 N N . PHE A 1 642 ? 23.811 9.568 -11.472 1.00 62.22 642 PHE A N 1
ATOM 4923 C CA . PHE A 1 642 ? 24.903 9.274 -12.395 1.00 62.22 642 PHE A CA 1
ATOM 4924 C C . PHE A 1 642 ? 26.120 8.601 -11.732 1.00 62.22 642 PHE A C 1
ATOM 4926 O O . PHE A 1 642 ? 26.672 7.664 -12.304 1.00 62.22 642 PHE A O 1
ATOM 4933 N N . LEU A 1 643 ? 26.548 9.028 -10.534 1.00 68.12 643 LEU A N 1
ATOM 4934 C CA . LEU A 1 643 ? 27.768 8.496 -9.903 1.00 68.12 643 LEU A CA 1
ATOM 4935 C C . LEU A 1 643 ? 27.593 7.056 -9.409 1.00 68.12 643 LEU A C 1
ATOM 4937 O O . LEU A 1 643 ? 28.437 6.200 -9.673 1.00 68.12 643 LEU A O 1
ATOM 4941 N N . GLU A 1 644 ? 26.482 6.777 -8.733 1.00 70.69 644 GLU A N 1
ATOM 4942 C CA . GLU A 1 644 ? 26.156 5.438 -8.230 1.00 70.69 644 GLU A CA 1
ATOM 4943 C C . GLU A 1 644 ? 25.942 4.455 -9.378 1.00 70.69 644 GLU A C 1
ATOM 4945 O O . GLU A 1 644 ? 26.457 3.336 -9.350 1.00 70.69 644 GLU A O 1
ATOM 4950 N N . ARG A 1 645 ? 25.245 4.896 -10.430 1.00 74.81 645 ARG A N 1
ATOM 4951 C CA . ARG A 1 645 ? 25.072 4.111 -11.653 1.00 74.81 645 ARG A CA 1
ATOM 4952 C C . ARG A 1 645 ? 26.394 3.824 -12.324 1.00 74.81 645 ARG A C 1
ATOM 4954 O O . ARG A 1 645 ? 26.646 2.681 -12.678 1.00 74.81 645 ARG A O 1
ATOM 4961 N N . LYS A 1 646 ? 27.250 4.832 -12.486 1.00 79.00 646 LYS A N 1
ATOM 4962 C CA . LYS A 1 646 ? 28.561 4.643 -13.105 1.00 79.00 646 LYS A CA 1
ATOM 4963 C C . LYS A 1 646 ? 29.382 3.622 -12.320 1.00 79.00 646 LYS A C 1
ATOM 4965 O O . LYS A 1 646 ? 29.984 2.743 -12.933 1.00 79.00 646 LYS A O 1
ATOM 4970 N N . ALA A 1 647 ? 29.357 3.682 -10.987 1.00 82.75 647 ALA A N 1
ATOM 4971 C CA . ALA A 1 647 ? 29.994 2.678 -10.137 1.00 82.75 647 ALA A CA 1
ATOM 4972 C C . ALA A 1 647 ? 29.376 1.280 -10.330 1.00 82.75 647 ALA A C 1
ATOM 4974 O O . ALA A 1 647 ? 30.109 0.302 -10.478 1.00 82.75 647 ALA A O 1
ATOM 4975 N N . PHE A 1 648 ? 28.046 1.177 -10.392 1.00 85.56 648 PHE A N 1
ATOM 4976 C CA . PHE A 1 648 ? 27.346 -0.088 -10.617 1.00 85.56 648 PHE A CA 1
ATOM 4977 C C . PHE A 1 648 ? 27.658 -0.699 -11.989 1.00 85.56 648 PHE A C 1
ATOM 4979 O O . PHE A 1 648 ? 28.053 -1.859 -12.070 1.00 85.56 648 PHE A O 1
ATOM 4986 N N . ILE A 1 649 ? 27.553 0.085 -13.062 1.00 85.69 649 ILE A N 1
ATOM 4987 C CA . ILE A 1 649 ? 27.878 -0.335 -14.429 1.00 85.69 649 ILE A CA 1
ATOM 4988 C C . ILE A 1 649 ? 29.353 -0.726 -14.537 1.00 85.69 649 ILE A C 1
ATOM 4990 O O . ILE A 1 649 ? 29.661 -1.762 -15.118 1.00 85.69 649 ILE A O 1
ATOM 4994 N N . SER A 1 650 ? 30.262 0.021 -13.902 1.00 87.75 650 SER A N 1
ATOM 4995 C CA . SER A 1 650 ? 31.687 -0.346 -13.840 1.00 87.75 650 SER A CA 1
ATOM 4996 C C . SER A 1 650 ? 31.893 -1.690 -13.138 1.00 87.75 650 SER A C 1
ATOM 4998 O O . SER A 1 650 ? 32.713 -2.496 -13.568 1.00 87.75 650 SER A O 1
ATOM 5000 N N . LYS A 1 651 ? 31.119 -1.973 -12.083 1.00 90.12 651 LYS A N 1
ATOM 5001 C CA . LYS A 1 651 ? 31.151 -3.261 -11.382 1.00 90.12 651 LYS A CA 1
ATOM 5002 C C . LYS A 1 651 ? 30.604 -4.403 -12.242 1.00 90.12 651 LYS A C 1
ATOM 5004 O O . LYS A 1 651 ? 31.169 -5.495 -12.214 1.00 90.12 651 LYS A O 1
ATOM 5009 N N . VAL A 1 652 ? 29.534 -4.169 -13.008 1.00 89.62 652 VAL A N 1
ATOM 5010 C CA . VAL A 1 652 ? 28.999 -5.140 -13.981 1.00 89.62 652 VAL A CA 1
ATOM 5011 C C . VAL A 1 652 ? 30.037 -5.426 -15.066 1.00 89.62 652 VAL A C 1
ATOM 5013 O O . VAL A 1 652 ? 30.353 -6.590 -15.294 1.00 89.62 652 VAL A O 1
ATOM 5016 N N . LEU A 1 653 ? 30.635 -4.384 -15.653 1.00 90.62 653 LEU A N 1
ATOM 5017 C CA . LEU A 1 653 ? 31.727 -4.493 -16.626 1.00 90.62 653 LEU A CA 1
ATOM 5018 C C . LEU A 1 653 ? 32.897 -5.305 -16.078 1.00 90.62 653 LEU A C 1
ATOM 5020 O O . LEU A 1 653 ? 33.321 -6.263 -16.710 1.00 90.62 653 LEU A O 1
ATOM 5024 N N . ALA A 1 654 ? 33.379 -4.978 -14.879 1.00 92.00 654 ALA A N 1
ATOM 5025 C CA . ALA A 1 654 ? 34.470 -5.714 -14.247 1.00 92.00 654 ALA A CA 1
ATOM 5026 C C . ALA A 1 654 ? 34.114 -7.190 -14.004 1.00 92.00 654 ALA A C 1
ATOM 5028 O O . ALA A 1 654 ? 34.972 -8.061 -14.103 1.00 92.00 654 ALA A O 1
ATOM 5029 N N . SER A 1 655 ? 32.844 -7.481 -13.710 1.00 93.81 655 SER A N 1
ATOM 5030 C CA . SER A 1 655 ? 32.386 -8.847 -13.453 1.00 93.81 655 SER A CA 1
ATOM 5031 C C . SER A 1 655 ? 32.194 -9.663 -14.735 1.00 93.81 655 SER A C 1
ATOM 5033 O O . SER A 1 655 ? 32.358 -10.877 -14.699 1.00 93.81 655 SER A O 1
ATOM 5035 N N . LEU A 1 656 ? 31.854 -9.037 -15.863 1.00 93.38 656 LEU A N 1
ATOM 5036 C CA . LEU A 1 656 ? 31.597 -9.726 -17.135 1.00 93.38 656 LEU A CA 1
ATOM 5037 C C . LEU A 1 656 ? 32.756 -9.613 -18.144 1.00 93.38 656 LEU A C 1
ATOM 5039 O O . LEU A 1 656 ? 32.794 -10.364 -19.111 1.00 93.38 656 LEU A O 1
ATOM 5043 N N . GLY A 1 657 ? 33.723 -8.722 -17.923 1.00 90.06 657 GLY A N 1
ATOM 5044 C CA . GLY A 1 657 ? 34.712 -8.309 -18.929 1.00 90.06 657 GLY A CA 1
ATOM 5045 C C . GLY A 1 657 ? 35.711 -9.374 -19.393 1.00 90.06 657 GLY A C 1
ATOM 5046 O O . GLY A 1 657 ? 36.383 -9.164 -20.393 1.00 90.06 657 GLY A O 1
ATOM 5047 N N . GLN A 1 658 ? 35.819 -10.518 -18.708 1.00 91.06 658 GLN A N 1
ATOM 5048 C CA . GLN A 1 658 ? 36.603 -11.659 -19.212 1.00 91.06 658 GLN A CA 1
ATOM 5049 C C . GLN A 1 658 ? 35.862 -12.445 -20.302 1.00 91.06 658 GLN A C 1
ATOM 5051 O O . GLN A 1 658 ? 36.488 -13.083 -21.141 1.00 91.06 658 GLN A O 1
ATOM 5056 N N . GLU A 1 659 ? 34.530 -12.413 -20.282 1.00 94.62 659 GLU A N 1
ATOM 5057 C CA . GLU A 1 659 ? 33.666 -13.178 -21.185 1.00 94.62 659 GLU A CA 1
ATOM 5058 C C . GLU A 1 659 ? 33.120 -12.317 -22.328 1.00 94.62 659 GLU A C 1
ATOM 5060 O O . GLU A 1 659 ? 32.705 -12.856 -23.353 1.00 94.62 659 GLU A O 1
ATOM 5065 N N . TYR A 1 660 ? 33.118 -10.992 -22.161 1.00 96.12 660 TYR A N 1
ATOM 5066 C CA . TYR A 1 660 ? 32.542 -10.040 -23.104 1.00 96.12 660 TYR A CA 1
ATOM 5067 C C . TYR A 1 660 ? 33.528 -8.919 -23.427 1.00 96.12 660 TYR A C 1
ATOM 5069 O O . TYR A 1 660 ? 34.052 -8.266 -22.524 1.00 96.12 660 TYR A O 1
ATOM 5077 N N . GLY A 1 661 ? 33.749 -8.684 -24.719 1.00 94.12 661 GLY A N 1
ATOM 5078 C CA . GLY A 1 661 ? 34.575 -7.599 -25.237 1.00 94.12 661 GLY A CA 1
ATOM 5079 C C . GLY A 1 661 ? 33.719 -6.431 -25.717 1.00 94.12 661 GLY A C 1
ATOM 5080 O O . GLY A 1 661 ? 32.660 -6.629 -26.310 1.00 94.12 661 GLY A O 1
ATOM 5081 N N . THR A 1 662 ? 34.179 -5.205 -25.477 1.00 93.12 662 THR A N 1
ATOM 5082 C CA . THR A 1 662 ? 33.533 -4.001 -26.012 1.00 93.12 662 THR A CA 1
ATOM 5083 C C . THR A 1 662 ? 33.727 -3.925 -27.521 1.00 93.12 662 THR A C 1
ATOM 5085 O O . THR A 1 662 ? 34.865 -3.881 -27.986 1.00 93.12 662 THR A O 1
ATOM 5088 N N . VAL A 1 663 ? 32.629 -3.860 -28.275 1.00 94.12 663 VAL A N 1
ATOM 5089 C CA . VAL A 1 663 ? 32.663 -3.756 -29.747 1.00 94.12 663 VAL A CA 1
ATOM 5090 C C . VAL A 1 663 ? 32.388 -2.330 -30.222 1.00 94.12 663 VAL A C 1
ATOM 5092 O O . VAL A 1 663 ? 32.916 -1.903 -31.244 1.00 94.12 663 VAL A O 1
ATOM 5095 N N . GLY A 1 664 ? 31.617 -1.555 -29.459 1.00 92.38 664 GLY A N 1
ATOM 5096 C CA . GLY A 1 664 ? 31.345 -0.157 -29.778 1.00 92.38 664 GLY A CA 1
ATOM 5097 C C . GLY A 1 664 ? 30.196 0.415 -28.961 1.00 92.38 664 GLY A C 1
ATOM 5098 O O . GLY A 1 664 ? 29.805 -0.145 -27.934 1.00 92.38 664 GLY A O 1
ATOM 5099 N N . SER A 1 665 ? 29.651 1.532 -29.432 1.00 91.31 665 SER A N 1
ATOM 5100 C CA . SER A 1 665 ? 28.415 2.111 -28.917 1.00 91.31 665 SER A CA 1
ATOM 5101 C C . SER A 1 665 ? 27.375 2.251 -30.023 1.00 91.31 665 SER A C 1
ATOM 5103 O O . SER A 1 665 ? 27.704 2.572 -31.163 1.00 91.31 665 SER A O 1
ATOM 5105 N N . GLU A 1 666 ? 26.109 2.013 -29.691 1.00 92.31 666 GLU A N 1
ATOM 5106 C CA . GLU A 1 666 ? 24.999 2.141 -30.632 1.00 92.31 666 GLU A CA 1
ATOM 5107 C C . GLU A 1 666 ? 23.725 2.602 -29.918 1.00 92.31 666 GLU A C 1
ATOM 5109 O O . GLU A 1 666 ? 23.318 2.004 -28.924 1.00 92.31 666 GLU A O 1
ATOM 5114 N N . GLY A 1 667 ? 23.091 3.673 -30.412 1.00 85.81 667 GLY A N 1
ATOM 5115 C CA . GLY A 1 667 ? 21.815 4.175 -29.881 1.00 85.81 667 GLY A CA 1
ATOM 5116 C C . GLY A 1 667 ? 21.830 4.448 -28.372 1.00 85.81 667 GLY A C 1
ATOM 5117 O O . GLY A 1 667 ? 20.856 4.157 -27.689 1.00 85.81 667 GLY A O 1
ATOM 5118 N N . GLY A 1 668 ? 22.952 4.925 -27.823 1.00 87.38 668 GLY A N 1
ATOM 5119 C CA . GLY A 1 668 ? 23.121 5.174 -26.383 1.00 87.38 668 GLY A CA 1
ATOM 5120 C C . GLY A 1 668 ? 23.409 3.931 -25.523 1.00 87.38 668 GLY A C 1
ATOM 5121 O O . GLY A 1 668 ? 23.352 3.991 -24.289 1.00 87.38 668 GLY A O 1
ATOM 5122 N N . TRP A 1 669 ? 23.715 2.794 -26.152 1.00 92.31 669 TRP A N 1
ATOM 5123 C CA . TRP A 1 669 ? 24.217 1.591 -25.492 1.00 92.31 669 TRP A CA 1
ATOM 5124 C C . TRP A 1 669 ? 25.715 1.428 -25.714 1.00 92.31 669 TRP A C 1
ATOM 5126 O O . TRP A 1 669 ? 26.200 1.593 -26.827 1.00 92.31 669 TRP A O 1
ATOM 5136 N N . LEU A 1 670 ? 26.437 1.022 -24.675 1.00 92.69 670 LEU A N 1
ATOM 5137 C CA . LEU A 1 670 ? 27.717 0.336 -24.796 1.00 92.69 670 LEU A CA 1
ATOM 5138 C C . LEU A 1 670 ? 27.439 -1.129 -25.145 1.00 92.69 670 LEU A C 1
ATOM 5140 O O . LEU A 1 670 ? 26.788 -1.835 -24.370 1.00 92.69 670 LEU A O 1
ATOM 5144 N N . VAL A 1 671 ? 27.924 -1.570 -26.303 1.00 94.12 671 VAL A N 1
ATOM 5145 C CA . VAL A 1 671 ? 27.682 -2.910 -26.841 1.00 94.12 671 VAL A CA 1
ATOM 5146 C C . VAL A 1 671 ? 28.862 -3.811 -26.506 1.00 94.12 671 VAL A C 1
ATOM 5148 O O . VAL A 1 671 ? 29.992 -3.569 -26.944 1.00 94.12 671 VAL A O 1
ATOM 5151 N N . LEU A 1 672 ? 28.590 -4.861 -25.735 1.00 95.25 672 LEU A N 1
ATOM 5152 C CA . LEU A 1 672 ? 29.550 -5.912 -25.430 1.00 95.25 672 LEU A CA 1
ATOM 5153 C C . LEU A 1 672 ? 29.134 -7.197 -26.142 1.00 95.25 672 LEU A C 1
ATOM 5155 O O . LEU A 1 672 ? 27.995 -7.642 -25.995 1.00 95.25 672 LEU A O 1
ATOM 5159 N N . GLU A 1 673 ? 30.054 -7.819 -26.868 1.00 96.44 673 GLU A N 1
ATOM 5160 C CA . GLU A 1 673 ? 29.827 -9.121 -27.494 1.00 96.44 673 GLU A CA 1
ATOM 5161 C C . GLU A 1 673 ? 30.642 -10.199 -26.798 1.00 96.44 673 GLU A C 1
ATOM 5163 O O . GLU A 1 673 ? 31.746 -9.958 -26.303 1.00 96.44 673 GLU A O 1
ATOM 5168 N N . ARG A 1 674 ? 30.086 -11.409 -26.751 1.00 95.00 674 ARG A N 1
ATOM 5169 C CA . ARG A 1 674 ? 30.761 -12.541 -26.127 1.00 95.00 674 ARG A CA 1
ATOM 5170 C C . ARG A 1 674 ? 32.062 -12.863 -26.867 1.00 95.00 674 ARG A C 1
ATOM 5172 O O . ARG A 1 674 ? 32.053 -13.119 -28.072 1.00 95.00 674 ARG A O 1
ATOM 5179 N N . VAL A 1 675 ? 33.173 -12.910 -26.135 1.00 92.62 675 VAL A N 1
ATOM 5180 C CA . VAL A 1 675 ? 34.474 -13.319 -26.669 1.00 92.62 675 VAL A CA 1
ATOM 5181 C C . VAL A 1 675 ? 34.371 -14.792 -27.046 1.00 92.62 675 VAL A C 1
ATOM 5183 O O . VAL A 1 675 ? 34.206 -15.662 -26.187 1.00 92.62 675 VAL A O 1
ATOM 5186 N N . ARG A 1 676 ? 34.430 -15.093 -28.346 1.00 82.38 676 ARG A N 1
ATOM 5187 C CA . ARG A 1 676 ? 34.540 -16.482 -28.792 1.00 82.38 676 ARG A CA 1
ATOM 5188 C C . ARG A 1 676 ? 35.908 -16.994 -28.340 1.00 82.38 676 ARG A C 1
ATOM 5190 O O . ARG A 1 676 ? 36.895 -16.301 -28.598 1.00 82.38 676 ARG A O 1
ATOM 5197 N N . PRO A 1 677 ? 35.998 -18.168 -27.688 1.00 71.31 677 PRO A N 1
ATOM 5198 C CA . PRO A 1 677 ? 37.291 -18.793 -27.469 1.00 71.31 677 PRO A CA 1
ATOM 5199 C C . PRO A 1 677 ? 37.973 -18.873 -28.831 1.00 71.31 677 PRO A C 1
ATOM 5201 O O . PRO A 1 677 ? 37.333 -19.312 -29.792 1.00 71.31 677 PRO A O 1
ATOM 5204 N N . ALA A 1 678 ? 39.219 -18.403 -28.935 1.00 63.25 678 ALA A N 1
ATOM 5205 C CA . ALA A 1 678 ? 40.017 -18.684 -30.118 1.00 63.25 678 ALA A CA 1
ATOM 5206 C C . ALA A 1 678 ? 39.909 -20.194 -30.340 1.00 63.25 678 ALA A C 1
ATOM 5208 O O . ALA A 1 678 ? 40.190 -20.958 -29.413 1.00 63.25 678 ALA A O 1
ATOM 5209 N N . ALA A 1 679 ? 39.374 -20.608 -31.493 1.00 52.38 679 ALA A N 1
ATOM 5210 C CA . ALA A 1 679 ? 39.309 -22.021 -31.828 1.00 52.38 679 ALA A CA 1
ATOM 5211 C C . ALA A 1 679 ? 40.725 -22.552 -31.621 1.00 52.38 679 ALA A C 1
ATOM 5213 O O . ALA A 1 679 ? 41.652 -22.001 -32.215 1.00 52.38 679 ALA A O 1
ATOM 5214 N N . ALA A 1 680 ? 40.898 -23.497 -30.694 1.00 49.91 680 ALA A N 1
ATOM 5215 C CA . ALA A 1 680 ? 42.185 -24.135 -30.486 1.00 49.91 680 ALA A CA 1
ATOM 5216 C C . ALA A 1 680 ? 42.555 -24.765 -31.833 1.00 49.91 680 ALA A C 1
ATOM 5218 O O . ALA A 1 680 ? 41.910 -25.728 -32.248 1.00 49.91 680 ALA A O 1
ATOM 5219 N N . GLN A 1 681 ? 43.452 -24.095 -32.558 1.00 39.72 681 GLN A N 1
ATOM 5220 C CA . GLN A 1 681 ? 43.970 -24.542 -33.845 1.00 39.72 681 GLN A CA 1
ATOM 5221 C C . GLN A 1 681 ? 44.912 -25.714 -33.633 1.00 39.72 681 GLN A C 1
ATOM 5223 O O . GLN A 1 681 ? 45.678 -25.671 -32.640 1.00 39.72 681 GLN A O 1
#

Sequence (681 aa):
MSTPSTMRPSVNPNALGLVIALAATCLAALALLLPAAHGSQGPCGYLISYSTADTSSQRLAHKLLLCLLAALGLLSPWLAGALGGLLGPAKTAAVNRFAARLRRIPALFALPVLLLALWVYKGVDKDQNLLGLAVFGGLYFFGGRLAANRTARCLCGAGLVIYALFLLLPGFWGTYTFGAALEPALMHYFGQLGLAPLLAAGGDVLANKQAFYGLLPQTLLATAQRMGAHMDMGGYVLFVQASQVVFTLLGVLGYRLLAPSRPLASLFCVGLWLPWISTSGVAILGPTASGLRFMNFPVAILVLLCAGRLPDRIRSLVFGLTAGFALLHNLETGICVFLSFAVYNVISRPPSRFLAMLRDELLLLAGCLMSFAAFLLLFHLGLDRWPTASSADLFQFIRLFSSGFAGLPLYFDPLALLVLLYPACLIARLTRVWLGAGLSERMRFKFCVSFLILLWLAYYFNRVHRQNLWSHTFLLTYLLLDLLPNPTNILARLQSGLRRKRAEVPAMALVLVFILGPTFMNNGLSEVKVVWRALAQRIALERNPSGQERLSGLWLDAQEARDIRERSLVVRRLAAEKRLFFVGPNMFLLQLESGVFFPLPAQDLLTESLSPEGFARNVAAVRAYAPDVVLLSDGGGSRLVFLERKAFISKVLASLGQEYGTVGSEGGWLVLERVRPAAAQ

Secondary structure (DSSP, 8-state):
-PPP--------HHHHHHHHHHHHHHHHHHHHHSPPP-----S-GGGTTS-----HHHHHHHHHHHHHHHHHHHHHHHHHHHHHHHHHHHHHHHHHHHHHHHHTTHHHHHHHHHHHHHHHGGGS-HHHHHHHHHHHHHHHHHHHHHHHSHHHHHHHHHHHHHHHHHHHSGGGSS----GGGHHHHHHHHHHHHTHHHHHHTT---TTTS--SS-HHHHHHHHHHHHTT----HHHHHHHHHHHHHHHHHHHHHHHHHH-TT-HHHHHHHHHHHGGGG-TTSHHHH-GGGSHHHHTHHHHHHHHHHHHTTS-HHHHHHHHHHHHHHHHHH-HHHHHHHHHHHHHHHHHTS-TT-HHHHHHHHHHHHHHHHHHHHHHHHHHHHHHSS-----HHHHHHHHHHHTTTTT-------HHHHHHHHHHHHHHHHHHHHHHHH---HHHHHHHHHHHHHHHHHHHHHHS--GGGGHHHHHHHHHHHTTTSPPTTSHHHHHHHHHHTT-THHHHHHHHHHHHHHHHHHHHHHHHHHHHHHHHHHHHHHHH--TTEEEETTEEEEHHHHHHHHHHHHHHHHHHHHS-EEEE-TTHHHHHHHH----SSS-S-HHHH--SHHHHHHHHHHHHHH--SEEEEE---S-HHHHHHHHHHHHHHHHHHTTTEEEEEEETTEEEEEE-PPPP--

Foldseek 3Di:
DDDPPPPQLFQPLLLVLLVQLVVLLVVLVVQLVPDDPDADQDPQQVCPVFRAGQLVSLLVSLVSSVVSLVVSLVCSVVCRRVCSVVCGDPVSVVSNVVSVVVLLCLVVVLVCLLVVLVVVCVPPDVVLLVQLLCVLVCCLQVVLVLLVDPVSVVVLLVVLVVLLCLQQPLLPPAFFACAQLVQLLLLQCCLQAVLQLCLLVVFLQQQQAQNLWFQVVSLVSSLCVVVPDQAFPRNSLVVLSVLQVVLLVLLLVLCCLLCVSCNSLSSLLCLLQSLQAGSLDPCSSHVCLHSQQLVLPSVLSVLLSPLLPPDLLVSLLSLLQSLLVNCNSGVLLSVLSLVLSLLLLVLQDAPVPVVSSVSSPVSSPVSSVVNVVVVQVSSCVSSVDGRPHDPCSNCVSVVCLVSLFSFHRDDDALLLSCLASVLSSLLSSLSVCSNPPGDDSVSSSSNSLSSSSSSLCSSCSSVVDPSSCSSSSSSVSSVCSPLSDNSNCSVVCVVVCVVVVSSNNVSVSSSCSSRSSSSSSVSSVVSSVSSVVSSVVVVVCVVPVVQWDDASSHIDGPVVRQLLLQLLVVVLVCVVPWQEAEEEGSQSNSCSNNVDDDSHNDNHLSSQCSDPVSNVVRLVRCVVSPTQKYWYAPQPHDPSVSVSSVVVSVVSCVSCVVQWDFPDDGSRTGITGGDDPPPPD